Protein AF-0000000078431747 (afdb_homodimer)

Solvent-accessible surface area (backbone atoms only — not comparable to full-atom values): 43378 Å² total; per-residue (Å²): 135,82,82,78,78,77,80,72,76,74,74,75,72,69,75,73,69,71,70,70,78,61,83,54,89,31,36,32,28,47,85,93,43,42,28,50,44,52,83,41,40,60,65,37,87,71,17,36,66,72,53,63,85,37,64,76,28,73,41,41,65,60,57,70,69,39,76,82,73,36,71,28,48,56,53,34,51,59,72,31,48,53,68,83,67,36,76,57,80,76,70,60,75,90,51,53,70,70,66,50,60,62,61,64,72,65,70,76,74,73,75,75,75,77,70,82,73,82,71,80,71,75,80,69,74,66,72,75,62,76,67,67,85,58,71,61,82,80,54,62,77,84,39,42,41,54,85,49,42,54,76,35,34,72,50,37,58,64,48,35,60,44,30,43,87,62,85,79,44,57,41,74,54,64,72,61,37,45,70,63,44,30,45,67,67,56,50,58,66,59,47,48,60,54,36,50,49,42,46,44,71,70,41,49,67,40,58,74,65,64,38,60,68,59,49,50,52,51,52,50,38,23,50,50,12,27,54,47,26,57,53,48,49,32,49,42,37,49,63,56,54,53,42,87,64,49,59,82,49,56,40,67,56,52,40,50,40,31,74,76,31,31,48,45,47,23,32,63,79,47,74,37,56,58,41,77,50,65,67,67,47,51,53,52,49,48,64,58,42,58,68,45,49,77,74,42,81,66,37,60,41,23,46,28,16,22,52,48,32,46,51,49,38,43,54,46,52,41,39,49,70,72,47,64,59,81,51,66,68,56,36,51,36,28,56,48,42,47,38,18,70,42,68,35,75,90,30,33,49,31,70,78,49,56,64,63,16,60,75,70,70,28,58,69,84,77,79,88,67,96,65,84,71,35,37,119,136,79,82,78,80,77,77,77,76,74,72,73,74,70,76,73,69,71,70,71,78,64,82,53,87,31,36,31,27,47,83,93,42,42,28,52,44,53,82,41,38,60,65,37,87,69,17,36,69,73,51,61,86,37,65,76,28,74,39,42,67,59,57,69,69,37,78,83,74,37,70,27,48,56,53,34,51,59,72,30,49,52,68,84,68,42,75,55,81,75,69,60,78,93,49,60,72,74,64,54,64,64,60,65,72,65,72,76,75,75,75,75,77,77,78,78,73,81,73,78,73,71,83,65,75,62,72,73,61,78,67,68,85,57,71,60,82,78,54,61,75,83,41,42,41,54,83,49,41,54,76,35,34,72,50,36,58,65,49,35,60,44,30,45,88,62,85,80,45,56,42,73,54,64,72,61,36,46,72,62,44,30,46,68,68,56,47,59,67,57,47,48,60,54,35,50,47,44,46,46,73,70,40,49,66,40,60,74,65,62,38,62,70,60,48,52,52,50,51,51,38,23,48,50,12,29,52,48,26,57,52,48,49,32,47,43,36,50,61,55,54,54,42,88,65,50,59,82,48,56,40,66,57,53,40,49,38,31,74,75,30,32,46,43,47,22,33,64,80,46,74,36,56,60,39,77,50,63,68,67,45,51,52,53,51,49,64,57,42,57,68,46,48,76,72,44,82,66,38,61,42,24,47,30,16,22,52,49,33,47,50,51,37,42,54,45,52,42,39,48,70,71,48,64,59,81,52,65,68,56,36,50,36,29,56,47,41,47,39,18,68,42,68,36,75,90,31,32,51,31,68,79,49,56,64,63,17,58,74,71,72,29,59,70,84,76,80,87,68,96,64,83,70,35,39,119

Secondary structure (DSSP, 8-state):
--------------------------EEEETTEEEE-TTTGGG-TT-GGGGTT-TTEE-HHHHHHSSPPPHHHHHHHGGGBPP--------SGGGSHHHHHHHHH-----------------------------GGGGS-TTS-SGGGGGGGGGGHHHHHTS---S-----SSHHHHHHT---TTHHHHHHHHHHHHHHHHHHHHHHHTT-HHHHHHHHHHHHHHHHHHHHHHHHIIIIIIT----TTS-HHHHHHHIIIIIHHHHSTT-GGGSS--HHHHHHHHHHHHHHHHTTSSSHHHHHHHHHHHHHHHHHHHHHHHH----SHHHHHHHHHHHHHHHT-TTS---SS-SHHHHHTT----PPP-SS-----/--------------------------EEEETTEEEE-TTTGGG-TT-GGGGTT-TTEE-HHHHHHSSPPPHHHHHHHGGGBPP--------SSTTSHHHHHHHHS-----------------------------GGGGS-TTS-SGGGGGGGGGGHHHHHTS---S-----SSHHHHHHT---TTHHHHHHHHHHHHHHHHHHHHHHHTT-HHHHHHHHHHHHHHHHHHHHHHHHIIIIIIT----TTS-HHHHHHHIIIIIHHHHSTT-GGGSSPPHHHHHHHHHHHHHHHHTTSSSHHHHHHHHHHHHHHHHHHHHHHHH----SHHHHHHHHHHHHHHHT-TTS---SS-SHHHHHTT----PPPPSS-----

pLDDT: mean 81.64, std 25.79, range [21.22, 98.75]

Radius of gyration: 31.78 Å; Cα contacts (8 Å, |Δi|>4): 828; chains: 2; bounding box: 104×88×113 Å

InterPro domains:
  IPR001199 Cytochrome b5-like heme/steroid binding domain [PF00173] (18-83)
  IPR001199 Cytochrome b5-like heme/steroid binding domain [PS50255] (8-86)
  IPR006694 Fatty acid hydroxylase [PF04116] (223-362)
  IPR014430 Sterol desaturase Scs7 [PIRSF005149] (5-376)
  IPR014430 Sterol desaturase Scs7 [PTHR12863] (16-367)
  IPR018506 Cytochrome b5, heme-binding site [PS00191] (40-47)
  IPR036400 Cytochrome b5-like heme/steroid binding domain superfamily [G3DSA:3.10.120.10] (4-91)
  IPR036400 Cytochrome b5-like heme/steroid binding domain superfamily [SSF55856] (26-86)

Foldseek 3Di:
DDPPPPPPPPPPPPPPPPPPLPLPFFWAAADHWIFGCSVVLLQDLQFNSLCPPRRVYHCHVVQVPPPDFFPLRVLQRVQGTDPPPPPDPPPDPVPPDDVVVVPPPDPPPPPDPPPPDDDDPPVCVVVPPVPPPQPPVQDDQVDAGLVSQLVCLQCLVVLLLNAYADDHQHDDDPVVSVLQFAALVVLCVPLVVVLVVLCCVLCVVCVVVVPPVVNVVLVVLLQLLLVVLQVVLLCCLQPPLPNDRHSPDHSVSSSVSCSVHSVCLHHVQDNGNQADDVVVVVVVLCVVLVVVVVPDDSSSSSSSSNSVNNSLLRSLRSCLRRNWDDDPQSQVLSSLVVCCSGPNVNASSGRNDCVVSVVVVRGDDDDDDPDRHGSD/DDPPPPPPPPPPPPPPPPPPLPLPFFWAAADHWIFGCSVVLLQDLQFNSLCPPRRVYHCHVVQVPDPDFFPLRVLARVQGTDPPPPPPPPPDPVPPDDVVVVPPPDPPPPPDPPPPDDDDPPPPPVPPPVPPPQPPVQDDQVDAGLVSQLVCLQCLVVNLLRAYADDHQHDDDPVVSVLQFAALVVLCVPLVVVLVVLCCVLCVVCVVVVPPVVNVVLVVLLQLLLVVLQVVLLCCLQPPLPNDRHSPDHSVSSSVSCSVHSVCLHHVQDNGNQADDVVVVVVVLCVVLVVVVVPDDSSSSSSSSNSVNSSLLRSLRSCLRRNWDPDPQSQVLSSLVVCCSGPNVNASSGRNDCVVSVVVVRGDDDDDDPDRHGSD

Sequence (752 aa):
MAPNSELTSTIMETPVEEMSTNTDIFIVKYRKNYYDISEFLHKHPGGINTLKGLQNSDMTNRFMKAPPHSDAAMYLMQEYKIGPKETKSQTNKLNGHIRTELKENIEIIEEYEHDDNNNSKSDKNSSSGLIDESMEHLVDWSQAMLPQIPRITQYYDDWVHKPVDRPLRLFAPWYLEMCTKTPWWVVPTFWLPVITKLIYDEFIQEIQKQNTFKLTLLSLYLLVGILFWTFLEYALHRYVFHMEVKSNTHPWLCTLHFMIHGLHHKVPFDPMRLVFPPLPGVILATIFYAPLSLVLPRPRVILAGALFGYLCYDMIHYYLHYGSPSVKHLYHMKRYHYQHHFAHQNMGYGISSPLWDFVFNTRIHLRKLRFHLKWKMAPNSELTSTIMETPVEEMSTNTDIFIVKYRKNYYDISEFLHKHPGGINTLKGLQNSDMTNRFMKAPPHSDAAMYLMQEYKIGPKETKSQTNKLNGHIRTELKENIEIIEEYEHDDNNNSKSDKNSSSGLIDESMEHLVDWSQAMLPQIPRITQYYDDWVHKPVDRPLRLFAPWYLEMCTKTPWWVVPTFWLPVITKLIYDEFIQEIQKQNTFKLTLLSLYLLVGILFWTFLEYALHRYVFHMEVKSNTHPWLCTLHFMIHGLHHKVPFDPMRLVFPPLPGVILATIFYAPLSLVLPRPRVILAGALFGYLCYDMIHYYLHYGSPSVKHLYHMKRYHYQHHFAHQNMGYGISSPLWDFVFNTRIHLRKLRFHLKWK

Nearest PDB structures (foldseek):
  4zr0-assembly1_A  TM=8.974E-01  e=3.737E-15  Saccharomyces cerevisiae S288C
  2ibj-assembly1_A  TM=9.311E-01  e=1.680E-02  Musca domestica
  1u9m-assembly2_B  TM=9.217E-01  e=1.959E-02  Bos taurus
  2i89-assembly3_C  TM=8.121E-01  e=2.805E-02  Rattus norvegicus
  1lj0-assembly1_A  TM=8.102E-01  e=4.686E-02  Rattus norvegicus

Organism: Lucilia cuprina (NCBI:txid7375)

Structure (mmCIF, N/CA/C/O backbone):
data_AF-0000000078431747-model_v1
#
loop_
_entity.id
_entity.type
_entity.pdbx_description
1 polymer 'Fatty acid 2-hydroxylase'
#
loop_
_atom_site.group_PDB
_atom_site.id
_atom_site.type_symbol
_atom_site.label_atom_id
_atom_site.label_alt_id
_atom_site.label_comp_id
_atom_site.label_asym_id
_atom_site.label_entity_id
_atom_site.label_seq_id
_atom_site.pdbx_PDB_ins_code
_atom_site.Cartn_x
_atom_site.Cartn_y
_atom_site.Cartn_z
_atom_site.occupancy
_atom_site.B_iso_or_equiv
_atom_site.auth_seq_id
_atom_site.auth_comp_id
_atom_site.auth_asym_id
_atom_site.auth_atom_id
_atom_site.pdbx_PDB_model_num
ATOM 1 N N . MET A 1 1 ? 32.469 23.281 57.969 1 25.66 1 MET A N 1
ATOM 2 C CA . MET A 1 1 ? 31.969 23.094 56.625 1 25.66 1 MET A CA 1
ATOM 3 C C . MET A 1 1 ? 30.547 22.562 56.625 1 25.66 1 MET A C 1
ATOM 5 O O . MET A 1 1 ? 30.281 21.484 57.188 1 25.66 1 MET A O 1
ATOM 9 N N . ALA A 1 2 ? 29.516 23.391 56.5 1 32.84 2 ALA A N 1
ATOM 10 C CA . ALA A 1 2 ? 28.094 23.078 56.719 1 32.84 2 ALA A CA 1
ATOM 11 C C . ALA A 1 2 ? 27.578 22.125 55.656 1 32.84 2 ALA A C 1
ATOM 13 O O . ALA A 1 2 ? 27.984 22.188 54.5 1 32.84 2 ALA A O 1
ATOM 14 N N . PRO A 1 3 ? 26.984 20.953 56.031 1 31.78 3 PRO A N 1
ATOM 15 C CA . PRO A 1 3 ? 26.547 19.891 55.125 1 31.78 3 PRO A CA 1
ATOM 16 C C . PRO A 1 3 ? 25.484 20.375 54.125 1 31.78 3 PRO A C 1
ATOM 18 O O . PRO A 1 3 ? 24.609 21.172 54.5 1 31.78 3 PRO A O 1
ATOM 21 N N . ASN A 1 4 ? 25.828 20.656 52.875 1 31.61 4 ASN A N 1
ATOM 22 C CA . ASN A 1 4 ? 24.984 21.062 51.75 1 31.61 4 ASN A CA 1
ATOM 23 C C . ASN A 1 4 ? 23.828 20.078 51.531 1 31.61 4 ASN A C 1
ATOM 25 O O . ASN A 1 4 ? 24.062 18.906 51.281 1 31.61 4 ASN A O 1
ATOM 29 N N . SER A 1 5 ? 22.75 20.234 52.281 1 30.36 5 SER A N 1
ATOM 30 C CA . SER A 1 5 ? 21.516 19.453 52.156 1 30.36 5 SER A CA 1
ATOM 31 C C . SER A 1 5 ? 21.031 19.422 50.688 1 30.36 5 SER A C 1
ATOM 33 O O . SER A 1 5 ? 20.859 20.469 50.062 1 30.36 5 SER A O 1
ATOM 35 N N . GLU A 1 6 ? 21.406 18.422 49.906 1 29.38 6 GLU A N 1
ATOM 36 C CA . GLU A 1 6 ? 21.016 18.094 48.562 1 29.38 6 GLU A CA 1
ATOM 37 C C . GLU A 1 6 ? 19.5 18.016 48.406 1 29.38 6 GLU A C 1
ATOM 39 O O . GLU A 1 6 ? 18.859 17.172 49.062 1 29.38 6 GLU A O 1
ATOM 44 N N . LEU A 1 7 ? 18.75 19.125 48.344 1 29.08 7 LEU A N 1
ATOM 45 C CA . LEU A 1 7 ? 17.328 19.156 48 1 29.08 7 LEU A CA 1
ATOM 46 C C . LEU A 1 7 ? 17.031 18.312 46.781 1 29.08 7 LEU A C 1
ATOM 48 O O . LEU A 1 7 ? 17.484 18.641 45.688 1 29.08 7 LEU A O 1
ATOM 52 N N . THR A 1 8 ? 16.969 16.984 46.906 1 29.81 8 THR A N 1
ATOM 53 C CA . THR A 1 8 ? 16.5 16.078 45.875 1 29.81 8 THR A CA 1
ATOM 54 C C . THR A 1 8 ? 15.117 16.484 45.375 1 29.81 8 THR A C 1
ATOM 56 O O . THR A 1 8 ? 14.148 16.484 46.125 1 29.81 8 THR A O 1
ATOM 59 N N . SER A 1 9 ? 14.984 17.5 44.562 1 29.38 9 SER A N 1
ATOM 60 C CA . SER A 1 9 ? 13.727 17.828 43.875 1 29.38 9 SER A CA 1
ATOM 61 C C . SER A 1 9 ? 13.062 16.578 43.312 1 29.38 9 SER A C 1
ATOM 63 O O . SER A 1 9 ? 13.633 15.891 42.469 1 29.38 9 SER A O 1
ATOM 65 N N . THR A 1 10 ? 12.328 15.844 44.125 1 30.2 10 THR A N 1
ATOM 66 C CA . THR A 1 10 ? 11.453 14.766 43.688 1 30.2 10 THR A CA 1
ATOM 67 C C . THR A 1 10 ? 10.578 15.219 42.5 1 30.2 10 THR A C 1
ATOM 69 O O . THR A 1 10 ? 9.727 16.094 42.688 1 30.2 10 THR A O 1
ATOM 72 N N . ILE A 1 11 ? 11.102 15.289 41.344 1 32.44 11 ILE A N 1
ATOM 73 C CA . ILE A 1 11 ? 10.242 15.414 40.156 1 32.44 11 ILE A CA 1
ATOM 74 C C . ILE A 1 11 ? 9.086 14.422 40.281 1 32.44 11 ILE A C 1
ATOM 76 O O . ILE A 1 11 ? 9.305 13.211 40.344 1 32.44 11 ILE A O 1
ATOM 80 N N . MET A 1 12 ? 8.039 14.781 41.031 1 27.34 12 MET A N 1
ATOM 81 C CA . MET A 1 12 ? 6.801 14.008 41.031 1 27.34 12 MET A CA 1
ATOM 82 C C . MET A 1 12 ? 6.477 13.508 39.625 1 27.34 12 MET A C 1
ATOM 84 O O . MET A 1 12 ? 6.328 14.297 38.688 1 27.34 12 MET A O 1
ATOM 88 N N . GLU A 1 13 ? 6.961 12.352 39.281 1 31.34 13 GLU A N 1
ATOM 89 C CA . GLU A 1 13 ? 6.48 11.641 38.094 1 31.34 13 GLU A CA 1
ATOM 90 C C . GLU A 1 13 ? 4.957 11.602 38.062 1 31.34 13 GLU A C 1
ATOM 92 O O . GLU A 1 13 ? 4.324 11.031 38.969 1 31.34 13 GLU A O 1
ATOM 97 N N . THR A 1 14 ? 4.305 12.695 37.812 1 31.31 14 THR A N 1
ATOM 98 C CA . THR A 1 14 ? 2.867 12.539 37.594 1 31.31 14 THR A CA 1
ATOM 99 C C . THR A 1 14 ? 2.568 11.25 36.844 1 31.31 14 THR A C 1
ATOM 101 O O . THR A 1 14 ? 3.193 10.953 35.844 1 31.31 14 THR A O 1
ATOM 104 N N . PRO A 1 15 ? 1.978 10.234 37.5 1 30.84 15 PRO A N 1
ATOM 105 C CA . PRO A 1 15 ? 1.544 9.023 36.812 1 30.84 15 PRO A CA 1
ATOM 106 C C . PRO A 1 15 ? 0.854 9.312 35.5 1 30.84 15 PRO A C 1
ATOM 108 O O . PRO A 1 15 ? -0.01 10.195 35.406 1 30.84 15 PRO A O 1
ATOM 111 N N . VAL A 1 16 ? 1.491 9.25 34.406 1 35.06 16 VAL A N 1
ATOM 112 C CA . VAL A 1 16 ? 0.795 9.227 33.125 1 35.06 16 VAL A CA 1
ATOM 113 C C . VAL A 1 16 ? -0.388 8.266 33.188 1 35.06 16 VAL A C 1
ATOM 115 O O . VAL A 1 16 ? -0.204 7.055 33.344 1 35.06 16 VAL A O 1
ATOM 118 N N . GLU A 1 17 ? -1.426 8.578 33.875 1 33.09 17 GLU A N 1
ATOM 119 C CA . GLU A 1 17 ? -2.611 7.766 33.625 1 33.09 17 GLU A CA 1
ATOM 120 C C . GLU A 1 17 ? -2.67 7.293 32.188 1 33.09 17 GLU A C 1
ATOM 122 O O . GLU A 1 17 ? -2.473 8.078 31.266 1 33.09 17 GLU A O 1
ATOM 127 N N . GLU A 1 18 ? -2.268 6.086 31.938 1 34.84 18 GLU A N 1
ATOM 128 C CA . GLU A 1 18 ? -2.473 5.395 30.672 1 34.84 18 GLU A CA 1
ATOM 129 C C . GLU A 1 18 ? -3.789 5.812 30.031 1 34.84 18 GLU A C 1
ATOM 131 O O . GLU A 1 18 ? -4.863 5.578 30.578 1 34.84 18 GLU A O 1
ATOM 136 N N . MET A 1 19 ? -3.838 7.012 29.547 1 37.19 19 MET A N 1
ATOM 137 C CA . MET A 1 19 ? -5.004 7.211 28.688 1 37.19 19 MET A CA 1
ATOM 138 C C . MET A 1 19 ? -5.434 5.902 28.031 1 37.19 19 MET A C 1
ATOM 140 O O . MET A 1 19 ? -4.637 5.25 27.359 1 37.19 19 MET A O 1
ATOM 144 N N . SER A 1 20 ? -6.164 5.062 28.703 1 35.81 20 SER A N 1
ATOM 145 C CA . SER A 1 20 ? -6.801 3.914 28.062 1 35.81 20 SER A CA 1
ATOM 146 C C . SER A 1 20 ? -7.109 4.191 26.594 1 35.81 20 SER A C 1
ATOM 148 O O . SER A 1 20 ? -7.723 5.207 26.266 1 35.81 20 SER A O 1
ATOM 150 N N . THR A 1 21 ? -6.254 3.961 25.703 1 40.16 21 THR A N 1
ATOM 151 C CA . THR A 1 21 ? -6.441 3.924 24.25 1 40.16 21 THR A CA 1
ATOM 152 C C . THR A 1 21 ? -7.816 3.361 23.906 1 40.16 21 THR A C 1
ATOM 154 O O . THR A 1 21 ? -7.926 2.23 23.422 1 40.16 21 THR A O 1
ATOM 157 N N . ASN A 1 22 ? -8.75 3.271 24.781 1 39.34 22 ASN A N 1
ATOM 158 C CA . ASN A 1 22 ? -10.047 2.865 24.266 1 39.34 22 ASN A CA 1
ATOM 159 C C . ASN A 1 22 ? -10.453 3.699 23.062 1 39.34 22 ASN A C 1
ATOM 161 O O . ASN A 1 22 ? -10.414 4.93 23.109 1 39.34 22 ASN A O 1
ATOM 165 N N . THR A 1 23 ? -10.148 3.332 21.891 1 50.16 23 THR A N 1
ATOM 166 C CA . THR A 1 23 ? -10.602 3.838 20.594 1 50.16 23 THR A CA 1
ATOM 167 C C . THR A 1 23 ? -12.031 4.379 20.703 1 50.16 23 THR A C 1
ATOM 169 O O . THR A 1 23 ? -12.93 3.895 20.016 1 50.16 23 THR A O 1
ATOM 172 N N . ASP A 1 24 ? -12.406 4.906 21.891 1 62.28 24 ASP A N 1
ATOM 173 C CA . ASP A 1 24 ? -13.656 5.613 22.141 1 62.28 24 ASP A CA 1
ATOM 174 C C . ASP A 1 24 ? -13.719 6.926 21.359 1 62.28 24 ASP A C 1
ATOM 176 O O . ASP A 1 24 ? -12.68 7.5 21.031 1 62.28 24 ASP A O 1
ATOM 180 N N . ILE A 1 25 ? -14.82 7.172 20.781 1 78.19 25 ILE A N 1
ATOM 181 C CA . ILE A 1 25 ? -15.188 8.422 20.125 1 78.19 25 ILE A CA 1
ATOM 182 C C . ILE A 1 25 ? -14.742 9.602 21 1 78.19 25 ILE A C 1
ATOM 184 O O . ILE A 1 25 ? -14.992 9.633 22.203 1 78.19 25 ILE A O 1
ATOM 188 N N . PHE A 1 26 ? -13.742 10.461 20.5 1 89.81 26 PHE A N 1
ATOM 189 C CA . PHE A 1 26 ? -13.195 11.633 21.172 1 89.81 26 PHE A CA 1
ATOM 190 C C . PHE A 1 26 ? -13.773 12.914 20.578 1 89.81 26 PHE A C 1
ATOM 192 O O . PHE A 1 26 ? -13.328 13.367 19.516 1 89.81 26 PHE A O 1
ATOM 199 N N . ILE A 1 27 ? -14.766 13.422 21.25 1 92.56 27 ILE A N 1
ATOM 200 C CA . ILE A 1 27 ? -15.461 14.602 20.734 1 92.56 27 ILE A CA 1
ATOM 201 C C . ILE A 1 27 ? -15.078 15.82 21.578 1 92.56 27 ILE A C 1
ATOM 203 O O . ILE A 1 27 ? -15 15.742 22.797 1 92.56 27 ILE A O 1
ATOM 207 N N . VAL A 1 28 ? -14.766 16.891 20.922 1 93.25 28 VAL A N 1
ATOM 208 C CA . VAL A 1 28 ? -14.438 18.141 21.594 1 93.25 28 VAL A CA 1
ATOM 209 C C . VAL A 1 28 ? -15.281 19.281 21.016 1 93.25 28 VAL A C 1
ATOM 211 O O . VAL A 1 28 ? -15.758 19.188 19.875 1 93.25 28 VAL A O 1
ATOM 214 N N . LYS A 1 29 ? -15.484 20.219 21.844 1 92.25 29 LYS A N 1
ATOM 215 C CA . LYS A 1 29 ? -16.203 21.406 21.422 1 92.25 29 LYS A CA 1
ATOM 216 C C . LYS A 1 29 ? -15.258 22.594 21.266 1 92.25 29 LYS A C 1
ATOM 218 O O . LYS A 1 29 ? -14.375 22.812 22.109 1 92.25 29 LYS A O 1
ATOM 223 N N . TYR A 1 30 ? -15.281 23.312 20.234 1 92.06 30 TYR A N 1
ATOM 224 C CA . TYR A 1 30 ? -14.57 24.562 20 1 92.06 30 TYR A CA 1
ATOM 225 C C . TYR A 1 30 ? -15.523 25.641 19.5 1 92.06 30 TYR A C 1
ATOM 227 O O . TYR A 1 30 ? -16.094 25.516 18.406 1 92.06 30 TYR A O 1
ATOM 235 N N . ARG A 1 31 ? -15.68 26.594 20.328 1 90.38 31 ARG A N 1
ATOM 236 C CA . ARG A 1 31 ? -16.656 27.641 20.062 1 90.38 31 ARG A CA 1
ATOM 237 C C . ARG A 1 31 ? -18.062 27.062 19.906 1 90.38 31 ARG A C 1
ATOM 239 O O . ARG A 1 31 ? -18.594 26.453 20.828 1 90.38 31 ARG A O 1
ATOM 246 N N . LYS A 1 32 ? -18.609 27.031 18.641 1 89.56 32 LYS A N 1
ATOM 247 C CA . LYS A 1 32 ? -20 26.578 18.469 1 89.56 32 LYS A CA 1
ATOM 248 C C . LYS A 1 32 ? -20.047 25.219 17.766 1 89.56 32 LYS A C 1
ATOM 250 O O . LYS A 1 32 ? -21.141 24.703 17.516 1 89.56 32 LYS A O 1
ATOM 255 N N . ASN A 1 33 ? -18.953 24.766 17.562 1 91.69 33 ASN A N 1
ATOM 256 C CA . ASN A 1 33 ? -18.953 23.547 16.766 1 91.69 33 ASN A CA 1
ATOM 257 C C . ASN A 1 33 ? -18.312 22.391 17.531 1 91.69 33 ASN A C 1
ATOM 259 O O . ASN A 1 33 ? -17.547 22.594 18.469 1 91.69 33 ASN A O 1
ATOM 263 N N . TYR A 1 34 ? -18.75 21.172 17.172 1 92.69 34 TYR A N 1
ATOM 264 C CA . TYR A 1 34 ? -18.188 19.953 17.734 1 92.69 34 TYR A CA 1
ATOM 265 C C . TYR A 1 34 ? -17.281 19.266 16.719 1 92.69 34 TYR A C 1
ATOM 267 O O . TYR A 1 34 ? -17.531 19.312 15.508 1 92.69 34 TYR A O 1
ATOM 275 N N . TYR A 1 35 ? -16.25 18.672 17.234 1 93.81 35 TYR A N 1
ATOM 276 C CA . TYR A 1 35 ? -15.258 18 16.391 1 93.81 35 TYR A CA 1
ATOM 277 C C . TYR A 1 35 ? -14.961 16.609 16.922 1 93.81 35 TYR A C 1
ATOM 279 O O . TYR A 1 35 ? -14.797 16.406 18.125 1 93.81 35 TYR A O 1
ATOM 287 N N . ASP A 1 36 ? -15.078 15.617 16.062 1 93.12 36 ASP A N 1
ATOM 288 C CA . ASP A 1 36 ? -14.617 14.273 16.375 1 93.12 36 ASP A CA 1
ATOM 289 C C . ASP A 1 36 ? -13.148 14.094 16 1 93.12 36 ASP A C 1
ATOM 291 O O . ASP A 1 36 ? -12.82 13.867 14.836 1 93.12 36 ASP A O 1
ATOM 295 N N . ILE A 1 37 ? -12.281 14.086 16.969 1 92.25 37 ILE A N 1
ATOM 296 C CA . ILE A 1 37 ? -10.859 14.055 16.672 1 92.25 37 ILE A CA 1
ATOM 297 C C . ILE A 1 37 ? -10.281 12.688 17.031 1 92.25 37 ILE A C 1
ATOM 299 O O . ILE A 1 37 ? -9.086 12.57 17.312 1 92.25 37 ILE A O 1
ATOM 303 N N . SER A 1 38 ? -11.094 11.648 17 1 89.88 38 SER A N 1
ATOM 304 C CA . SER A 1 38 ? -10.68 10.289 17.359 1 89.88 38 SER A CA 1
ATOM 305 C C . SER A 1 38 ? -9.516 9.82 16.484 1 89.88 38 SER A C 1
ATOM 307 O O . SER A 1 38 ? -8.539 9.273 16.984 1 89.88 38 SER A O 1
ATOM 309 N N . GLU A 1 39 ? -9.625 10.125 15.234 1 87.69 39 GLU A N 1
ATOM 310 C CA . GLU A 1 39 ? -8.594 9.664 14.297 1 87.69 39 GLU A CA 1
ATOM 311 C C . GLU A 1 39 ? -7.41 10.617 14.266 1 87.69 39 GLU A C 1
ATOM 313 O O . GLU A 1 39 ? -6.348 10.289 13.734 1 87.69 39 GLU A O 1
ATOM 318 N N . PHE A 1 40 ? -7.625 11.797 14.844 1 91.44 40 PHE A N 1
ATOM 319 C CA . PHE A 1 40 ? -6.602 12.828 14.781 1 91.44 40 PHE A CA 1
ATOM 320 C C . PHE A 1 40 ? -5.676 12.75 15.992 1 91.44 40 PHE A C 1
ATOM 322 O O . PHE A 1 40 ? -4.586 13.328 15.992 1 91.44 40 PHE A O 1
ATOM 329 N N . LEU A 1 41 ? -5.984 12.016 16.938 1 90.19 41 LEU A N 1
ATOM 330 C CA . LEU A 1 41 ? -5.266 11.992 18.219 1 90.19 41 LEU A CA 1
ATOM 331 C C . LEU A 1 41 ? -3.797 11.648 18 1 90.19 41 LEU A C 1
ATOM 333 O O . LEU A 1 41 ? -2.91 12.359 18.469 1 90.19 41 LEU A O 1
ATOM 337 N N . HIS A 1 42 ? -3.59 10.656 17.188 1 89.19 42 HIS A N 1
ATOM 338 C CA . HIS A 1 42 ? -2.225 10.18 17 1 89.19 42 HIS A CA 1
ATOM 339 C C . HIS A 1 42 ? -1.507 10.977 15.906 1 89.19 42 HIS A C 1
ATOM 341 O O . HIS A 1 42 ? -0.294 10.836 15.734 1 89.19 42 HIS A O 1
ATOM 347 N N . LYS A 1 43 ? -2.258 11.82 15.227 1 91.62 43 LYS A N 1
ATOM 348 C CA . LYS A 1 43 ? -1.7 12.625 14.141 1 91.62 43 LYS A CA 1
ATOM 349 C C . LYS A 1 43 ? -1.383 14.039 14.617 1 91.62 43 LYS A C 1
ATOM 351 O O . LYS A 1 43 ? -0.747 14.812 13.891 1 91.62 43 LYS A O 1
ATOM 356 N N . HIS A 1 44 ? -1.82 14.367 15.805 1 92.44 44 HIS A N 1
ATOM 357 C CA . HIS A 1 44 ? -1.7 15.734 16.312 1 92.44 44 HIS A CA 1
ATOM 358 C C . HIS A 1 44 ? -0.238 16.125 16.469 1 92.44 44 HIS A C 1
ATOM 360 O O . HIS A 1 44 ? 0.493 15.516 17.25 1 92.44 44 HIS A O 1
ATOM 366 N N . PRO A 1 45 ? 0.135 17.156 15.812 1 90.5 45 PRO A N 1
ATOM 367 C CA . PRO A 1 45 ? 1.53 17.578 15.922 1 90.5 45 PRO A CA 1
ATOM 368 C C . PRO A 1 45 ? 1.937 17.922 17.359 1 90.5 45 PRO A C 1
ATOM 370 O O . PRO A 1 45 ? 3.094 17.719 17.734 1 90.5 45 PRO A O 1
ATOM 373 N N . GLY A 1 46 ? 1.044 18.328 18.172 1 91 46 GLY A N 1
ATOM 374 C CA . GLY A 1 46 ? 1.321 18.672 19.547 1 91 46 GLY A CA 1
ATOM 375 C C . GLY A 1 46 ? 1.313 17.469 20.484 1 91 46 GLY A C 1
ATOM 376 O O . GLY A 1 46 ? 1.419 17.609 21.703 1 91 46 GLY A O 1
ATOM 377 N N . GLY A 1 47 ? 1.131 16.266 19.906 1 91.44 47 GLY A N 1
ATOM 378 C CA . GLY A 1 47 ? 1.131 15.07 20.734 1 91.44 47 GLY A CA 1
ATOM 379 C C . GLY A 1 47 ? -0.233 14.742 21.312 1 91.44 47 GLY A C 1
ATOM 380 O O . GLY A 1 47 ? -1.056 15.633 21.516 1 91.44 47 GLY A O 1
ATOM 381 N N . ILE A 1 48 ? -0.332 13.523 21.641 1 91.56 48 ILE A N 1
ATOM 382 C CA . ILE A 1 48 ? -1.596 13.039 22.172 1 91.56 48 ILE A CA 1
ATOM 383 C C . ILE A 1 48 ? -1.74 13.477 23.625 1 91.56 48 ILE A C 1
ATOM 385 O O . ILE A 1 48 ? -2.854 13.719 24.109 1 91.56 48 ILE A O 1
ATOM 389 N N . ASN A 1 49 ? -0.672 13.609 24.297 1 90.25 49 ASN A N 1
ATOM 390 C CA . ASN A 1 49 ? -0.703 13.93 25.719 1 90.25 49 ASN A CA 1
ATOM 391 C C . ASN A 1 49 ? -1.196 15.352 25.969 1 90.25 49 ASN A C 1
ATOM 393 O O . ASN A 1 49 ? -1.659 15.672 27.062 1 90.25 49 ASN A O 1
ATOM 397 N N . THR A 1 50 ? -1.113 16.234 25.016 1 89.31 50 THR A N 1
ATOM 398 C CA . THR A 1 50 ? -1.615 17.594 25.172 1 89.31 50 THR A CA 1
ATOM 399 C C . THR A 1 50 ? -3.137 17.625 25.047 1 89.31 50 THR A C 1
ATOM 401 O O . THR A 1 50 ? -3.77 18.641 25.375 1 89.31 50 THR A O 1
ATOM 404 N N . LEU A 1 51 ? -3.697 16.547 24.609 1 90.12 51 LEU A N 1
ATOM 405 C CA . LEU A 1 51 ? -5.141 16.469 24.406 1 90.12 51 LEU A CA 1
ATOM 406 C C . LEU A 1 51 ? -5.816 15.742 25.562 1 90.12 51 LEU A C 1
ATOM 408 O O . LEU A 1 51 ? -7.039 15.578 25.562 1 90.12 51 LEU A O 1
ATOM 412 N N . LYS A 1 52 ? -5.051 15.422 26.469 1 87.56 52 LYS A N 1
ATOM 413 C CA . LYS A 1 52 ? -5.59 14.695 27.625 1 87.56 52 LYS A CA 1
ATOM 414 C C . LYS A 1 52 ? -6.637 15.531 28.359 1 87.56 52 LYS A C 1
ATOM 416 O O . LYS A 1 52 ? -6.434 16.734 28.578 1 87.56 52 LYS A O 1
ATOM 421 N N . GLY A 1 53 ? -7.758 14.922 28.688 1 87.5 53 GLY A N 1
ATOM 422 C CA . GLY A 1 53 ? -8.789 15.57 29.484 1 87.5 53 GLY A CA 1
ATOM 423 C C . GLY A 1 53 ? -9.766 16.375 28.641 1 87.5 53 GLY A C 1
ATOM 424 O O . GLY A 1 53 ? -10.68 17 29.172 1 87.5 53 GLY A O 1
ATOM 425 N N . LEU A 1 54 ? -9.555 16.359 27.391 1 90.25 54 LEU A N 1
ATOM 426 C CA . LEU A 1 54 ? -10.391 17.203 26.547 1 90.25 54 LEU A CA 1
ATOM 427 C C . LEU A 1 54 ? -11.602 16.438 26.031 1 90.25 54 LEU A C 1
ATOM 429 O O . LEU A 1 54 ? -12.516 17.016 25.438 1 90.25 54 LEU A O 1
ATOM 433 N N . GLN A 1 55 ? -11.641 15.188 26.234 1 88.94 55 GLN A N 1
ATOM 434 C CA . GLN A 1 55 ? -12.75 14.375 25.75 1 88.94 55 GLN A CA 1
ATOM 435 C C . GLN A 1 55 ? -14.086 14.914 26.25 1 88.94 55 GLN A C 1
ATOM 437 O O . GLN A 1 55 ? -14.258 15.117 27.453 1 88.94 55 GLN A O 1
ATOM 442 N N . ASN A 1 56 ? -14.977 15.219 25.312 1 88.81 56 ASN A N 1
ATOM 443 C CA . ASN A 1 56 ? -16.312 15.742 25.594 1 88.81 56 ASN A CA 1
ATOM 444 C C . ASN A 1 56 ? -16.25 17.062 26.344 1 88.81 56 ASN A C 1
ATOM 446 O O . ASN A 1 56 ? -17.062 17.312 27.25 1 88.81 56 ASN A O 1
ATOM 450 N N . SER A 1 57 ? -15.227 17.812 26.094 1 90.06 57 SER A N 1
ATOM 451 C CA . SER A 1 57 ? -15.062 19.109 26.75 1 90.06 57 SER A CA 1
ATOM 452 C C . SER A 1 57 ? -14.961 20.25 25.75 1 90.06 57 SER A C 1
ATOM 454 O O . SER A 1 57 ? -14.773 20 24.547 1 90.06 57 SER A O 1
ATOM 456 N N . ASP A 1 58 ? -15.281 21.406 26.219 1 89.75 58 ASP A N 1
ATOM 457 C CA . ASP A 1 58 ? -15.078 22.609 25.422 1 89.75 58 ASP A CA 1
ATOM 458 C C . ASP A 1 58 ? -13.617 23.062 25.469 1 89.75 58 ASP A C 1
ATOM 460 O O . ASP A 1 58 ? -13.133 23.516 26.516 1 89.75 58 ASP A O 1
ATOM 464 N N . MET A 1 59 ? -13 22.922 24.422 1 90.94 59 MET A N 1
ATOM 465 C CA . MET A 1 59 ? -11.562 23.203 24.422 1 90.94 59 MET A CA 1
ATOM 466 C C . MET A 1 59 ? -11.289 24.641 24.016 1 90.94 59 MET A C 1
ATOM 468 O O . MET A 1 59 ? -10.125 25.031 23.859 1 90.94 59 MET A O 1
ATOM 472 N N . THR A 1 60 ? -12.242 25.469 23.828 1 90 60 THR A N 1
ATOM 473 C CA . THR A 1 60 ? -12.086 26.812 23.281 1 90 60 THR A CA 1
ATOM 474 C C . THR A 1 60 ? -11.047 27.594 24.078 1 90 60 THR A C 1
ATOM 476 O O . THR A 1 60 ? -10.102 28.141 23.484 1 90 60 THR A O 1
ATOM 479 N N . ASN A 1 61 ? -11.188 27.594 25.344 1 88.19 61 ASN A N 1
ATOM 480 C CA . ASN A 1 61 ? -10.266 28.375 26.172 1 88.19 61 ASN A CA 1
ATOM 481 C C . ASN A 1 61 ? -8.852 27.812 26.109 1 88.19 61 ASN A C 1
ATOM 483 O O . ASN A 1 61 ? -7.891 28.562 25.938 1 88.19 61 ASN A O 1
ATOM 487 N N . ARG A 1 62 ? -8.734 26.562 26.219 1 87.44 62 ARG A N 1
ATOM 488 C CA . ARG A 1 62 ? -7.43 25.922 26.172 1 87.44 62 ARG A CA 1
ATOM 489 C C . ARG A 1 62 ? -6.777 26.125 24.797 1 87.44 62 ARG A C 1
ATOM 491 O O . ARG A 1 62 ? -5.566 26.328 24.703 1 87.44 62 ARG A O 1
ATOM 498 N N . PHE A 1 63 ? -7.57 26.016 23.812 1 87.69 63 PHE A N 1
ATOM 499 C CA . PHE A 1 63 ? -7.098 26.188 22.438 1 87.69 63 PHE A CA 1
ATOM 500 C C . PHE A 1 63 ? -6.582 27.594 22.219 1 87.69 63 PHE A C 1
ATOM 502 O O . PHE A 1 63 ? -5.547 27.797 21.578 1 87.69 63 PHE A O 1
ATOM 509 N N . MET A 1 64 ? -7.258 28.562 22.797 1 83.5 64 MET A N 1
ATOM 510 C CA . MET A 1 64 ? -6.887 29.953 22.594 1 83.5 64 MET A CA 1
ATOM 511 C C . MET A 1 64 ? -5.676 30.328 23.453 1 83.5 64 MET A C 1
ATOM 513 O O . MET A 1 64 ? -4.898 31.203 23.094 1 83.5 64 MET A O 1
ATOM 517 N N . LYS A 1 65 ? -5.457 29.625 24.547 1 82.38 65 LYS A N 1
ATOM 518 C CA . LYS A 1 65 ? -4.348 29.906 25.453 1 82.38 65 LYS A CA 1
ATOM 519 C C . LYS A 1 65 ? -3.082 29.172 25.016 1 82.38 65 LYS A C 1
ATOM 521 O O . LYS A 1 65 ? -1.974 29.578 25.375 1 82.38 65 LYS A O 1
ATOM 526 N N . ALA A 1 66 ? -3.287 28.156 24.297 1 81.19 66 ALA A N 1
ATOM 527 C CA . ALA A 1 66 ? -2.148 27.391 23.781 1 81.19 66 ALA A CA 1
ATOM 528 C C . ALA A 1 66 ? -1.404 28.203 22.719 1 81.19 66 ALA A C 1
ATOM 530 O O . ALA A 1 66 ? -1.923 29.188 22.203 1 81.19 66 ALA A O 1
ATOM 531 N N . PRO A 1 67 ? -0.151 27.844 22.578 1 77.75 67 PRO A N 1
ATOM 532 C CA . PRO A 1 67 ? 0.51 28.484 21.453 1 77.75 67 PRO A CA 1
ATOM 533 C C . PRO A 1 67 ? -0.352 28.484 20.188 1 77.75 67 PRO A C 1
ATOM 535 O O . PRO A 1 67 ? -1.091 27.531 19.938 1 77.75 67 PRO A O 1
ATOM 538 N N . PRO A 1 68 ? -0.24 29.484 19.5 1 79.25 68 PRO A N 1
ATOM 539 C CA . PRO A 1 68 ? -1.128 29.656 18.344 1 79.25 68 PRO A CA 1
ATOM 540 C C . PRO A 1 68 ? -0.977 28.531 17.312 1 79.25 68 PRO A C 1
ATOM 542 O O . PRO A 1 68 ? 0.14 28.078 17.047 1 79.25 68 PRO A O 1
ATOM 545 N N . HIS A 1 69 ? -2.111 28 16.906 1 87.94 69 HIS A N 1
ATOM 546 C CA . HIS A 1 69 ? -2.178 27.062 15.789 1 87.94 69 HIS A CA 1
ATOM 547 C C . HIS A 1 69 ? -2.107 27.797 14.453 1 87.94 69 HIS A C 1
ATOM 549 O O . HIS A 1 69 ? -2.654 28.891 14.312 1 87.94 69 HIS A O 1
ATOM 555 N N . SER A 1 70 ? -1.369 27.266 13.57 1 88.31 70 SER A N 1
ATOM 556 C CA . SER A 1 70 ? -1.189 27.859 12.25 1 88.31 70 SER A CA 1
ATOM 557 C C . SER A 1 70 ? -2.492 27.844 11.453 1 88.31 70 SER A C 1
ATOM 559 O O . SER A 1 70 ? -3.463 27.203 11.859 1 88.31 70 SER A O 1
ATOM 561 N N . ASP A 1 71 ? -2.52 28.594 10.398 1 87.62 71 ASP A N 1
ATOM 562 C CA . ASP A 1 71 ? -3.656 28.578 9.484 1 87.62 71 ASP A CA 1
ATOM 563 C C . ASP A 1 71 ? -3.898 27.172 8.938 1 87.62 71 ASP A C 1
ATOM 565 O O . ASP A 1 71 ? -5.047 26.75 8.789 1 87.62 71 ASP A O 1
ATOM 569 N N . ALA A 1 72 ? -2.863 26.531 8.68 1 89.38 72 ALA A N 1
ATOM 570 C CA . ALA A 1 72 ? -2.967 25.156 8.172 1 89.38 72 ALA A CA 1
ATOM 571 C C . ALA A 1 72 ? -3.627 24.25 9.195 1 89.38 72 ALA A C 1
ATOM 573 O O . ALA A 1 72 ? -4.457 23.406 8.836 1 89.38 72 ALA A O 1
ATOM 574 N N . ALA A 1 73 ? -3.252 24.422 10.406 1 88 73 ALA A N 1
ATOM 575 C CA . ALA A 1 73 ? -3.842 23.609 11.469 1 88 73 ALA A CA 1
ATOM 576 C C . AL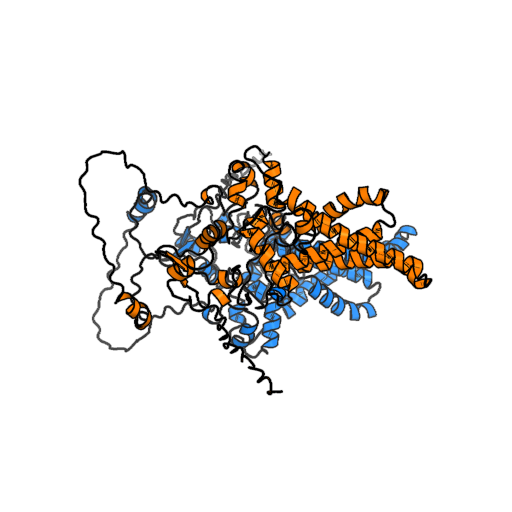A A 1 73 ? -5.336 23.891 11.602 1 88 73 ALA A C 1
ATOM 578 O O . ALA A 1 73 ? -6.133 22.969 11.766 1 88 73 ALA A O 1
ATOM 579 N N . MET A 1 74 ? -5.625 25.172 11.508 1 89.19 74 MET A N 1
ATOM 580 C CA . MET A 1 74 ? -7.031 25.547 11.594 1 89.19 74 MET A CA 1
ATOM 581 C C . MET A 1 74 ? -7.824 24.984 10.422 1 89.19 74 MET A C 1
ATOM 583 O O . MET A 1 74 ? -8.969 24.562 10.586 1 89.19 74 MET A O 1
ATOM 587 N N . TYR A 1 75 ? -7.195 25.047 9.32 1 92 75 TYR A N 1
ATOM 588 C CA . TYR A 1 75 ? -7.809 24.469 8.133 1 92 75 TYR A CA 1
ATOM 589 C C . TYR A 1 75 ? -8.031 22.984 8.297 1 92 75 TYR A C 1
ATOM 591 O O . TYR A 1 75 ? -9.117 22.469 8.008 1 92 75 TYR A O 1
ATOM 599 N N . LEU A 1 76 ? -7.09 22.312 8.812 1 92.19 76 LEU A N 1
ATOM 600 C CA . LEU A 1 76 ? -7.129 20.859 9.023 1 92.19 76 LEU A CA 1
ATOM 601 C C . LEU A 1 76 ? -8.203 20.484 10.039 1 92.19 76 LEU A C 1
ATOM 603 O O . LEU A 1 76 ? -8.852 19.453 9.906 1 92.19 76 LEU A O 1
ATOM 607 N N . MET A 1 77 ? -8.391 21.312 11.008 1 90.94 77 MET A N 1
ATOM 608 C CA . MET A 1 77 ? -9.375 21.062 12.062 1 90.94 77 MET A CA 1
ATOM 609 C C . MET A 1 77 ? -10.766 20.891 11.477 1 90.94 77 MET A C 1
ATOM 611 O O . MET A 1 77 ? -11.57 20.109 11.984 1 90.94 77 MET A O 1
ATOM 615 N N . GLN A 1 78 ? -10.992 21.531 10.359 1 91.12 78 GLN A N 1
ATOM 616 C CA . GLN A 1 78 ? -12.305 21.5 9.734 1 91.12 78 GLN A CA 1
ATOM 617 C C . GLN A 1 78 ? -12.641 20.109 9.227 1 91.12 78 GLN A C 1
ATOM 619 O O . GLN A 1 78 ? -13.812 19.75 9.109 1 91.12 78 GLN A O 1
ATOM 624 N N . GLU A 1 79 ? -11.641 19.344 8.984 1 92.62 79 GLU A N 1
ATOM 625 C CA . GLU A 1 79 ? -11.828 17.984 8.5 1 92.62 79 GLU A CA 1
ATOM 626 C C . GLU A 1 79 ? -12.516 17.109 9.547 1 92.62 79 GLU A C 1
ATOM 628 O O . GLU A 1 79 ? -13.109 16.094 9.219 1 92.62 79 GLU A O 1
ATOM 633 N N . TYR A 1 80 ? -12.492 17.547 10.766 1 92.88 80 TYR A N 1
ATOM 634 C CA . TYR A 1 80 ? -12.977 16.719 11.867 1 92.88 80 TYR A CA 1
ATOM 635 C C . TYR A 1 80 ? -14.258 17.297 12.461 1 92.88 80 TYR A C 1
ATOM 637 O O . TYR A 1 80 ? -14.734 16.828 13.5 1 92.88 80 TYR A O 1
ATOM 645 N N . LYS A 1 81 ? -14.82 18.328 11.883 1 92.31 81 LYS A N 1
ATOM 646 C CA . LYS A 1 81 ? -16.047 18.969 12.344 1 92.31 81 LYS A CA 1
ATOM 647 C C . LYS A 1 81 ? -17.25 18.062 12.172 1 92.31 81 LYS A C 1
ATOM 649 O O . LYS A 1 81 ? -17.406 17.422 11.133 1 92.31 81 LYS A O 1
ATOM 654 N N . ILE A 1 82 ? -17.953 17.922 13.227 1 89 82 ILE A N 1
ATOM 655 C CA . ILE A 1 82 ? -19.172 17.141 13.164 1 89 82 ILE A CA 1
ATOM 656 C C . ILE A 1 82 ? -20.297 17.984 12.578 1 89 82 ILE A C 1
ATOM 658 O O . ILE A 1 82 ? -20.531 19.109 13.008 1 89 82 ILE A O 1
ATOM 662 N N . GLY A 1 83 ? -20.844 17.609 11.508 1 73.19 83 GLY A N 1
ATOM 663 C CA . GLY A 1 83 ? -21.922 18.359 10.859 1 73.19 83 GLY A CA 1
ATOM 664 C C . GLY A 1 83 ? -23.172 18.453 11.703 1 73.19 83 GLY A C 1
ATOM 665 O O . GLY A 1 83 ? -23.328 17.734 12.688 1 73.19 83 GLY A O 1
ATOM 666 N N . PRO A 1 84 ? -23.844 19.562 11.609 1 55.41 84 PRO A N 1
ATOM 667 C CA . PRO A 1 84 ? -25.078 19.734 12.375 1 55.41 84 PRO A CA 1
ATOM 668 C C . PRO A 1 84 ? -25.953 18.484 12.383 1 55.41 84 PRO A C 1
ATOM 670 O O . PRO A 1 84 ? -26.094 17.828 11.352 1 55.41 84 PRO A O 1
ATOM 673 N N . LYS A 1 85 ? -25.953 17.734 13.43 1 42.94 85 LYS A N 1
ATOM 674 C CA . LYS A 1 85 ? -26.922 16.672 13.664 1 42.94 85 LYS A CA 1
ATOM 675 C C . LYS A 1 85 ? -28.312 17.078 13.18 1 42.94 85 LYS A C 1
ATOM 677 O O . LYS A 1 85 ? -28.734 18.219 13.383 1 42.94 85 LYS A O 1
ATOM 682 N N . GLU A 1 86 ? -28.797 16.531 12.195 1 37.09 86 GLU A N 1
ATOM 683 C CA . GLU A 1 86 ? -30.25 16.641 12.242 1 37.09 86 GLU A CA 1
ATOM 684 C C . GLU A 1 86 ? -30.781 16.297 13.633 1 37.09 86 GLU A C 1
ATOM 686 O O . GLU A 1 86 ? -30.422 15.266 14.203 1 37.09 86 GLU A O 1
ATOM 691 N N . THR A 1 87 ? -31.109 17.172 14.57 1 30.45 87 THR A N 1
ATOM 692 C CA . THR A 1 87 ? -31.781 17.062 15.859 1 30.45 87 THR A CA 1
ATOM 693 C C . THR A 1 87 ? -32.875 15.984 15.82 1 30.45 87 THR A C 1
ATOM 695 O O . THR A 1 87 ? -33.969 16.219 15.336 1 30.45 87 THR A O 1
ATOM 698 N N . LYS A 1 88 ? -32.75 14.82 15.32 1 27.42 88 LYS A N 1
ATOM 699 C CA . LYS A 1 88 ? -33.75 13.844 15.727 1 27.42 88 LYS A CA 1
ATOM 700 C C . LYS A 1 88 ? -33.875 13.758 17.25 1 27.42 88 LYS A C 1
ATOM 702 O O . LYS A 1 88 ? -32.844 13.805 17.938 1 27.42 88 LYS A O 1
ATO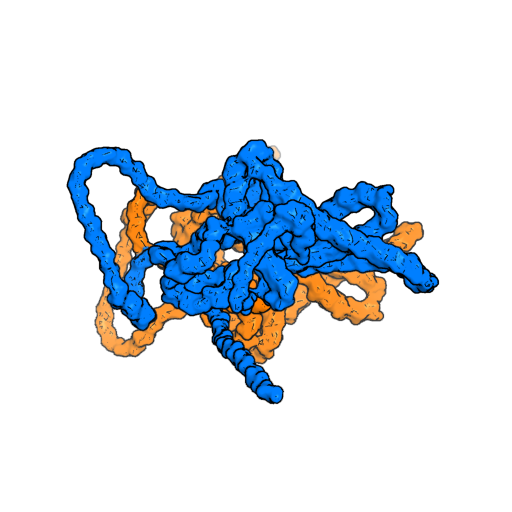M 707 N N . SER A 1 89 ? -35.125 13.969 17.812 1 28.73 89 SER A N 1
ATOM 708 C CA . SER A 1 89 ? -35.656 13.695 19.141 1 28.73 89 SER A CA 1
ATOM 709 C C . SER A 1 89 ? -35.312 12.281 19.594 1 28.73 89 SER A C 1
ATOM 711 O O . SER A 1 89 ? -36.188 11.438 19.75 1 28.73 89 SER A O 1
ATOM 713 N N . GLN A 1 90 ? -34.5 11.547 19.047 1 26.44 90 GLN A N 1
ATOM 714 C CA . GLN A 1 90 ? -34.438 10.266 19.75 1 26.44 90 GLN A CA 1
ATOM 715 C C . GLN A 1 90 ? -34.156 10.469 21.234 1 26.44 90 GLN A C 1
ATOM 717 O O . GLN A 1 90 ? -33.031 10.82 21.609 1 26.44 90 GLN A O 1
ATOM 722 N N . THR A 1 91 ? -35.094 10.852 22.062 1 25.66 91 THR A N 1
ATOM 723 C CA . THR A 1 91 ? -35.281 10.773 23.5 1 25.66 91 THR A CA 1
ATOM 724 C C . THR A 1 91 ? -34.875 9.398 24.031 1 25.66 91 THR A C 1
ATOM 726 O O . THR A 1 91 ? -35.031 9.125 25.219 1 25.66 91 THR A O 1
ATOM 729 N N . ASN A 1 92 ? -34.875 8.344 23.266 1 25.78 92 ASN A N 1
ATOM 730 C CA . ASN A 1 92 ? -34.938 7.301 24.281 1 25.78 92 ASN A CA 1
ATOM 731 C C . ASN A 1 92 ? -33.75 7.336 25.219 1 25.78 92 ASN A C 1
ATOM 733 O O . ASN A 1 92 ? -32.75 8.016 24.953 1 25.78 92 ASN A O 1
ATOM 737 N N . LYS A 1 93 ? -33.219 6.125 25.781 1 27.2 93 LYS A N 1
ATOM 738 C CA . LYS A 1 93 ? -32.594 5.855 27.078 1 27.2 93 LYS A CA 1
ATOM 739 C C . LYS A 1 93 ? -31.156 6.332 27.109 1 27.2 93 LYS A C 1
ATOM 741 O O . LYS A 1 93 ? -30.578 6.484 28.188 1 27.2 93 LYS A O 1
ATOM 746 N N . LEU A 1 94 ? -30.281 6.117 26.141 1 26.38 94 LEU A N 1
ATOM 747 C CA . LEU A 1 94 ? -29 6.449 26.766 1 26.38 94 LEU A CA 1
ATOM 748 C C . LEU A 1 94 ? -28.891 7.949 27.016 1 26.38 94 LEU A C 1
ATOM 750 O O . LEU A 1 94 ? -27.781 8.492 27.062 1 26.38 94 LEU A O 1
ATOM 754 N N . ASN A 1 95 ? -29.969 8.711 26.844 1 27.2 95 ASN A N 1
ATOM 755 C CA . ASN A 1 95 ? -30.141 10.125 27.141 1 27.2 95 ASN A CA 1
ATOM 756 C C . ASN A 1 95 ? -29.547 10.492 28.5 1 27.2 95 ASN A C 1
ATOM 758 O O . ASN A 1 95 ? -29.594 11.656 28.906 1 27.2 95 ASN A O 1
ATOM 762 N N . GLY A 1 96 ? -29.719 9.617 29.469 1 26.36 96 GLY A N 1
ATOM 763 C CA . GLY A 1 96 ? -29.859 10.227 30.781 1 26.36 96 GLY A CA 1
ATOM 764 C C . GLY A 1 96 ? -28.625 11.039 31.188 1 26.36 96 GLY A C 1
ATOM 765 O O . GLY A 1 96 ? -28.75 12.188 31.609 1 26.36 96 GLY A O 1
ATOM 766 N N . HIS A 1 97 ? -27.516 10.32 31.562 1 28.33 97 HIS A N 1
ATOM 767 C CA . HIS A 1 97 ? -26.656 11.031 32.5 1 28.33 97 HIS A CA 1
ATOM 768 C C . HIS A 1 97 ? -25.828 12.094 31.797 1 28.33 97 HIS A C 1
ATOM 770 O O . HIS A 1 97 ? -25.547 13.156 32.344 1 28.33 97 HIS A O 1
ATOM 776 N N . ILE A 1 98 ? -25.297 11.789 30.578 1 27.36 98 ILE A N 1
ATOM 777 C CA . ILE A 1 98 ? -24.203 12.727 30.312 1 27.36 98 ILE A CA 1
ATOM 778 C C . ILE A 1 98 ? -24.766 13.992 29.672 1 27.36 98 ILE A C 1
ATOM 780 O O . ILE A 1 98 ? -24.328 15.102 29.984 1 27.36 98 ILE A O 1
ATOM 784 N N . ARG A 1 99 ? -25.797 13.922 28.828 1 29.91 99 ARG A N 1
ATOM 785 C CA . ARG A 1 99 ? -26.234 15.195 28.266 1 29.91 99 ARG A CA 1
ATOM 786 C C . ARG A 1 99 ? -27.062 15.977 29.281 1 29.91 99 ARG A C 1
ATOM 788 O O . ARG A 1 99 ? -27.328 17.156 29.094 1 29.91 99 ARG A O 1
ATOM 795 N N . THR A 1 100 ? -27.734 15.258 30.219 1 30.41 100 THR A N 1
ATOM 796 C CA . THR A 1 100 ? -28.562 15.992 31.172 1 30.41 100 THR A CA 1
ATOM 797 C C . THR A 1 100 ? -27.703 16.969 31.984 1 30.41 100 THR A C 1
ATOM 799 O O . THR A 1 100 ? -28.141 18.062 32.312 1 30.41 100 THR A O 1
ATOM 802 N N . GLU A 1 101 ? -26.5 16.531 32.406 1 30.06 101 GLU A N 1
ATOM 803 C CA . GLU A 1 101 ? -25.828 17.453 33.312 1 30.06 101 GLU A CA 1
ATOM 804 C C . GLU A 1 101 ? -25.281 18.672 32.562 1 30.06 101 GLU A C 1
ATOM 806 O O . GLU A 1 101 ? -25.094 19.734 33.156 1 30.06 101 GLU A O 1
ATOM 811 N N . LEU A 1 102 ? -25.016 18.5 31.328 1 28.05 102 LEU A N 1
ATOM 812 C CA . LEU A 1 102 ? -24.359 19.703 30.797 1 28.05 102 LEU A CA 1
ATOM 813 C C . LEU A 1 102 ? -25.391 20.797 30.5 1 28.05 102 LEU A C 1
ATOM 815 O O . LEU A 1 102 ? -25.016 21.953 30.297 1 28.05 102 LEU A O 1
ATOM 819 N N . LYS A 1 103 ? -26.672 20.469 30.266 1 30.98 103 LYS A N 1
ATOM 820 C CA . LYS A 1 103 ? -27.625 21.531 29.953 1 30.98 103 LYS A CA 1
ATOM 821 C C . LYS A 1 103 ? -27.859 22.422 31.188 1 30.98 103 LYS A C 1
ATOM 823 O O . LYS A 1 103 ? -28.562 23.438 31.094 1 30.98 103 LYS A O 1
ATOM 828 N N . GLU A 1 104 ? -27.734 21.828 32.375 1 29.69 104 GLU A N 1
ATOM 829 C CA . GLU A 1 104 ? -28.25 22.766 33.375 1 29.69 104 GLU A CA 1
ATOM 830 C C . GLU A 1 104 ? -27.516 24.094 33.344 1 29.69 104 GLU A C 1
ATOM 832 O O . GLU A 1 104 ? -28.125 25.156 33.5 1 29.69 104 GLU A O 1
ATOM 837 N N . ASN A 1 105 ? -26.234 24.016 33.625 1 26.28 105 ASN A N 1
ATOM 838 C CA . ASN A 1 105 ? -25.75 25.312 34.125 1 26.28 105 ASN A CA 1
ATOM 839 C C . ASN A 1 105 ? -25.594 26.328 33 1 26.28 105 ASN A C 1
ATOM 841 O O . ASN A 1 105 ? -25.125 27.438 33.219 1 26.28 105 ASN A O 1
ATOM 845 N N . ILE A 1 106 ? -25.234 25.844 31.797 1 25.89 106 ILE A N 1
ATOM 846 C CA . ILE A 1 106 ? -24.766 27 31.047 1 25.89 106 ILE A CA 1
ATOM 847 C C . ILE A 1 106 ? -25.969 27.828 30.578 1 25.89 106 ILE A C 1
ATOM 849 O O . ILE A 1 106 ? -26.844 27.312 29.875 1 25.89 106 ILE A O 1
ATOM 853 N N . GLU A 1 107 ? -26.391 28.797 31.359 1 26.38 107 GLU A N 1
ATOM 854 C CA . GLU A 1 107 ? -27.266 29.922 31.094 1 26.38 107 GLU A CA 1
ATOM 855 C C . GLU A 1 107 ? -27.031 30.5 29.703 1 26.38 107 GLU A C 1
ATOM 857 O O . GLU A 1 107 ? -25.922 30.938 29.391 1 26.38 107 GLU A O 1
ATOM 862 N N . ILE A 1 108 ? -27.469 29.828 28.734 1 26.62 108 ILE A N 1
ATOM 863 C CA . ILE A 1 108 ? -27.422 30.453 27.406 1 26.62 108 ILE A CA 1
ATOM 864 C C . ILE A 1 108 ? -27.859 31.922 27.531 1 26.62 108 ILE A C 1
ATOM 866 O O . ILE A 1 108 ? -28.984 32.219 27.906 1 26.62 108 ILE A O 1
ATOM 870 N N . ILE A 1 109 ? -26.984 32.844 28.016 1 23.67 109 ILE A N 1
ATOM 871 C CA . ILE A 1 109 ? -27.266 34.281 28 1 23.67 109 ILE A CA 1
ATOM 872 C C . ILE A 1 109 ? -27.688 34.688 26.594 1 23.67 109 ILE A C 1
ATOM 874 O O . ILE A 1 109 ? -26.922 34.562 25.641 1 23.67 109 ILE A O 1
ATOM 878 N N . GLU A 1 110 ? -28.891 34.438 26.234 1 26.83 110 GLU A N 1
ATOM 879 C CA . GLU A 1 110 ? -29.531 35.031 25.062 1 26.83 110 GLU A CA 1
ATOM 880 C C . GLU A 1 110 ? -29.281 36.531 25.016 1 26.83 110 GLU A C 1
ATOM 882 O O . GLU A 1 110 ? -29.688 37.281 25.906 1 26.83 110 GLU A O 1
ATOM 887 N N . GLU A 1 111 ? -27.984 37 24.75 1 23.56 111 GLU A N 1
ATOM 888 C CA . GLU A 1 111 ? -27.891 38.438 24.562 1 23.56 111 GLU A CA 1
ATOM 889 C C . GLU A 1 111 ? -28.969 38.938 23.609 1 23.56 111 GLU A C 1
ATOM 891 O O . GLU A 1 111 ? -29.172 38.375 22.547 1 23.56 111 GLU A O 1
ATOM 896 N N . TYR A 1 112 ? -29.938 39.562 24.156 1 24.09 112 TYR A N 1
ATOM 897 C CA . TYR A 1 112 ? -31 40.375 23.578 1 24.09 112 TYR A CA 1
ATOM 898 C C . TYR A 1 112 ? -30.422 41.375 22.578 1 24.09 112 TYR A C 1
ATOM 900 O O . TYR A 1 112 ? -29.547 42.156 22.906 1 24.09 112 TYR A O 1
ATOM 908 N N . GLU A 1 113 ? -30.172 40.969 21.328 1 24.42 113 GLU A N 1
ATOM 909 C CA . GLU A 1 113 ? -29.969 41.938 20.266 1 24.42 113 GLU A CA 1
ATOM 910 C C . GLU A 1 113 ? -31 43.031 20.312 1 24.42 113 GLU A C 1
ATOM 912 O O . GLU A 1 113 ? -32.188 42.781 20.391 1 24.42 113 GLU A O 1
ATOM 917 N N . HIS A 1 114 ? -30.719 44.062 21.062 1 23.11 114 HIS A N 1
ATOM 918 C CA . HIS A 1 114 ? -31.453 45.312 20.922 1 23.11 114 HIS A CA 1
ATOM 919 C C . HIS A 1 114 ? -31.672 45.688 19.469 1 23.11 114 HIS A C 1
ATOM 921 O O . HIS A 1 114 ? -30.734 45.625 18.656 1 23.11 114 HIS A O 1
ATOM 927 N N . ASP A 1 115 ? -32.938 45.562 19 1 24.11 115 ASP A N 1
ATOM 928 C CA . ASP A 1 115 ? -33.625 45.844 17.734 1 24.11 115 ASP A CA 1
ATOM 929 C C . ASP A 1 115 ? -33.406 47.281 17.312 1 24.11 115 ASP A C 1
ATOM 931 O O . ASP A 1 115 ? -34.125 47.781 16.438 1 24.11 115 ASP A O 1
ATOM 935 N N . ASP A 1 116 ? -32.438 48.062 17.734 1 23.55 116 ASP A N 1
ATOM 936 C CA . ASP A 1 116 ? -32.75 49.406 17.281 1 23.55 116 ASP A CA 1
ATOM 937 C C . ASP A 1 116 ? -33.031 49.438 15.781 1 23.55 116 ASP A C 1
ATOM 939 O O . ASP A 1 116 ? -32.438 48.656 15.031 1 23.55 116 ASP A O 1
ATOM 943 N N . ASN A 1 117 ? -34.062 50.25 15.328 1 23.67 117 ASN A N 1
ATOM 944 C CA . ASN A 1 117 ? -35 50.531 14.234 1 23.67 117 ASN A CA 1
ATOM 945 C C . ASN A 1 117 ? -34.25 51.031 12.992 1 23.67 117 ASN A C 1
ATOM 947 O O . ASN A 1 117 ? -34.875 51.469 12.023 1 23.67 117 ASN A O 1
ATOM 951 N N . ASN A 1 118 ? -33.031 51.5 13.109 1 23.77 118 ASN A N 1
ATOM 952 C CA . ASN A 1 118 ? -32.844 52.5 12.039 1 23.77 118 ASN A CA 1
ATOM 953 C C . ASN A 1 118 ? -32.938 51.844 10.664 1 23.77 118 ASN A C 1
ATOM 955 O O . ASN A 1 118 ? -32.531 50.688 10.492 1 23.77 118 ASN A O 1
ATOM 959 N N . ASN A 1 119 ? -33.719 52.469 9.711 1 24.42 119 ASN A N 1
ATOM 960 C CA . ASN A 1 119 ? -34.375 52.281 8.422 1 24.42 119 ASN A CA 1
ATOM 961 C C . ASN A 1 119 ? -33.406 51.875 7.332 1 24.42 119 ASN A C 1
ATOM 963 O O . ASN A 1 119 ? -33.781 51.719 6.172 1 24.42 119 ASN A O 1
ATOM 967 N N . SER A 1 120 ? -32.125 52.25 7.445 1 25.97 120 SER A N 1
ATOM 968 C CA . SER A 1 120 ? -31.562 52.438 6.105 1 25.97 120 SER A CA 1
ATOM 969 C C . SER A 1 120 ? -31.531 51.125 5.328 1 25.97 120 SER A C 1
ATOM 971 O O . SER A 1 120 ? -31.25 50.062 5.898 1 25.97 120 SER A O 1
ATOM 973 N N . LYS A 1 121 ? -32.281 51.031 4.23 1 24.08 121 LYS A N 1
ATOM 974 C CA . LYS A 1 121 ? -32.594 50.031 3.205 1 24.08 121 LYS A CA 1
ATOM 975 C C . LYS A 1 121 ? -31.312 49.406 2.625 1 24.08 121 LYS A C 1
ATOM 977 O O . LYS A 1 121 ? -31.344 48.812 1.558 1 24.08 121 LYS A O 1
ATOM 982 N N . SER A 1 122 ? -30.109 49.562 3.301 1 23.72 122 SER A N 1
ATOM 983 C CA . SER A 1 122 ? -29.125 49.125 2.32 1 23.72 122 SER A CA 1
ATOM 984 C C . SER A 1 122 ? -29.391 47.656 1.907 1 23.72 122 SER A C 1
ATOM 986 O O . SER A 1 122 ? -29.828 46.844 2.719 1 23.72 122 SER A O 1
ATOM 988 N N . ASP A 1 123 ? -29.656 47.406 0.661 1 23.86 123 ASP A N 1
ATOM 989 C CA . ASP A 1 123 ? -29.875 46.219 -0.149 1 23.86 123 ASP A CA 1
ATOM 990 C C . ASP A 1 123 ? -28.812 45.156 0.134 1 23.86 123 ASP A C 1
ATOM 992 O O . ASP A 1 123 ? -27.859 45 -0.641 1 23.86 123 ASP A O 1
ATOM 996 N N . LYS A 1 124 ? -28.297 45.094 1.402 1 23.81 124 LYS A N 1
ATOM 997 C CA . LYS A 1 124 ? -27.172 44.188 1.499 1 23.81 124 LYS A CA 1
ATOM 998 C C . LYS A 1 124 ? -27.609 42.75 1.316 1 23.81 124 LYS A C 1
ATOM 1000 O O . LYS A 1 124 ? -28.188 42.156 2.229 1 23.81 124 LYS A O 1
ATOM 1005 N N . ASN A 1 125 ? -28.172 42.438 0.181 1 25.91 125 ASN A N 1
ATOM 1006 C CA . ASN A 1 125 ? -28.391 41.031 -0.108 1 25.91 125 ASN A CA 1
ATOM 1007 C C . ASN A 1 125 ? -27.156 40.188 0.216 1 25.91 125 ASN A C 1
ATOM 1009 O O . ASN A 1 125 ? -26.344 39.906 -0.671 1 25.91 125 ASN A O 1
ATOM 1013 N N . SER A 1 126 ? -26.359 40.656 1.197 1 24.66 126 SER A N 1
ATOM 1014 C CA . SER A 1 126 ? -25.203 39.781 1.371 1 24.66 126 SER A CA 1
ATOM 1015 C C . SER A 1 126 ? -25.656 38.344 1.682 1 24.66 126 SER A C 1
ATOM 1017 O O . SER A 1 126 ? -26.281 38.094 2.709 1 24.66 126 SER A O 1
ATOM 1019 N N . SER A 1 127 ? -26.125 37.625 0.7 1 27.09 127 SER A N 1
ATOM 1020 C CA . SER A 1 127 ? -26.266 36.188 0.827 1 27.09 127 SER A CA 1
ATOM 1021 C C . SER A 1 127 ? -25.156 35.594 1.709 1 27.09 127 SER A C 1
ATOM 1023 O O . SER A 1 127 ? -23.969 35.781 1.44 1 27.09 127 SER A O 1
ATOM 1025 N N . SER A 1 128 ? -25.328 35.594 2.957 1 29.38 128 SER A N 1
ATOM 1026 C CA . SER A 1 128 ? -24.531 34.906 3.953 1 29.38 128 SER A CA 1
ATOM 1027 C C . SER A 1 128 ? -24.172 33.5 3.486 1 29.38 128 SER A C 1
ATOM 1029 O O . SER A 1 128 ? -24.812 32.531 3.898 1 29.38 128 SER A O 1
ATOM 1031 N N . GLY A 1 129 ? -24.188 33.188 2.131 1 30.64 129 GLY A N 1
ATOM 1032 C CA . GLY A 1 129 ? -23.594 31.891 1.858 1 30.64 129 GLY A CA 1
ATOM 1033 C C . GLY A 1 129 ? -22.359 31.625 2.693 1 30.64 129 GLY A C 1
ATOM 1034 O O . GLY A 1 129 ? -21.438 32.438 2.734 1 30.64 129 GLY A O 1
ATOM 1035 N N . LEU A 1 130 ? -22.547 31.188 3.84 1 33.09 130 LEU A N 1
ATOM 1036 C CA . LEU A 1 130 ? -21.391 30.625 4.523 1 33.09 130 LEU A CA 1
ATOM 1037 C C . LEU A 1 130 ? -20.375 30.109 3.516 1 33.09 130 LEU A C 1
ATOM 1039 O O . LEU A 1 130 ? -20.609 29.109 2.838 1 33.09 130 LEU A O 1
ATOM 1043 N N . ILE A 1 131 ? -19.875 30.844 2.582 1 37.5 131 ILE A N 1
ATOM 1044 C CA . ILE A 1 131 ? -18.672 30.562 1.803 1 37.5 131 ILE A CA 1
ATOM 1045 C C . ILE A 1 131 ? -17.75 29.641 2.588 1 37.5 131 ILE A C 1
ATOM 1047 O O . ILE A 1 131 ? -17.312 29.969 3.691 1 37.5 131 ILE A O 1
ATOM 1051 N N . ASP A 1 132 ? -17.984 28.344 2.656 1 46.44 132 ASP A N 1
ATOM 1052 C CA . ASP A 1 132 ? -16.953 27.391 3.053 1 46.44 132 ASP A CA 1
ATOM 1053 C C . ASP A 1 132 ? -15.562 27.938 2.768 1 46.44 132 ASP A C 1
ATOM 1055 O O . ASP A 1 132 ? -15.211 28.203 1.615 1 46.44 132 ASP A O 1
ATOM 1059 N N . GLU A 1 133 ? -15.039 28.766 3.48 1 61.66 133 GLU A N 1
ATOM 1060 C CA . GLU A 1 133 ? -13.672 29.281 3.459 1 61.66 133 GLU A CA 1
ATOM 1061 C C . GLU A 1 133 ? -12.695 28.188 3.031 1 61.66 133 GLU A C 1
ATOM 1063 O O . GLU A 1 133 ? -11.492 28.438 2.918 1 61.66 133 GLU A O 1
ATOM 1068 N N . SER A 1 134 ? -13.266 27.031 2.781 1 80.56 134 SER A N 1
ATOM 1069 C CA . SER A 1 134 ? -12.375 25.953 2.355 1 80.56 134 SER A CA 1
ATOM 1070 C C . SER A 1 134 ? -12.086 26.031 0.859 1 80.56 134 SER A C 1
ATOM 1072 O O . SER A 1 134 ? -12.93 26.484 0.084 1 80.56 134 SER A O 1
ATOM 1074 N N . MET A 1 135 ? -10.938 25.969 0.461 1 92.31 135 MET A N 1
ATOM 1075 C CA . MET A 1 135 ? -10.508 25.953 -0.934 1 92.31 135 MET A CA 1
ATOM 1076 C C . MET A 1 135 ? -10.852 24.625 -1.595 1 92.31 135 MET A C 1
ATOM 1078 O O . MET A 1 135 ? -10.531 24.406 -2.766 1 92.31 135 MET A O 1
ATOM 1082 N N . GLU A 1 136 ? -11.648 23.766 -0.931 1 93.81 136 GLU A N 1
ATOM 1083 C CA . GLU A 1 136 ? -11.867 22.406 -1.438 1 93.81 136 GLU A CA 1
ATOM 1084 C C . GLU A 1 136 ? -12.953 22.391 -2.514 1 93.81 136 GLU A C 1
ATOM 1086 O O . GLU A 1 136 ? -13.117 21.391 -3.219 1 93.81 136 GLU A O 1
ATOM 1091 N N . HIS A 1 137 ? -13.719 23.469 -2.721 1 91.69 137 HIS A N 1
ATOM 1092 C CA . HIS A 1 137 ? -14.695 23.594 -3.803 1 91.69 137 HIS A CA 1
ATOM 1093 C C . HIS A 1 137 ? -14 23.656 -5.16 1 91.69 137 HIS A C 1
ATOM 1095 O O . HIS A 1 137 ? -14.641 23.453 -6.195 1 91.69 137 HIS A O 1
ATOM 1101 N N . LEU A 1 138 ? -12.711 23.922 -5.168 1 95.38 138 LEU A N 1
ATOM 1102 C CA . LEU A 1 138 ? -11.945 24.078 -6.398 1 95.38 138 LEU A CA 1
ATOM 1103 C C . LEU A 1 138 ? -11.766 22.719 -7.09 1 95.38 138 LEU A C 1
ATOM 1105 O O . LEU A 1 138 ? -11.453 22.672 -8.281 1 95.38 138 LEU A O 1
ATOM 1109 N N . VAL A 1 139 ? -11.906 21.625 -6.277 1 96.62 139 VAL A N 1
ATOM 1110 C CA . VAL A 1 139 ? -11.633 20.297 -6.82 1 96.62 139 VAL A CA 1
ATOM 1111 C C . VAL A 1 139 ? -12.758 19.344 -6.441 1 96.62 139 VAL A C 1
ATOM 1113 O O . VAL A 1 139 ? -13.5 19.594 -5.488 1 96.62 139 VAL A O 1
ATOM 1116 N N . ASP A 1 140 ? -12.898 18.359 -7.23 1 94.94 140 ASP A N 1
ATOM 1117 C CA . ASP A 1 140 ? -13.812 17.25 -6.949 1 94.94 140 ASP A CA 1
ATOM 1118 C C . ASP A 1 140 ? -13.055 16.062 -6.375 1 94.94 140 ASP A C 1
ATOM 1120 O O . ASP A 1 140 ? -12.367 15.344 -7.102 1 94.94 140 ASP A O 1
ATOM 1124 N N . TRP A 1 141 ? -13.211 15.789 -5.074 1 94.12 141 TRP A N 1
ATOM 1125 C CA . TRP A 1 141 ? -12.445 14.773 -4.355 1 94.12 141 TRP A CA 1
ATOM 1126 C C . TRP A 1 141 ? -12.922 13.375 -4.734 1 94.12 141 TRP A C 1
ATOM 1128 O O . TRP A 1 141 ? -12.25 12.383 -4.422 1 94.12 141 TRP A O 1
ATOM 1138 N N . SER A 1 142 ? -14.047 13.258 -5.414 1 88.88 142 SER A N 1
ATOM 1139 C CA . SER A 1 142 ? -14.562 11.953 -5.82 1 88.88 142 SER A CA 1
ATOM 1140 C C . SER A 1 142 ? -13.938 11.492 -7.133 1 88.88 142 SER A C 1
ATOM 1142 O O . SER A 1 142 ? -14.078 10.336 -7.523 1 88.88 142 SER A O 1
ATOM 1144 N N . GLN A 1 143 ? -13.219 12.383 -7.746 1 93.25 143 GLN A N 1
ATOM 1145 C CA . GLN A 1 143 ? -12.57 12.078 -9.016 1 93.25 143 GLN A CA 1
ATOM 1146 C C . GLN A 1 143 ? -11.047 12.094 -8.875 1 93.25 143 GLN A C 1
ATOM 1148 O O . GLN A 1 143 ? -10.523 12.547 -7.859 1 93.25 143 GLN A O 1
ATOM 1153 N N . ALA A 1 144 ? -10.484 11.594 -9.953 1 96.62 144 ALA A N 1
ATOM 1154 C CA . ALA A 1 144 ? -9.023 11.648 -9.984 1 96.62 144 ALA A CA 1
ATOM 1155 C C . ALA A 1 144 ? -8.531 13.086 -9.875 1 96.62 144 ALA A C 1
ATOM 1157 O O . ALA A 1 144 ? -9.055 13.984 -10.539 1 96.62 144 ALA A O 1
ATOM 1158 N N . MET A 1 145 ? -7.578 13.312 -9.125 1 97.94 145 MET A N 1
ATOM 1159 C CA . MET A 1 145 ? -7.141 14.664 -8.789 1 97.94 145 MET A CA 1
ATOM 1160 C C . MET A 1 145 ? -6.195 15.211 -9.852 1 97.94 145 MET A C 1
ATOM 1162 O O . MET A 1 145 ? -6.223 16.406 -10.156 1 97.94 145 MET A O 1
ATOM 1166 N N . LEU A 1 146 ? -5.395 14.398 -10.438 1 97.44 146 LEU A N 1
ATOM 1167 C CA . LEU A 1 146 ? -4.312 14.859 -11.305 1 97.44 146 LEU A CA 1
ATOM 1168 C C . LEU A 1 146 ? -4.863 15.648 -12.484 1 97.44 146 LEU A C 1
ATOM 1170 O O . LEU A 1 146 ? -4.352 16.719 -12.805 1 97.44 146 LEU A O 1
ATOM 1174 N N . PRO A 1 147 ? -5.93 15.172 -13.156 1 96.81 147 PRO A N 1
ATOM 1175 C CA . PRO A 1 147 ? -6.457 15.93 -14.289 1 96.81 147 PRO A CA 1
ATOM 1176 C C . PRO A 1 147 ? -7.043 17.281 -13.875 1 96.81 147 PRO A C 1
ATOM 1178 O O . PRO A 1 147 ? -7.281 18.141 -14.727 1 96.81 147 PRO A O 1
ATOM 1181 N N . GLN A 1 148 ? -7.262 17.484 -12.602 1 97.5 148 GLN A N 1
ATOM 1182 C CA . GLN A 1 148 ? -7.891 18.703 -12.117 1 97.5 148 GLN A CA 1
ATOM 1183 C C . GLN A 1 148 ? -6.848 19.766 -11.789 1 97.5 148 GLN A C 1
ATOM 1185 O O . GLN A 1 148 ? -7.176 20.953 -11.688 1 97.5 148 GLN A O 1
ATOM 1190 N N . ILE A 1 149 ? -5.598 19.406 -11.633 1 97.62 149 ILE A N 1
ATOM 1191 C CA . ILE A 1 149 ? -4.555 20.297 -11.148 1 97.62 149 ILE A CA 1
ATOM 1192 C C . ILE A 1 149 ? -4.348 21.438 -12.148 1 97.62 149 ILE A C 1
ATOM 1194 O O . ILE A 1 149 ? -4.281 22.609 -11.766 1 97.62 149 ILE A O 1
ATOM 1198 N N . PRO A 1 150 ? -4.309 21.156 -13.492 1 96.25 150 PRO A N 1
ATOM 1199 C CA . PRO A 1 150 ? -4.113 22.25 -14.453 1 96.25 150 PRO A CA 1
ATOM 1200 C C . PRO A 1 150 ? -5.223 23.297 -14.391 1 96.25 150 PRO A C 1
ATOM 1202 O O . PRO A 1 150 ? -5.008 24.453 -14.766 1 96.25 150 PRO A O 1
ATOM 1205 N N . ARG A 1 151 ? -6.312 22.938 -13.797 1 95.19 151 ARG A N 1
ATOM 1206 C CA . ARG A 1 151 ? -7.469 23.828 -13.789 1 95.19 151 ARG A CA 1
ATOM 1207 C C . ARG A 1 151 ? -7.426 24.766 -12.586 1 95.19 151 ARG A C 1
ATOM 1209 O O . ARG A 1 151 ? -8.164 25.75 -12.539 1 95.19 151 ARG A O 1
ATOM 1216 N N . ILE A 1 152 ? -6.562 24.453 -11.648 1 95.75 152 ILE A N 1
ATOM 1217 C CA . ILE A 1 152 ? -6.574 25.281 -10.445 1 95.75 152 ILE A CA 1
ATOM 1218 C C . ILE A 1 152 ? -5.207 25.953 -10.266 1 95.75 152 ILE A C 1
ATOM 1220 O O . ILE A 1 152 ? -4.812 26.266 -9.141 1 95.75 152 ILE A O 1
ATOM 1224 N N . THR A 1 153 ? -4.48 26.125 -11.281 1 94.56 153 THR A N 1
ATOM 1225 C CA . THR A 1 153 ? -3.117 26.641 -11.234 1 94.56 153 THR A CA 1
ATOM 1226 C C . THR A 1 153 ? -3.08 28 -10.539 1 94.56 153 THR A C 1
ATOM 1228 O O . THR A 1 153 ? -2.135 28.297 -9.805 1 94.56 153 THR A O 1
ATOM 1231 N N . GLN A 1 154 ? -4.066 28.828 -10.711 1 92.62 154 GLN A N 1
ATOM 1232 C CA . GLN A 1 154 ? -4.117 30.172 -10.117 1 92.62 154 GLN A CA 1
ATOM 1233 C C . GLN A 1 154 ? -4.133 30.094 -8.594 1 92.62 154 GLN A C 1
ATOM 1235 O O . GLN A 1 154 ? -3.594 30.969 -7.922 1 92.62 154 GLN A O 1
ATOM 1240 N N . TYR A 1 155 ? -4.715 29.016 -8.078 1 93.88 155 TYR A N 1
ATOM 1241 C CA . TYR A 1 155 ? -4.867 28.875 -6.637 1 93.88 155 TYR A CA 1
ATOM 1242 C C . TYR A 1 155 ? -4.035 27.719 -6.113 1 93.88 155 TYR A C 1
ATOM 1244 O O . TYR A 1 155 ? -4.117 27.359 -4.934 1 93.88 155 TYR A O 1
ATOM 1252 N N . TYR A 1 156 ? -3.256 27.141 -6.949 1 95.88 156 TYR A N 1
ATOM 1253 C CA . TYR A 1 156 ? -2.594 25.875 -6.652 1 95.88 156 TYR A CA 1
ATOM 1254 C C . TYR A 1 156 ? -1.698 26 -5.426 1 95.88 156 TYR A C 1
ATOM 1256 O O . TYR A 1 156 ? -1.749 25.172 -4.52 1 95.88 156 TYR A O 1
ATOM 1264 N N . ASP A 1 157 ? -0.903 27 -5.344 1 93.94 157 ASP A N 1
ATOM 1265 C CA . ASP A 1 157 ? 0.058 27.156 -4.258 1 93.94 157 ASP A CA 1
ATOM 1266 C C . ASP A 1 157 ? -0.649 27.234 -2.904 1 93.94 157 ASP A C 1
ATOM 1268 O O . ASP A 1 157 ? -0.243 26.578 -1.948 1 93.94 157 ASP A O 1
ATOM 1272 N N . ASP A 1 158 ? -1.676 28 -2.818 1 92.62 158 ASP A N 1
ATOM 1273 C CA . ASP A 1 158 ? -2.436 28.125 -1.577 1 92.62 158 ASP A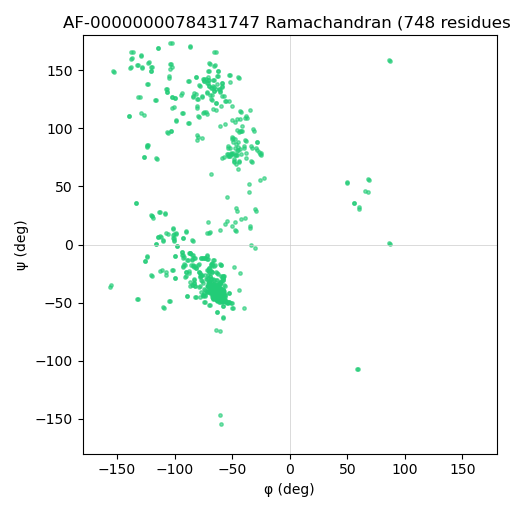 CA 1
ATOM 1274 C C . ASP A 1 158 ? -3.166 26.828 -1.249 1 92.62 158 ASP A C 1
ATOM 1276 O O . ASP A 1 158 ? -3.174 26.375 -0.098 1 92.62 158 ASP A O 1
ATOM 1280 N N . TRP A 1 159 ? -3.721 26.266 -2.268 1 95.44 159 TRP A N 1
ATOM 1281 C CA . TRP A 1 159 ? -4.52 25.047 -2.096 1 95.44 159 TRP A CA 1
ATOM 1282 C C . TRP A 1 159 ? -3.664 23.906 -1.584 1 95.44 159 TRP A C 1
ATOM 1284 O O . TRP A 1 159 ? -4.055 23.203 -0.648 1 95.44 159 TRP A O 1
ATOM 1294 N N . VAL A 1 160 ? -2.514 23.75 -2.182 1 95.44 160 VAL A N 1
ATOM 1295 C CA . VAL A 1 160 ? -1.674 22.594 -1.9 1 95.44 160 VAL A CA 1
ATOM 1296 C C . VAL A 1 160 ? -1.104 22.703 -0.488 1 95.44 160 VAL A C 1
ATOM 1298 O O . VAL A 1 160 ? -0.802 21.688 0.143 1 95.44 160 VAL A O 1
ATOM 1301 N N . HIS A 1 161 ? -1.003 23.875 0.087 1 93 161 HIS A N 1
ATOM 1302 C CA . HIS A 1 161 ? -0.402 24.062 1.401 1 93 161 HIS A CA 1
ATOM 1303 C C . HIS A 1 161 ? -1.47 24.156 2.488 1 93 161 HIS A C 1
ATOM 1305 O O . HIS A 1 161 ? -1.165 24.469 3.641 1 93 161 HIS A O 1
ATOM 1311 N N . LYS A 1 162 ? -2.693 23.859 2.145 1 95.06 162 LYS A N 1
ATOM 1312 C CA . LYS A 1 162 ? -3.783 23.672 3.096 1 95.06 162 LYS A CA 1
ATOM 1313 C C . LYS A 1 162 ? -4.141 22.188 3.221 1 95.06 162 LYS A C 1
ATOM 1315 O O . LYS A 1 162 ? -4.945 21.672 2.441 1 95.06 162 LYS A O 1
ATOM 1320 N N . PRO A 1 163 ? -3.572 21.609 4.23 1 95.62 163 PRO A N 1
ATOM 1321 C CA . PRO A 1 163 ? -3.666 20.156 4.332 1 95.62 163 PRO A CA 1
ATOM 1322 C C . PRO A 1 163 ? -5.074 19.672 4.688 1 95.62 163 PRO A C 1
ATOM 1324 O O . PRO A 1 163 ? -5.82 20.391 5.359 1 95.62 163 PRO A O 1
ATOM 1327 N N . VAL A 1 164 ? -5.414 18.531 4.227 1 96.12 164 VAL A N 1
ATOM 1328 C CA . VAL A 1 164 ? -6.656 17.844 4.562 1 96.12 164 VAL A CA 1
ATOM 1329 C C . VAL A 1 164 ? -6.352 16.406 4.992 1 96.12 164 VAL A C 1
ATOM 1331 O O . VAL A 1 164 ? -5.219 15.945 4.867 1 96.12 164 VAL A O 1
ATOM 1334 N N . ASP A 1 165 ? -7.262 15.797 5.637 1 94.31 165 ASP A N 1
ATOM 1335 C CA . ASP A 1 165 ? -7.176 14.391 6.031 1 94.31 165 ASP A CA 1
ATOM 1336 C C . ASP A 1 165 ? -8.242 13.555 5.332 1 94.31 165 ASP A C 1
ATOM 1338 O O . ASP A 1 165 ? -9.25 13.18 5.941 1 94.31 165 ASP A O 1
ATOM 1342 N N . ARG A 1 166 ? -8.039 13.312 4.008 1 92.38 166 ARG A N 1
ATOM 1343 C CA . ARG A 1 166 ? -8.938 12.578 3.129 1 92.38 166 ARG A CA 1
ATOM 1344 C C . ARG A 1 166 ? -8.164 11.641 2.207 1 92.38 166 ARG A C 1
ATOM 1346 O O . ARG A 1 166 ? -6.988 11.883 1.912 1 92.38 166 ARG A O 1
ATOM 1353 N N . PRO A 1 167 ? -8.93 10.602 1.87 1 91.44 167 PRO A N 1
ATOM 1354 C CA . PRO A 1 167 ? -8.289 9.805 0.818 1 91.44 167 PRO A CA 1
ATOM 1355 C C . PRO A 1 167 ? -8.211 10.547 -0.515 1 91.44 167 PRO A C 1
ATOM 1357 O O . PRO A 1 167 ? -9.156 11.234 -0.896 1 91.44 167 PRO A O 1
ATOM 1360 N N . LEU A 1 168 ? -7.102 10.477 -1.109 1 96.19 168 LEU A N 1
ATOM 1361 C CA . LEU A 1 168 ? -6.867 11.148 -2.385 1 96.19 168 LEU A CA 1
ATOM 1362 C C . LEU A 1 168 ? -6.582 10.133 -3.486 1 96.19 168 LEU A C 1
ATOM 1364 O O . LEU A 1 168 ? -5.746 9.242 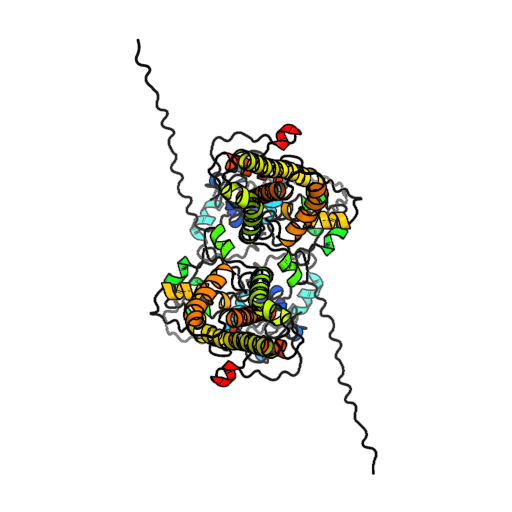-3.316 1 96.19 168 LEU A O 1
ATOM 1368 N N . ARG A 1 169 ? -7.391 10.227 -4.539 1 95.5 169 ARG A N 1
ATOM 1369 C CA . ARG A 1 169 ? -7.141 9.414 -5.727 1 95.5 169 ARG A CA 1
ATOM 1370 C C . ARG A 1 169 ? -6.43 10.227 -6.805 1 95.5 169 ARG A C 1
ATOM 1372 O O . ARG A 1 169 ? -6.926 11.273 -7.227 1 95.5 169 ARG A O 1
ATOM 1379 N N . LEU A 1 170 ? -5.32 9.781 -7.309 1 97.06 170 LEU A N 1
ATOM 1380 C CA . LEU A 1 170 ? -4.523 10.531 -8.273 1 97.06 170 LEU A CA 1
ATOM 1381 C C . LEU A 1 170 ? -4.969 10.234 -9.703 1 97.06 170 LEU A C 1
ATOM 1383 O O . LEU A 1 170 ? -5.094 11.141 -10.523 1 97.06 170 LEU A O 1
ATOM 1387 N N . PHE A 1 171 ? -5.188 8.898 -9.977 1 96.31 171 PHE A N 1
ATOM 1388 C CA . PHE A 1 171 ? -5.496 8.453 -11.328 1 96.31 171 PHE A CA 1
ATOM 1389 C C . PHE A 1 171 ? -6.852 7.762 -11.375 1 96.31 171 PHE A C 1
ATOM 1391 O O . PHE A 1 171 ? -7.234 7.07 -10.43 1 96.31 171 PHE A O 1
ATOM 1398 N N . ALA A 1 172 ? -7.477 7.875 -12.438 1 92.56 172 ALA A N 1
ATOM 1399 C CA . ALA A 1 172 ? -8.758 7.207 -12.633 1 92.56 172 ALA A CA 1
ATOM 1400 C C . ALA A 1 172 ? -8.57 5.707 -12.844 1 92.56 172 ALA A C 1
ATOM 1402 O O . ALA A 1 172 ? -9.18 4.895 -12.141 1 92.56 172 ALA A O 1
ATOM 1403 N N . PRO A 1 173 ? -7.66 5.336 -13.75 1 91.5 173 PRO A N 1
ATOM 1404 C CA . PRO A 1 173 ? -7.453 3.893 -13.875 1 91.5 173 PRO A CA 1
ATOM 1405 C C . PRO A 1 173 ? -6.855 3.275 -12.609 1 91.5 173 PRO A C 1
ATOM 1407 O O . PRO A 1 173 ? -5.852 3.773 -12.086 1 91.5 173 PRO A O 1
ATOM 1410 N N . TRP A 1 174 ? -7.445 2.203 -12.18 1 87.81 174 TRP A N 1
ATOM 1411 C CA . TRP A 1 174 ? -7.07 1.59 -10.914 1 87.81 174 TRP A CA 1
ATOM 1412 C C . TRP A 1 174 ? -5.617 1.119 -10.945 1 87.81 174 TRP A C 1
ATOM 1414 O O . TRP A 1 174 ? -4.922 1.173 -9.93 1 87.81 174 TRP A O 1
ATOM 1424 N N . TYR A 1 175 ? -5.129 0.614 -12.086 1 90.12 175 TYR A N 1
ATOM 1425 C CA . TYR A 1 175 ? -3.779 0.067 -12.141 1 90.12 175 TYR A CA 1
ATOM 1426 C C . TYR A 1 175 ? -2.736 1.171 -12.016 1 90.12 175 TYR A C 1
ATOM 1428 O O . TYR A 1 175 ? -1.688 0.975 -11.398 1 90.12 175 TYR A O 1
ATOM 1436 N N . LEU A 1 176 ? -3.062 2.367 -12.539 1 92.88 176 LEU A N 1
ATOM 1437 C CA . LEU A 1 176 ? -2.148 3.494 -12.383 1 92.88 176 LEU A CA 1
ATOM 1438 C C . LEU A 1 176 ? -2.18 4.031 -10.961 1 92.88 176 LEU A C 1
ATOM 1440 O O . LEU A 1 176 ? -1.142 4.398 -10.406 1 92.88 176 LEU A O 1
ATOM 1444 N N . GLU A 1 177 ? -3.389 4.043 -10.406 1 93.88 177 GLU A N 1
ATOM 1445 C CA . GLU A 1 177 ? -3.533 4.488 -9.023 1 93.88 177 GLU A CA 1
ATOM 1446 C C . GLU A 1 177 ? -2.689 3.635 -8.078 1 93.88 177 GLU A C 1
ATOM 1448 O O . GLU A 1 177 ? -1.999 4.164 -7.203 1 93.88 177 GLU A O 1
ATOM 1453 N N . MET A 1 178 ? -2.691 2.412 -8.336 1 92.62 178 MET A N 1
ATOM 1454 C CA . MET A 1 178 ? -1.975 1.487 -7.461 1 92.62 178 MET A CA 1
ATOM 1455 C C . MET A 1 178 ? -0.467 1.677 -7.59 1 92.62 178 MET A C 1
ATOM 1457 O O . MET A 1 178 ? 0.273 1.467 -6.629 1 92.62 178 MET A O 1
ATOM 1461 N N . CYS A 1 179 ? 0.022 2.135 -8.695 1 92.31 179 CYS A N 1
ATOM 1462 C CA . CYS A 1 179 ? 1.448 2.334 -8.93 1 92.31 179 CYS A CA 1
ATOM 1463 C C . CYS A 1 179 ? 1.974 3.512 -8.117 1 92.31 179 CYS A C 1
ATOM 1465 O O . CYS A 1 179 ? 3.186 3.672 -7.961 1 92.31 179 CYS A O 1
ATOM 1467 N N . THR A 1 180 ? 1.07 4.285 -7.574 1 93.81 180 THR A N 1
ATOM 1468 C CA . THR A 1 180 ? 1.493 5.445 -6.793 1 93.81 180 THR A CA 1
ATOM 1469 C C . THR A 1 180 ? 1.579 5.094 -5.309 1 93.81 180 THR A C 1
ATOM 1471 O O . THR A 1 180 ? 1.972 5.93 -4.492 1 93.81 180 THR A O 1
ATOM 1474 N N . LYS A 1 181 ? 1.153 3.898 -4.949 1 95.19 181 LYS A N 1
ATOM 1475 C CA . LYS A 1 181 ? 1.115 3.469 -3.553 1 95.19 181 LYS A CA 1
ATOM 1476 C C . LYS A 1 181 ? 2.287 2.549 -3.227 1 95.19 181 LYS A C 1
ATOM 1478 O O . LYS A 1 181 ? 2.523 1.563 -3.93 1 95.19 181 LYS A O 1
ATOM 1483 N N . THR A 1 182 ? 3.023 2.902 -2.174 1 96 182 THR A N 1
ATOM 1484 C CA . THR A 1 182 ? 4.211 2.148 -1.787 1 96 182 THR A CA 1
ATOM 1485 C C . THR A 1 182 ? 4.297 2.014 -0.27 1 96 182 THR A C 1
ATOM 1487 O O . THR A 1 182 ? 4.539 2.996 0.434 1 96 182 THR A O 1
ATOM 1490 N N . PRO A 1 183 ? 4.105 0.796 0.232 1 94.69 183 PRO A N 1
ATOM 1491 C CA . PRO A 1 183 ? 4.359 0.632 1.665 1 94.69 183 PRO A CA 1
ATOM 1492 C C . PRO A 1 183 ? 5.828 0.833 2.029 1 94.69 183 PRO A C 1
ATOM 1494 O O . PRO A 1 183 ? 6.715 0.576 1.207 1 94.69 183 PRO A O 1
ATOM 1497 N N . TRP A 1 184 ? 6.094 1.214 3.197 1 95.31 184 TRP A N 1
ATOM 1498 C CA . TRP A 1 184 ? 7.434 1.637 3.596 1 95.31 184 TRP A CA 1
ATOM 1499 C C . TRP A 1 184 ? 8.438 0.505 3.414 1 95.31 184 TRP A C 1
ATOM 1501 O O . TRP A 1 184 ? 9.594 0.744 3.053 1 95.31 184 TRP A O 1
ATOM 1511 N N . TRP A 1 185 ? 8.133 -0.742 3.66 1 94.94 185 TRP A N 1
ATOM 1512 C CA . TRP A 1 185 ? 9.062 -1.865 3.699 1 94.94 185 TRP A CA 1
ATOM 1513 C C . TRP A 1 185 ? 9.57 -2.199 2.303 1 94.94 185 TRP A C 1
ATOM 1515 O O . TRP A 1 185 ? 10.594 -2.869 2.152 1 94.94 185 TRP A O 1
ATOM 1525 N N . VAL A 1 186 ? 8.875 -1.779 1.288 1 95.88 186 VAL A N 1
ATOM 1526 C CA . VAL A 1 186 ? 9.305 -2.025 -0.085 1 95.88 186 VAL A CA 1
ATOM 1527 C C . VAL A 1 186 ? 10.641 -1.332 -0.343 1 95.88 186 VAL A C 1
ATOM 1529 O O . VAL A 1 186 ? 11.5 -1.869 -1.046 1 95.88 186 VAL A O 1
ATOM 1532 N N . VAL A 1 187 ? 10.836 -0.223 0.262 1 96.38 187 VAL A N 1
ATOM 1533 C CA . VAL A 1 187 ? 12 0.617 -0.018 1 96.38 187 VAL A CA 1
ATOM 1534 C C . VAL A 1 187 ? 13.266 -0.065 0.492 1 96.38 187 VAL A C 1
ATOM 1536 O O . VAL A 1 187 ? 14.195 -0.312 -0.276 1 96.38 187 VAL A O 1
ATOM 1539 N N . PRO A 1 188 ? 13.359 -0.503 1.734 1 96.38 188 PRO A N 1
ATOM 1540 C CA . PRO A 1 188 ? 14.57 -1.211 2.168 1 96.38 188 PRO A CA 1
ATOM 1541 C C . PRO A 1 188 ? 14.727 -2.576 1.502 1 96.38 188 PRO A C 1
ATOM 1543 O O . PRO A 1 188 ? 15.844 -3.018 1.241 1 96.38 188 PRO A O 1
ATOM 1546 N N . THR A 1 189 ? 13.68 -3.186 1.173 1 93.69 189 THR A N 1
ATOM 1547 C CA . THR A 1 189 ? 13.758 -4.484 0.51 1 93.69 189 THR A CA 1
ATOM 1548 C C . THR A 1 189 ? 14.383 -4.348 -0.876 1 93.69 189 THR A C 1
ATOM 1550 O O . THR A 1 189 ? 15.109 -5.234 -1.326 1 93.69 189 THR A O 1
ATOM 1553 N N . PHE A 1 190 ? 14.117 -3.252 -1.518 1 94.56 190 PHE A N 1
ATOM 1554 C CA . PHE A 1 190 ? 14.633 -3.016 -2.861 1 94.56 190 PHE A CA 1
ATOM 1555 C C . PHE A 1 190 ? 16.062 -2.512 -2.809 1 94.56 190 PHE A C 1
ATOM 1557 O O . PHE A 1 190 ? 16.953 -3.045 -3.494 1 94.56 190 PHE A O 1
ATOM 1564 N N . TRP A 1 191 ? 16.375 -1.59 -1.956 1 97.25 191 TRP A N 1
ATOM 1565 C CA . TRP A 1 191 ? 17.625 -0.851 -2.049 1 97.25 191 TRP A CA 1
ATOM 1566 C C . TRP A 1 191 ? 18.719 -1.54 -1.245 1 97.25 191 TRP A C 1
ATOM 1568 O O . TRP A 1 191 ? 19.906 -1.431 -1.578 1 97.25 191 TRP A O 1
ATOM 1578 N N . LEU A 1 192 ? 18.453 -2.281 -0.197 1 97.69 192 LEU A N 1
ATOM 1579 C CA . LEU A 1 192 ? 19.484 -2.877 0.641 1 97.69 192 LEU A CA 1
ATOM 1580 C C . LEU A 1 192 ? 20.312 -3.879 -0.152 1 97.69 192 LEU A C 1
ATOM 1582 O O . LEU A 1 192 ? 21.547 -3.848 -0.103 1 97.69 192 LEU A O 1
ATOM 1586 N N . PRO A 1 193 ? 19.656 -4.777 -0.944 1 95.5 193 PRO A N 1
ATOM 1587 C CA . PRO A 1 193 ? 20.469 -5.688 -1.754 1 95.5 193 PRO A CA 1
ATOM 1588 C C . PRO A 1 193 ? 21.328 -4.957 -2.779 1 95.5 193 PRO A C 1
ATOM 1590 O O . PRO A 1 193 ? 22.469 -5.355 -3.027 1 95.5 193 PRO A O 1
ATOM 1593 N N . VAL A 1 194 ? 20.812 -3.902 -3.352 1 96.62 194 VAL A N 1
ATOM 1594 C CA . VAL A 1 194 ? 21.547 -3.121 -4.34 1 96.62 194 VAL A CA 1
ATOM 1595 C C . VAL A 1 194 ? 22.766 -2.482 -3.688 1 96.62 194 VAL A C 1
ATOM 1597 O O . VAL A 1 194 ? 23.891 -2.604 -4.195 1 96.62 194 VAL A O 1
ATOM 1600 N N . ILE A 1 195 ? 22.594 -1.913 -2.551 1 98.5 195 ILE A N 1
ATOM 1601 C CA . ILE A 1 195 ? 23.656 -1.241 -1.817 1 98.5 195 ILE A CA 1
ATOM 1602 C C . ILE A 1 195 ? 24.703 -2.262 -1.391 1 98.5 195 ILE A C 1
ATOM 1604 O O . ILE A 1 195 ? 25.906 -2.043 -1.584 1 98.5 195 ILE A O 1
ATOM 1608 N N . THR A 1 196 ? 24.281 -3.381 -0.871 1 98.31 196 THR A N 1
ATOM 1609 C CA . THR A 1 196 ? 25.188 -4.418 -0.387 1 98.31 196 THR A CA 1
ATOM 1610 C C . THR A 1 196 ? 26.016 -5 -1.533 1 98.31 196 THR A C 1
ATOM 1612 O O . THR A 1 196 ? 27.219 -5.227 -1.387 1 98.31 196 THR A O 1
ATOM 1615 N N . LYS A 1 197 ? 25.375 -5.184 -2.625 1 97.44 197 LYS A N 1
ATOM 1616 C CA . LYS A 1 197 ? 26.094 -5.715 -3.781 1 97.44 197 LYS A CA 1
ATOM 1617 C C . LYS A 1 197 ? 27.141 -4.73 -4.273 1 97.44 197 LYS A C 1
ATOM 1619 O O . LYS A 1 197 ? 28.266 -5.129 -4.613 1 97.44 197 LYS A O 1
ATOM 1624 N N . LEU A 1 198 ? 26.781 -3.488 -4.363 1 97.88 198 LEU A N 1
ATOM 1625 C CA . LEU A 1 198 ? 27.734 -2.463 -4.781 1 97.88 198 LEU A CA 1
ATOM 1626 C C . LEU A 1 198 ? 28.938 -2.436 -3.857 1 97.88 198 LEU A C 1
ATOM 1628 O O . LEU A 1 198 ? 30.078 -2.426 -4.328 1 97.88 198 LEU A O 1
ATOM 1632 N N . ILE A 1 199 ? 28.688 -2.488 -2.596 1 98.5 199 ILE A N 1
ATOM 1633 C CA . ILE A 1 199 ? 29.766 -2.461 -1.606 1 98.5 199 ILE A CA 1
ATOM 1634 C C . ILE A 1 199 ? 30.609 -3.729 -1.724 1 98.5 199 ILE A C 1
ATOM 1636 O O . ILE A 1 199 ? 31.844 -3.66 -1.772 1 98.5 199 ILE A O 1
ATOM 1640 N N . TYR A 1 200 ? 29.953 -4.816 -1.798 1 98.25 200 TYR A N 1
ATOM 1641 C CA . TYR A 1 200 ? 30.641 -6.098 -1.903 1 98.25 200 TYR A CA 1
ATOM 1642 C C . TYR A 1 200 ? 31.562 -6.121 -3.117 1 98.25 200 TYR A C 1
ATOM 1644 O O . TYR A 1 200 ? 32.75 -6.484 -3.006 1 98.25 200 TYR A O 1
ATOM 1652 N N . ASP A 1 201 ? 31.094 -5.734 -4.277 1 97.69 201 ASP A N 1
ATOM 1653 C CA . ASP A 1 201 ? 31.859 -5.77 -5.523 1 97.69 201 ASP A CA 1
ATOM 1654 C C . ASP A 1 201 ? 33.094 -4.898 -5.426 1 97.69 201 ASP A C 1
ATOM 1656 O O . ASP A 1 201 ? 34.156 -5.25 -5.973 1 97.69 201 ASP A O 1
ATOM 1660 N N . GLU A 1 202 ? 33 -3.844 -4.703 1 97.69 202 GLU A N 1
ATOM 1661 C CA . GLU A 1 202 ? 34.094 -2.877 -4.684 1 97.69 202 GLU A CA 1
ATOM 1662 C C . GLU A 1 202 ? 35.062 -3.168 -3.545 1 97.69 202 GLU A C 1
ATOM 1664 O O . GLU A 1 202 ? 36.25 -2.844 -3.639 1 97.69 202 GLU A O 1
ATOM 1669 N N . PHE A 1 203 ? 34.656 -3.912 -2.545 1 98.12 203 PHE A N 1
ATOM 1670 C CA . PHE A 1 203 ? 35.469 -4.059 -1.339 1 98.12 203 PHE A CA 1
ATOM 1671 C C . PHE A 1 203 ? 36.094 -5.438 -1.279 1 98.12 203 PHE A C 1
ATOM 1673 O O . PHE A 1 203 ? 37.156 -5.617 -0.647 1 98.12 203 PHE A O 1
ATOM 1680 N N . ILE A 1 204 ? 35.531 -6.418 -1.936 1 98 204 ILE A N 1
ATOM 1681 C CA . ILE A 1 204 ? 35.844 -7.816 -1.686 1 98 204 ILE A CA 1
ATOM 1682 C C . ILE A 1 204 ? 37.312 -8.07 -2.043 1 98 204 ILE A C 1
ATOM 1684 O O . ILE A 1 204 ? 38.031 -8.758 -1.31 1 98 204 ILE A O 1
ATOM 1688 N N . GLN A 1 205 ? 37.844 -7.605 -3.115 1 97.25 205 GLN A N 1
ATOM 1689 C CA . GLN A 1 205 ? 39.219 -7.84 -3.535 1 97.25 205 GLN A CA 1
ATOM 1690 C C . GLN A 1 205 ? 40.188 -7.246 -2.533 1 97.25 205 GLN A C 1
ATOM 1692 O O . GLN A 1 205 ? 41.219 -7.871 -2.213 1 97.25 205 GLN A O 1
ATOM 1697 N N . GLU A 1 206 ? 39.844 -6.039 -2.1 1 97.44 206 GLU A N 1
ATOM 1698 C CA . GLU A 1 206 ? 40.719 -5.367 -1.163 1 97.44 206 GLU A CA 1
ATOM 1699 C C . GLU A 1 206 ? 40.719 -6.051 0.202 1 97.44 206 GLU A C 1
ATOM 1701 O O . GLU A 1 206 ? 41.719 -6.07 0.903 1 97.44 206 GLU A O 1
ATOM 1706 N N . ILE A 1 207 ? 39.594 -6.617 0.583 1 97.31 207 ILE A N 1
ATOM 1707 C CA . ILE A 1 207 ? 39.5 -7.383 1.821 1 97.31 207 ILE A CA 1
ATOM 1708 C C . ILE A 1 207 ? 40.344 -8.641 1.729 1 97.31 207 ILE A C 1
ATOM 1710 O O . ILE A 1 207 ? 41.094 -8.953 2.652 1 97.31 207 ILE A O 1
ATOM 1714 N N . GLN A 1 208 ? 40.312 -9.281 0.592 1 97.44 208 GLN A N 1
ATOM 1715 C CA . GLN A 1 208 ? 41.062 -10.5 0.377 1 97.44 208 GLN A CA 1
ATOM 1716 C C . GLN A 1 208 ? 42.562 -10.219 0.382 1 97.44 208 GLN A C 1
ATOM 1718 O O . GLN A 1 208 ? 43.344 -11.016 0.908 1 97.44 208 GLN A O 1
ATOM 1723 N N . LYS A 1 209 ? 42.938 -9.141 -0.063 1 97.25 209 LYS A N 1
ATOM 1724 C CA . LYS A 1 209 ? 44.344 -8.75 -0.126 1 97.25 209 LYS A CA 1
ATOM 1725 C C . LYS A 1 209 ? 44.781 -8.102 1.182 1 97.25 209 LYS A C 1
ATOM 1727 O O . LYS A 1 209 ? 45.969 -7.789 1.351 1 97.25 209 LYS A O 1
ATOM 1732 N N . GLN A 1 210 ? 43.844 -7.871 2.049 1 96.62 210 GLN A N 1
ATOM 1733 C CA . GLN A 1 210 ? 44.125 -7.23 3.332 1 96.62 210 GLN A CA 1
ATOM 1734 C C . GLN A 1 210 ? 44.812 -5.883 3.141 1 96.62 210 GLN A C 1
ATOM 1736 O O . GLN A 1 210 ? 45.781 -5.57 3.836 1 96.62 210 GLN A O 1
ATOM 1741 N N . ASN A 1 211 ? 44.438 -5.184 2.119 1 97.06 211 ASN A N 1
ATOM 1742 C CA . ASN A 1 211 ? 44.969 -3.854 1.837 1 97.06 211 ASN A CA 1
ATOM 1743 C C . ASN A 1 211 ? 44.281 -2.787 2.689 1 97.06 211 ASN A C 1
ATOM 1745 O O . ASN A 1 211 ? 43.312 -2.178 2.26 1 97.06 211 ASN A O 1
ATOM 1749 N N . THR A 1 212 ? 44.812 -2.484 3.727 1 96.81 212 THR A N 1
ATOM 1750 C CA . THR A 1 212 ? 44.188 -1.609 4.723 1 96.81 212 THR A CA 1
ATOM 1751 C C . THR A 1 212 ? 44.062 -0.188 4.184 1 96.81 212 THR A C 1
ATOM 1753 O O . THR A 1 212 ? 43.062 0.495 4.465 1 96.81 212 THR A O 1
ATOM 1756 N N . PHE A 1 213 ? 45.031 0.24 3.475 1 97.31 213 PHE A N 1
ATOM 1757 C CA . PHE A 1 213 ? 45 1.598 2.945 1 97.31 213 PHE A CA 1
ATOM 1758 C C . PHE A 1 213 ? 43.844 1.775 1.979 1 97.31 213 PHE A C 1
ATOM 1760 O O . PHE A 1 213 ? 43.062 2.732 2.094 1 97.31 213 PHE A O 1
ATOM 1767 N N . LYS A 1 214 ? 43.656 0.895 1.067 1 97.19 214 LYS A N 1
ATOM 1768 C CA . LYS A 1 214 ? 42.594 0.992 0.071 1 97.19 214 LYS A CA 1
ATOM 1769 C C . LYS A 1 214 ? 41.219 0.82 0.715 1 97.19 214 LYS A C 1
ATOM 1771 O O . LYS A 1 214 ? 40.25 1.457 0.3 1 97.19 214 LYS A O 1
ATOM 1776 N N . LEU A 1 215 ? 41.188 -0.046 1.677 1 98 215 LEU A N 1
ATOM 1777 C CA . LEU A 1 215 ? 39.906 -0.234 2.395 1 98 215 LEU A CA 1
ATOM 1778 C C . LEU A 1 215 ? 39.5 1.05 3.102 1 98 215 LEU A C 1
ATOM 1780 O O . LEU A 1 215 ? 38.312 1.403 3.105 1 98 215 LEU A O 1
ATOM 1784 N N . THR A 1 216 ? 40.469 1.68 3.68 1 98.25 216 THR A N 1
ATOM 1785 C CA . THR A 1 216 ? 40.188 2.949 4.344 1 98.25 216 THR A CA 1
ATOM 1786 C C . THR A 1 216 ? 39.719 3.994 3.336 1 98.25 216 THR A C 1
ATOM 1788 O O . THR A 1 216 ? 38.75 4.73 3.594 1 98.25 216 THR A O 1
ATOM 1791 N N . LEU A 1 217 ? 40.375 4.023 2.203 1 97.81 217 LEU A N 1
ATOM 1792 C CA . LEU A 1 217 ? 40 4.98 1.167 1 97.81 217 LEU A CA 1
ATOM 1793 C C . LEU A 1 217 ? 38.594 4.711 0.664 1 97.81 217 LEU A C 1
ATOM 1795 O O . LEU A 1 217 ? 37.812 5.641 0.472 1 97.81 217 LEU A O 1
ATOM 1799 N N . LEU A 1 218 ? 38.281 3.455 0.411 1 98.25 218 LEU A N 1
ATOM 1800 C CA . LEU A 1 218 ? 36.938 3.076 -0.039 1 98.25 218 LEU A CA 1
ATOM 1801 C C . LEU A 1 218 ? 35.875 3.465 0.994 1 98.25 218 LEU A C 1
ATOM 1803 O O . LEU A 1 218 ? 34.812 3.949 0.638 1 98.25 218 LEU A O 1
ATOM 1807 N N . SER A 1 219 ? 36.219 3.252 2.256 1 98.56 219 SER A N 1
ATOM 1808 C CA . SER A 1 219 ? 35.312 3.631 3.326 1 98.56 219 SER A CA 1
ATOM 1809 C C . SER A 1 219 ? 35.062 5.137 3.344 1 98.56 219 SER A C 1
ATOM 1811 O O . SER A 1 219 ? 33.938 5.594 3.6 1 98.56 219 SER A O 1
ATOM 1813 N N . LEU A 1 220 ? 36.094 5.883 3.109 1 98.38 220 LEU A N 1
ATOM 1814 C CA . LEU A 1 220 ? 35.938 7.336 3.055 1 98.38 220 LEU A CA 1
ATOM 1815 C C . LEU A 1 220 ? 35.062 7.754 1.889 1 98.38 220 LEU A C 1
ATOM 1817 O O . LEU A 1 220 ? 34.25 8.672 2.021 1 98.38 220 LEU A O 1
ATOM 1821 N N . TYR A 1 221 ? 35.188 7.082 0.72 1 98.31 221 TYR A N 1
ATOM 1822 C CA . TYR A 1 221 ? 34.344 7.371 -0.426 1 98.31 221 TYR A CA 1
ATOM 1823 C C . TYR A 1 221 ? 32.875 7.059 -0.114 1 98.31 221 TYR A C 1
ATOM 1825 O O . TYR A 1 221 ? 31.969 7.766 -0.564 1 98.31 221 TYR A O 1
ATOM 1833 N N . LEU A 1 222 ? 32.688 5.961 0.617 1 98.62 222 LEU A N 1
ATOM 1834 C CA . LEU A 1 222 ? 31.328 5.621 1.061 1 98.62 222 LEU A CA 1
ATOM 1835 C C . LEU A 1 222 ? 30.75 6.742 1.911 1 98.62 222 LEU A C 1
ATOM 1837 O O . LEU A 1 222 ? 29.594 7.121 1.725 1 98.62 222 LEU A O 1
ATOM 1841 N N . LEU A 1 223 ? 31.547 7.273 2.803 1 98.44 223 LEU A N 1
ATOM 1842 C CA . LEU A 1 223 ? 31.109 8.352 3.682 1 98.44 223 LEU A CA 1
ATOM 1843 C C . LEU A 1 223 ? 30.828 9.625 2.885 1 98.44 223 LEU A C 1
ATOM 1845 O O . LEU A 1 223 ? 29.906 10.367 3.203 1 98.44 223 LEU A O 1
ATOM 1849 N N . VAL A 1 224 ? 31.609 9.898 1.926 1 97.94 224 VAL A N 1
ATOM 1850 C CA . VAL A 1 224 ? 31.391 11.047 1.049 1 97.94 224 VAL A CA 1
ATOM 1851 C C . VAL A 1 224 ? 30.031 10.906 0.368 1 97.94 224 VAL A C 1
ATOM 1853 O O . VAL A 1 224 ? 29.297 11.891 0.231 1 97.94 224 VAL A O 1
ATOM 1856 N N . GLY A 1 225 ? 29.672 9.688 -0.075 1 98.19 225 GLY A N 1
ATOM 1857 C CA . GLY A 1 225 ? 28.375 9.438 -0.663 1 98.19 225 GLY A CA 1
ATOM 1858 C C . GLY A 1 225 ? 27.219 9.727 0.285 1 98.19 225 GLY A C 1
ATOM 1859 O O . GLY A 1 225 ? 26.234 10.344 -0.103 1 98.19 225 GLY A O 1
ATOM 1860 N N . ILE A 1 226 ? 27.391 9.32 1.499 1 98.25 226 ILE A N 1
ATOM 1861 C CA . ILE A 1 226 ? 26.359 9.539 2.512 1 98.25 226 ILE A CA 1
ATOM 1862 C C . ILE A 1 226 ? 26.188 11.039 2.742 1 98.25 226 ILE A C 1
ATOM 1864 O O . ILE A 1 226 ? 25.062 11.539 2.762 1 98.25 226 ILE A O 1
ATOM 1868 N N . LEU A 1 227 ? 27.281 11.758 2.869 1 97.19 227 LEU A N 1
ATOM 1869 C CA . LEU A 1 227 ? 27.234 13.195 3.084 1 97.19 227 LEU A CA 1
ATOM 1870 C C . LEU A 1 227 ? 26.656 13.914 1.868 1 97.19 227 LEU A C 1
ATOM 1872 O O . LEU A 1 227 ? 25.906 14.891 2.012 1 97.19 227 LEU A O 1
ATOM 1876 N N . PHE A 1 228 ? 27.047 13.406 0.748 1 96.62 228 PHE A N 1
ATOM 1877 C CA . PHE A 1 228 ? 26.531 13.992 -0.482 1 96.62 228 PHE A CA 1
ATOM 1878 C C . PHE A 1 228 ? 25 13.891 -0.522 1 96.62 228 PHE A C 1
ATOM 1880 O O . PHE A 1 228 ? 24.328 14.828 -0.955 1 96.62 228 PHE A O 1
ATOM 1887 N N . TRP A 1 229 ? 24.484 12.828 -0.086 1 97.56 229 TRP A N 1
ATOM 1888 C CA . TRP A 1 229 ? 23.031 12.688 -0.074 1 97.56 229 TRP A CA 1
ATOM 1889 C C . TRP A 1 229 ? 22.391 13.75 0.814 1 97.56 229 TRP A C 1
ATOM 1891 O O . TRP A 1 229 ? 21.344 14.305 0.469 1 97.56 229 TRP A O 1
ATOM 1901 N N . THR A 1 230 ? 22.969 13.984 1.982 1 97.75 230 THR A N 1
ATOM 1902 C CA . THR A 1 230 ? 22.359 14.969 2.873 1 97.75 230 THR A CA 1
ATOM 1903 C C . THR A 1 230 ? 22.25 16.328 2.186 1 97.75 230 THR A C 1
ATOM 1905 O O . THR A 1 230 ? 21.266 17.047 2.375 1 97.75 230 THR A O 1
ATOM 1908 N N . PHE A 1 231 ? 23.234 16.656 1.443 1 97.5 231 PHE A N 1
ATOM 1909 C CA . PHE A 1 231 ? 23.188 17.906 0.682 1 97.5 231 PHE A CA 1
ATOM 1910 C C . PHE A 1 231 ? 22.125 17.828 -0.412 1 97.5 231 PHE A C 1
ATOM 1912 O O . PHE A 1 231 ? 21.359 18.781 -0.608 1 97.5 231 PHE A O 1
ATOM 1919 N N . LEU A 1 232 ? 22.125 16.719 -1.11 1 96.81 232 LEU A N 1
ATOM 1920 C CA . LEU A 1 232 ? 21.141 16.531 -2.174 1 96.81 232 LEU A CA 1
ATOM 1921 C C . LEU A 1 232 ? 19.719 16.562 -1.616 1 96.81 232 LEU A C 1
ATOM 1923 O O . LEU A 1 232 ? 18.828 17.125 -2.242 1 96.81 232 LEU A O 1
ATOM 1927 N N . GLU A 1 233 ? 19.516 15.914 -0.489 1 97.44 233 GLU A N 1
ATOM 1928 C CA . GLU A 1 233 ? 18.234 15.961 0.213 1 97.44 233 GLU A CA 1
ATOM 1929 C C . GLU A 1 233 ? 17.766 17.406 0.406 1 97.44 233 GLU A C 1
ATOM 1931 O O . GLU A 1 233 ? 16.641 17.75 0.059 1 97.44 233 GLU A O 1
ATOM 1936 N N . TYR A 1 234 ? 18.641 18.234 0.923 1 98.06 234 TYR A N 1
ATOM 1937 C CA . TYR A 1 234 ? 18.328 19.641 1.167 1 98.06 234 TYR A CA 1
ATOM 1938 C C . TYR A 1 234 ? 18.031 20.359 -0.139 1 98.06 234 TYR A C 1
ATOM 1940 O O . TYR A 1 234 ? 17.031 21.062 -0.25 1 98.06 234 TYR A O 1
ATOM 1948 N N . ALA A 1 235 ? 18.891 20.156 -1.115 1 97.38 235 ALA A N 1
ATOM 1949 C CA . ALA A 1 235 ? 18.766 20.875 -2.387 1 97.38 235 ALA A CA 1
ATOM 1950 C C . ALA A 1 235 ? 17.469 20.484 -3.104 1 97.38 235 ALA A C 1
ATOM 1952 O O . ALA A 1 235 ? 16.734 21.359 -3.566 1 97.38 235 ALA A O 1
ATOM 1953 N N . LEU A 1 236 ? 17.156 19.219 -3.178 1 96.62 236 LEU A N 1
ATOM 1954 C CA . LEU A 1 236 ? 15.945 18.766 -3.834 1 96.62 236 LEU A CA 1
ATOM 1955 C C . LEU A 1 236 ? 14.703 19.25 -3.094 1 96.62 236 LEU A C 1
ATOM 1957 O O . LEU A 1 236 ? 13.734 19.688 -3.719 1 96.62 236 LEU A O 1
ATOM 1961 N N . HIS A 1 237 ? 14.734 19.172 -1.785 1 98.06 237 HIS A N 1
ATOM 1962 C CA . HIS A 1 237 ? 13.602 19.609 -0.973 1 98.06 237 HIS A CA 1
ATOM 1963 C C . HIS A 1 237 ? 13.32 21.094 -1.154 1 98.06 237 HIS A C 1
ATOM 1965 O O . HIS A 1 237 ? 12.195 21.5 -1.441 1 98.06 237 HIS A O 1
ATOM 1971 N N . ARG A 1 238 ? 14.352 21.891 -1.091 1 97.69 238 ARG A N 1
ATOM 1972 C CA . ARG A 1 238 ? 14.203 23.344 -1.145 1 97.69 238 ARG A CA 1
ATOM 1973 C C . ARG A 1 238 ? 13.898 23.812 -2.564 1 97.69 238 ARG A C 1
ATOM 1975 O O . ARG A 1 238 ? 12.969 24.594 -2.783 1 97.69 238 ARG A O 1
ATOM 1982 N N . TYR A 1 239 ? 14.617 23.266 -3.557 1 97 239 TYR A N 1
ATOM 1983 C CA . TYR A 1 239 ? 14.594 23.891 -4.871 1 97 239 TYR A CA 1
ATOM 1984 C C . TYR A 1 239 ? 13.664 23.141 -5.82 1 97 239 TYR A C 1
ATOM 1986 O O . TYR A 1 239 ? 13.203 23.703 -6.816 1 97 239 TYR A O 1
ATOM 1994 N N . VAL A 1 240 ? 13.352 21.875 -5.57 1 94.81 240 VAL A N 1
ATOM 1995 C CA . VAL A 1 240 ? 12.5 21.109 -6.469 1 94.81 240 VAL A CA 1
ATOM 1996 C C . VAL A 1 240 ? 11.156 20.844 -5.805 1 94.81 240 VAL A C 1
ATOM 1998 O O . VAL A 1 240 ? 10.109 21.266 -6.309 1 94.81 240 VAL A O 1
ATOM 2001 N N . PHE A 1 241 ? 11.133 20.297 -4.633 1 96.31 241 PHE A N 1
ATOM 2002 C CA . PHE A 1 241 ? 9.906 19.906 -3.949 1 96.31 241 PHE A CA 1
ATOM 2003 C C . PHE A 1 241 ? 9.125 21.141 -3.508 1 96.31 241 PHE A C 1
ATOM 2005 O O . PHE A 1 241 ? 7.891 21.141 -3.514 1 96.31 241 PHE A O 1
ATOM 2012 N N . HIS A 1 242 ? 9.844 22.203 -3.109 1 96.56 242 HIS A N 1
ATOM 2013 C CA . HIS A 1 242 ? 9.203 23.438 -2.668 1 96.56 242 HIS A CA 1
ATOM 2014 C C . HIS A 1 242 ? 9.484 24.578 -3.637 1 96.56 242 HIS A C 1
ATOM 2016 O O . HIS A 1 242 ? 9.539 25.734 -3.23 1 96.56 242 HIS A O 1
ATOM 2022 N N . MET A 1 243 ? 9.688 24.203 -4.875 1 93.56 243 MET A N 1
ATOM 2023 C CA . MET A 1 243 ? 9.844 25.25 -5.887 1 93.56 243 MET A CA 1
ATOM 2024 C C . MET A 1 243 ? 8.68 26.234 -5.84 1 93.56 243 MET A C 1
ATOM 2026 O O . MET A 1 243 ? 7.539 25.844 -5.598 1 93.56 243 MET A O 1
ATOM 2030 N N . GLU A 1 244 ? 8.938 27.406 -6.098 1 88.12 244 GLU A N 1
ATOM 2031 C CA . GLU A 1 244 ? 7.895 28.422 -6.086 1 88.12 244 GLU A CA 1
ATOM 2032 C C . GLU A 1 244 ? 6.961 28.281 -7.281 1 88.12 244 GLU A C 1
ATOM 2034 O O . GLU A 1 244 ? 7.402 28.312 -8.43 1 88.12 244 GLU A O 1
ATOM 2039 N N . VAL A 1 245 ? 5.773 27.969 -6.992 1 90.44 245 VAL A N 1
ATOM 2040 C CA . VAL A 1 245 ? 4.754 27.891 -8.031 1 90.44 245 VAL A CA 1
ATOM 2041 C C . VAL A 1 245 ? 3.883 29.141 -7.992 1 90.44 245 VAL A C 1
ATOM 2043 O O . VAL A 1 245 ? 3.273 29.453 -6.965 1 90.44 245 VAL A O 1
ATOM 2046 N N . LYS A 1 246 ? 3.965 29.828 -9.086 1 89.44 246 LYS A N 1
ATOM 2047 C CA . LYS A 1 246 ? 3.184 31.062 -9.203 1 89.44 246 LYS A CA 1
ATOM 2048 C C . LYS A 1 246 ? 1.941 30.844 -10.062 1 89.44 246 LYS A C 1
ATOM 2050 O O . LYS A 1 246 ? 1.747 29.75 -10.617 1 89.44 246 LYS A O 1
ATOM 2055 N N . SER A 1 247 ? 1.139 31.844 -10.094 1 86.06 247 SER A N 1
ATOM 2056 C CA . SER A 1 247 ? -0.118 31.766 -10.828 1 86.06 247 SER A CA 1
ATOM 2057 C C . SER A 1 247 ? 0.127 31.562 -12.32 1 86.06 247 SER A C 1
ATOM 2059 O O . SER A 1 247 ? -0.71 31 -13.023 1 86.06 247 SER A O 1
ATOM 2061 N N . ASN A 1 248 ? 1.283 31.969 -12.781 1 88.88 248 ASN A N 1
ATOM 2062 C CA . ASN A 1 248 ? 1.568 31.859 -14.211 1 88.88 248 ASN A CA 1
ATOM 2063 C C . ASN A 1 248 ? 2.447 30.656 -14.523 1 88.88 248 ASN A C 1
ATOM 2065 O O . ASN A 1 248 ? 2.881 30.484 -15.664 1 88.88 248 ASN A O 1
ATOM 2069 N N . THR A 1 249 ? 2.652 29.844 -13.555 1 90.62 249 THR A N 1
ATOM 2070 C CA . THR A 1 249 ? 3.436 28.641 -13.789 1 90.62 249 THR A CA 1
ATOM 2071 C C . THR A 1 249 ? 2.699 27.688 -14.734 1 90.62 249 THR A C 1
ATOM 2073 O O . THR A 1 249 ? 1.472 27.594 -14.68 1 90.62 249 THR A O 1
ATOM 2076 N N . HIS A 1 250 ? 3.42 27.078 -15.578 1 93.5 250 HIS A N 1
ATOM 2077 C CA . HIS A 1 250 ? 2.844 26.156 -16.547 1 93.5 250 HIS A CA 1
ATOM 2078 C C . HIS A 1 250 ? 2.098 25.016 -15.852 1 93.5 250 HIS A C 1
ATOM 2080 O O . HIS A 1 250 ? 2.584 24.469 -14.867 1 93.5 250 HIS A O 1
ATOM 2086 N N . PRO A 1 251 ? 0.954 24.625 -16.359 1 94.19 251 PRO A N 1
ATOM 2087 C CA . PRO A 1 251 ? 0.116 23.609 -15.711 1 94.19 251 PRO A CA 1
ATOM 2088 C C . PRO A 1 251 ? 0.828 22.281 -15.562 1 94.19 251 PRO A C 1
ATOM 2090 O O . PRO A 1 251 ? 0.625 21.578 -14.57 1 94.19 251 PRO A O 1
ATOM 2093 N N . TRP A 1 252 ? 1.646 21.984 -16.438 1 94.38 252 TRP A N 1
ATOM 2094 C CA . TRP A 1 252 ? 2.357 20.719 -16.375 1 94.38 252 TRP A CA 1
ATOM 2095 C C . TRP A 1 252 ? 3.332 20.703 -15.195 1 94.38 252 TRP A C 1
ATOM 2097 O O . TRP A 1 252 ? 3.529 19.672 -14.555 1 94.38 252 TRP A O 1
ATOM 2107 N N . LEU A 1 253 ? 3.902 21.812 -14.977 1 95.31 253 LEU A N 1
ATOM 2108 C CA . LEU A 1 253 ? 4.84 21.891 -13.859 1 95.31 253 LEU A CA 1
ATOM 2109 C C . LEU A 1 253 ? 4.105 21.812 -12.523 1 95.31 253 LEU A C 1
ATOM 2111 O O . LEU A 1 253 ? 4.609 21.203 -11.57 1 95.31 253 LEU A O 1
ATOM 2115 N N . CYS A 1 254 ? 2.938 22.375 -12.5 1 96 254 CYS A N 1
ATOM 2116 C CA . CYS A 1 254 ? 2.119 22.266 -11.297 1 96 254 CYS A CA 1
ATOM 2117 C C . CYS A 1 254 ? 1.732 20.812 -11.039 1 96 254 CYS A C 1
ATOM 2119 O O . CYS A 1 254 ? 1.783 20.344 -9.898 1 96 254 CYS A O 1
ATOM 2121 N N . THR A 1 255 ? 1.411 20.172 -12.125 1 96.94 255 THR A N 1
ATOM 2122 C CA . THR A 1 255 ? 1.033 18.766 -12.016 1 96.94 255 THR A CA 1
ATOM 2123 C C . THR A 1 255 ? 2.213 17.922 -11.547 1 96.94 255 THR A C 1
ATOM 2125 O O . THR A 1 255 ? 2.064 17.078 -10.664 1 96.94 255 THR A O 1
ATOM 2128 N N . LEU A 1 256 ? 3.309 18.203 -12.141 1 95.38 256 LEU A N 1
ATOM 2129 C CA . LEU A 1 256 ? 4.512 17.484 -11.742 1 95.38 256 LEU A CA 1
ATOM 2130 C C . LEU A 1 256 ? 4.855 17.766 -10.281 1 95.38 256 LEU A C 1
ATOM 2132 O O . LEU A 1 256 ? 5.152 16.844 -9.516 1 95.38 256 LEU A O 1
ATOM 2136 N N . HIS A 1 257 ? 4.805 19.016 -9.898 1 96.88 257 HIS A N 1
ATOM 2137 C CA . HIS A 1 257 ? 5.062 19.422 -8.523 1 96.88 257 HIS A CA 1
ATOM 2138 C C . HIS A 1 257 ? 4.133 18.688 -7.555 1 96.88 257 HIS A C 1
ATOM 2140 O O . HIS A 1 257 ? 4.574 18.219 -6.508 1 96.88 257 HIS A O 1
ATOM 2146 N N . PHE A 1 258 ? 2.891 18.609 -7.953 1 97.44 258 PHE A N 1
ATOM 2147 C CA . PHE A 1 258 ? 1.907 17.938 -7.113 1 97.44 258 PHE A CA 1
ATOM 2148 C C . PHE A 1 258 ? 2.271 16.469 -6.93 1 97.44 258 PHE A C 1
ATOM 2150 O O . PHE A 1 258 ? 2.225 15.953 -5.812 1 97.44 258 PHE A O 1
ATOM 2157 N N . MET A 1 259 ? 2.684 15.828 -7.906 1 95.69 259 MET A N 1
ATOM 2158 C CA . MET A 1 259 ? 2.969 14.398 -7.891 1 95.69 259 MET A CA 1
ATOM 2159 C C . MET A 1 259 ? 4.211 14.102 -7.059 1 95.69 259 MET A C 1
ATOM 2161 O O . MET A 1 259 ? 4.27 13.086 -6.363 1 95.69 259 MET A O 1
ATOM 2165 N N . ILE A 1 260 ? 5.156 14.961 -7.145 1 94.25 260 ILE A N 1
ATOM 2166 C CA . ILE A 1 260 ? 6.441 14.602 -6.562 1 94.25 260 ILE A CA 1
ATOM 2167 C C . ILE A 1 260 ? 6.492 15.055 -5.105 1 94.25 260 ILE A C 1
ATOM 2169 O O . ILE A 1 260 ? 7.266 14.516 -4.305 1 94.25 260 ILE A O 1
ATOM 2173 N N . HIS A 1 261 ? 5.637 16.109 -4.746 1 95.75 261 HIS A N 1
ATOM 2174 C CA . HIS A 1 261 ? 5.766 16.562 -3.365 1 95.75 261 HIS A CA 1
ATOM 2175 C C . HIS A 1 261 ? 4.484 17.234 -2.885 1 95.75 261 HIS A C 1
ATOM 2177 O O . HIS A 1 261 ? 4.125 17.125 -1.71 1 95.75 261 HIS A O 1
ATOM 2183 N N . GLY A 1 262 ? 3.795 17.969 -3.746 1 96.75 262 GLY A N 1
ATOM 2184 C CA . GLY A 1 262 ? 2.598 18.688 -3.359 1 96.75 262 GLY A CA 1
ATOM 2185 C C . GLY A 1 262 ? 1.566 17.812 -2.668 1 96.75 262 GLY A C 1
ATOM 2186 O O . GLY A 1 262 ? 0.965 18.234 -1.674 1 96.75 262 GLY A O 1
ATOM 2187 N N . LEU A 1 263 ? 1.399 16.625 -3.189 1 97.19 263 LEU A N 1
ATOM 2188 C CA . LEU A 1 263 ? 0.434 15.711 -2.59 1 97.19 263 LEU A CA 1
ATOM 2189 C C . LEU A 1 263 ? 0.808 15.398 -1.146 1 97.19 263 LEU A C 1
ATOM 2191 O O . LEU A 1 263 ? -0.07 15.219 -0.297 1 97.19 263 LEU A O 1
ATOM 2195 N N . HIS A 1 264 ? 2.105 15.352 -0.821 1 96.69 264 HIS A N 1
ATOM 2196 C CA . HIS A 1 264 ? 2.615 15.07 0.517 1 96.69 264 HIS A CA 1
ATOM 2197 C C . HIS A 1 264 ? 2.203 16.156 1.502 1 96.69 264 HIS A C 1
ATOM 2199 O O . HIS A 1 264 ? 1.926 15.875 2.668 1 96.69 264 HIS A O 1
ATOM 2205 N N . HIS A 1 265 ? 2.148 17.344 1.051 1 96.44 265 HIS A N 1
ATOM 2206 C CA . HIS A 1 265 ? 1.722 18.453 1.899 1 96.44 265 HIS A CA 1
ATOM 2207 C C . HIS A 1 265 ? 0.201 18.547 1.961 1 96.44 265 HIS A C 1
ATOM 2209 O O . HIS A 1 265 ? -0.36 18.922 2.99 1 96.44 265 HIS A O 1
ATOM 2215 N N . LYS A 1 266 ? -0.478 18.203 0.911 1 97 266 LYS A N 1
ATOM 2216 C CA . LYS A 1 266 ? -1.934 18.297 0.847 1 97 266 LYS A CA 1
ATOM 2217 C C . LYS A 1 266 ? -2.588 17.203 1.693 1 97 266 LYS A C 1
ATOM 2219 O O . LYS A 1 266 ? -3.582 17.453 2.379 1 97 266 LYS A O 1
ATOM 2224 N N . VAL A 1 267 ? -2.055 15.984 1.581 1 96.88 267 VAL A N 1
ATOM 2225 C CA . VAL A 1 267 ? -2.549 14.852 2.357 1 96.88 267 VAL A CA 1
ATOM 2226 C C . VAL A 1 267 ? -1.394 14.195 3.107 1 96.88 267 VAL A C 1
ATOM 2228 O O . VAL A 1 267 ? -1.027 13.055 2.82 1 96.88 267 VAL A O 1
ATOM 2231 N N . PRO A 1 268 ? -0.978 14.844 4.141 1 95.94 268 PRO A N 1
ATOM 2232 C CA . PRO A 1 268 ? 0.254 14.414 4.805 1 95.94 268 PRO A CA 1
ATOM 2233 C C . PRO A 1 268 ? 0.085 13.109 5.574 1 95.94 268 PRO A C 1
ATOM 2235 O O . PRO A 1 268 ? 1.074 12.492 5.988 1 95.94 268 PRO A O 1
ATOM 2238 N N . PHE A 1 269 ? -1.149 12.609 5.734 1 94.5 269 PHE A N 1
ATOM 2239 C CA . PHE A 1 269 ? -1.372 11.469 6.617 1 94.5 269 PHE A CA 1
ATOM 2240 C C . PHE A 1 269 ? -1.627 10.203 5.809 1 94.5 269 PHE A C 1
ATOM 2242 O O . PHE A 1 269 ? -2.041 9.18 6.363 1 94.5 269 PHE A O 1
ATOM 2249 N N . ASP A 1 270 ? -1.447 10.227 4.531 1 94.19 270 ASP A N 1
ATOM 2250 C CA . ASP A 1 270 ? -1.562 9.023 3.711 1 94.19 270 ASP A CA 1
ATOM 2251 C C . ASP A 1 270 ? -0.347 8.117 3.895 1 94.19 270 ASP A C 1
ATOM 2253 O O . ASP A 1 270 ? 0.757 8.453 3.461 1 94.19 270 ASP A O 1
ATOM 2257 N N . PRO A 1 271 ? -0.515 6.98 4.445 1 93.44 271 PRO A N 1
ATOM 2258 C CA . PRO A 1 271 ? 0.645 6.145 4.762 1 93.44 271 PRO A CA 1
ATOM 2259 C C . PRO A 1 271 ? 1.237 5.469 3.529 1 93.44 271 PRO A C 1
ATOM 2261 O O . PRO A 1 271 ? 2.35 4.938 3.586 1 93.44 271 PRO A O 1
ATOM 2264 N N . MET A 1 272 ? 0.571 5.496 2.424 1 95.12 272 MET A N 1
ATOM 2265 C CA . MET A 1 272 ? 1.012 4.754 1.247 1 95.12 272 MET A CA 1
ATOM 2266 C C . MET A 1 272 ? 1.772 5.66 0.285 1 95.12 272 MET A C 1
ATOM 2268 O O . MET A 1 272 ? 2.248 5.207 -0.756 1 95.12 272 MET A O 1
ATOM 2272 N N . ARG A 1 273 ? 1.882 6.93 0.637 1 95.75 273 ARG A N 1
ATOM 2273 C CA . ARG A 1 273 ? 2.533 7.863 -0.275 1 95.75 273 ARG A CA 1
ATOM 2274 C C . ARG A 1 273 ? 3.539 8.742 0.464 1 95.75 273 ARG A C 1
ATOM 2276 O O . ARG A 1 273 ? 3.705 9.914 0.134 1 95.75 273 ARG A O 1
ATOM 2283 N N . LEU A 1 274 ? 4.156 8.102 1.426 1 95.5 274 LEU A N 1
ATOM 2284 C CA . LEU A 1 274 ? 5.145 8.82 2.225 1 95.5 274 LEU A CA 1
ATOM 2285 C C . LEU A 1 274 ? 6.559 8.508 1.749 1 95.5 274 LEU A C 1
ATOM 2287 O O . LEU A 1 274 ? 7.48 9.297 1.971 1 95.5 274 LEU A O 1
ATOM 2291 N N . VAL A 1 275 ? 6.688 7.316 1.207 1 96.12 275 VAL A N 1
ATOM 2292 C CA . VAL A 1 275 ? 8.016 6.93 0.741 1 96.12 275 VAL A CA 1
ATOM 2293 C C . VAL A 1 275 ? 8.078 7.023 -0.782 1 96.12 275 VAL A C 1
ATOM 2295 O O . VAL A 1 275 ? 7.043 7.008 -1.452 1 96.12 275 VAL A O 1
ATOM 2298 N N . PHE A 1 276 ? 9.273 7.195 -1.215 1 94.31 276 PHE A N 1
ATOM 2299 C CA . PHE A 1 276 ? 9.484 7.34 -2.65 1 94.31 276 PHE A CA 1
ATOM 2300 C C . PHE A 1 276 ? 9.492 5.977 -3.336 1 94.31 276 PHE A C 1
ATOM 2302 O O . PHE A 1 276 ? 10.258 5.09 -2.963 1 94.31 276 PHE A O 1
ATOM 2309 N N . PRO A 1 277 ? 8.648 5.812 -4.344 1 92.38 277 PRO A N 1
ATOM 2310 C CA . PRO A 1 277 ? 8.586 4.516 -5.023 1 92.38 277 PRO A CA 1
ATOM 2311 C C . PRO A 1 277 ? 9.906 4.133 -5.691 1 92.38 277 PRO A C 1
ATOM 2313 O O . PRO A 1 277 ? 10.641 5.008 -6.156 1 92.38 277 PRO A O 1
ATOM 2316 N N . PRO A 1 278 ? 10.195 2.867 -5.781 1 91.75 278 PRO A N 1
ATOM 2317 C CA . PRO A 1 278 ? 11.5 2.424 -6.285 1 91.75 278 PRO A CA 1
ATOM 2318 C C . PRO A 1 278 ? 11.727 2.797 -7.746 1 91.75 278 PRO A C 1
ATOM 2320 O O . PRO A 1 278 ? 12.828 3.207 -8.125 1 91.75 278 PRO A O 1
ATOM 2323 N N . LEU A 1 279 ? 10.742 2.691 -8.602 1 90.31 279 LEU A N 1
ATOM 2324 C CA . LEU A 1 279 ? 10.953 2.945 -10.023 1 90.31 279 LEU A CA 1
ATOM 2325 C C . LEU A 1 279 ? 11.375 4.391 -10.258 1 90.31 279 LEU A C 1
ATOM 2327 O O . LEU A 1 279 ? 12.43 4.648 -10.844 1 90.31 279 LEU A O 1
ATOM 2331 N N . PRO A 1 280 ? 10.578 5.352 -9.844 1 90.56 280 PRO A N 1
ATOM 2332 C CA . PRO A 1 280 ? 11.078 6.723 -9.977 1 90.56 280 PRO A CA 1
ATOM 2333 C C . PRO A 1 280 ? 12.398 6.945 -9.242 1 90.56 280 PRO A C 1
ATOM 2335 O O . PRO A 1 280 ? 13.219 7.758 -9.68 1 90.56 280 PRO A O 1
ATOM 2338 N N . GLY A 1 281 ? 12.617 6.234 -8.18 1 93.5 281 GLY A N 1
ATOM 2339 C CA . GLY A 1 281 ? 13.891 6.305 -7.477 1 93.5 281 GLY A CA 1
ATOM 2340 C C . GLY A 1 281 ? 15.07 5.875 -8.336 1 93.5 281 GLY A C 1
ATOM 2341 O O . GLY A 1 281 ? 16.109 6.539 -8.344 1 93.5 281 GLY A O 1
ATOM 2342 N N . VAL A 1 282 ? 14.914 4.793 -9.062 1 94.94 282 VAL A N 1
ATOM 2343 C CA . VAL A 1 282 ? 15.961 4.289 -9.945 1 94.94 282 VAL A CA 1
ATOM 2344 C C . VAL A 1 282 ? 16.234 5.297 -11.055 1 94.94 282 VAL A C 1
ATOM 2346 O O . VAL A 1 282 ? 17.391 5.559 -11.398 1 94.94 282 VAL A O 1
ATOM 2349 N N . ILE A 1 283 ? 15.172 5.836 -11.555 1 93.12 283 ILE A N 1
ATOM 2350 C CA . ILE A 1 283 ? 15.305 6.816 -12.625 1 93.12 283 ILE A CA 1
ATOM 2351 C C . ILE A 1 283 ? 16.109 8.023 -12.133 1 93.12 283 ILE A C 1
ATOM 2353 O O . ILE A 1 283 ? 17.078 8.438 -12.773 1 93.12 283 ILE A O 1
ATOM 2357 N N . LEU A 1 284 ? 15.781 8.539 -11 1 92.5 284 LEU A N 1
ATOM 2358 C CA . LEU A 1 284 ? 16.469 9.695 -10.438 1 92.5 284 LEU A CA 1
ATOM 2359 C C . LEU A 1 284 ? 17.922 9.352 -10.094 1 92.5 284 LEU A C 1
ATOM 2361 O O . LEU A 1 284 ? 18.828 10.141 -10.344 1 92.5 284 LEU A O 1
ATOM 2365 N N . ALA A 1 285 ? 18.094 8.18 -9.516 1 95.38 285 ALA A N 1
ATOM 2366 C CA . ALA A 1 285 ? 19.453 7.742 -9.188 1 95.38 285 ALA A CA 1
ATOM 2367 C C . ALA A 1 285 ? 20.328 7.664 -10.43 1 95.38 285 ALA A C 1
ATOM 2369 O O . ALA A 1 285 ? 21.484 8.078 -10.414 1 95.38 285 ALA A O 1
ATOM 2370 N N . THR A 1 286 ? 19.781 7.211 -11.547 1 95.44 286 THR A N 1
ATOM 2371 C CA . THR A 1 286 ? 20.516 7.082 -12.805 1 95.44 286 THR A CA 1
ATOM 2372 C C . THR A 1 286 ? 20.844 8.453 -13.383 1 95.44 286 THR A C 1
ATOM 2374 O O . THR A 1 286 ? 21.953 8.688 -13.852 1 95.44 286 THR A O 1
ATOM 2377 N N . ILE A 1 287 ? 19.891 9.336 -13.297 1 93.62 287 ILE A N 1
ATOM 2378 C CA . ILE A 1 287 ? 20.062 10.688 -13.82 1 93.62 287 ILE A CA 1
ATOM 2379 C C . ILE A 1 287 ? 21.203 11.391 -13.086 1 93.62 287 ILE A C 1
ATOM 2381 O O . ILE A 1 287 ? 22.031 12.047 -13.711 1 93.62 287 ILE A O 1
ATOM 2385 N N . PHE A 1 288 ? 21.328 11.219 -11.828 1 93.5 288 PHE A N 1
ATOM 2386 C CA . PHE A 1 288 ? 22.344 11.883 -11.039 1 93.5 288 PHE A CA 1
ATOM 2387 C C . PHE A 1 288 ? 23.672 11.141 -11.141 1 93.5 288 PHE A C 1
ATOM 2389 O O . PHE A 1 288 ? 24.734 11.758 -11.18 1 93.5 288 PHE A O 1
ATOM 2396 N N . TYR A 1 289 ? 23.641 9.859 -11.219 1 95.12 289 TYR A N 1
ATOM 2397 C CA . TYR A 1 289 ? 24.844 9.039 -11.211 1 95.12 289 TYR A CA 1
ATOM 2398 C C . TYR A 1 289 ? 25.609 9.172 -12.531 1 95.12 289 TYR A C 1
ATOM 2400 O O . TYR A 1 289 ? 26.844 9.234 -12.539 1 95.12 289 TYR A O 1
ATOM 2408 N N . ALA A 1 290 ? 24.938 9.211 -13.648 1 95.25 290 ALA A N 1
ATOM 2409 C CA . ALA A 1 290 ? 25.547 9.125 -14.969 1 95.25 290 ALA A CA 1
ATOM 2410 C C . ALA A 1 290 ? 26.578 10.234 -15.172 1 95.25 290 ALA A C 1
ATOM 2412 O O . ALA A 1 290 ? 27.75 9.961 -15.414 1 95.25 290 ALA A O 1
ATOM 2413 N N . PRO A 1 291 ? 26.203 11.453 -14.961 1 94.38 291 PRO A N 1
ATOM 2414 C CA . PRO A 1 291 ? 27.219 12.492 -15.133 1 94.38 291 PRO A CA 1
ATOM 2415 C C . PRO A 1 291 ? 28.281 12.461 -14.055 1 94.38 291 PRO A C 1
ATOM 2417 O O . PRO A 1 291 ? 29.469 12.719 -14.336 1 94.38 291 PRO A O 1
ATOM 2420 N N . LEU A 1 292 ? 27.969 12.109 -12.875 1 93 292 LEU A N 1
ATOM 2421 C CA . LEU A 1 292 ? 28.906 12.109 -11.766 1 93 292 LEU A CA 1
ATOM 2422 C C . LEU A 1 292 ? 29.906 10.969 -11.898 1 93 292 LEU A C 1
ATOM 2424 O O . LEU A 1 292 ? 31.062 11.094 -11.469 1 93 292 LEU A O 1
ATOM 2428 N N . SER A 1 293 ? 29.438 9.914 -12.531 1 94.94 293 SER A N 1
ATOM 2429 C CA . SER A 1 293 ? 30.297 8.742 -12.672 1 94.94 293 SER A CA 1
ATOM 2430 C C . SER A 1 293 ? 31.469 9.016 -13.609 1 94.94 293 SER A C 1
ATOM 2432 O O . SER A 1 293 ? 32.469 8.312 -13.57 1 94.94 293 SER A O 1
ATOM 2434 N N . LEU A 1 294 ? 31.391 10.062 -14.406 1 94.69 294 LEU A N 1
ATOM 2435 C CA . LEU A 1 294 ? 32.438 10.406 -15.375 1 94.69 294 LEU A CA 1
ATOM 2436 C C . LEU A 1 294 ? 33.531 11.203 -14.711 1 94.69 294 LEU A C 1
ATOM 2438 O O . LEU A 1 294 ? 34.656 11.258 -15.227 1 94.69 294 LEU A O 1
ATOM 2442 N N . VAL A 1 295 ? 33.281 11.75 -13.586 1 94.06 295 VAL A N 1
ATOM 2443 C CA . VAL A 1 295 ? 34.25 12.695 -13.023 1 94.06 295 VAL A CA 1
ATOM 2444 C C . VAL A 1 295 ? 34.719 12.188 -11.672 1 94.06 295 VAL A C 1
ATOM 2446 O O . VAL A 1 295 ? 35.844 12.523 -11.234 1 94.06 295 VAL A O 1
ATOM 2449 N N . LEU A 1 296 ? 34 11.43 -10.953 1 94.06 296 LEU A N 1
ATOM 2450 C CA . LEU A 1 296 ? 34.312 11.039 -9.578 1 94.06 296 LEU A CA 1
ATOM 2451 C C . LEU A 1 296 ? 35.188 9.781 -9.555 1 94.06 296 LEU A C 1
ATOM 2453 O O . LEU A 1 296 ? 35 8.883 -10.375 1 94.06 296 LEU A O 1
ATOM 2457 N N . PRO A 1 297 ? 36.094 9.836 -8.648 1 93.5 297 PRO A N 1
ATOM 2458 C CA . PRO A 1 297 ? 36.812 8.586 -8.414 1 93.5 297 PRO A CA 1
ATOM 2459 C C . PRO A 1 297 ? 35.969 7.531 -7.707 1 93.5 297 PRO A C 1
ATOM 2461 O O . PRO A 1 297 ? 35.219 7.859 -6.801 1 93.5 297 PRO A O 1
ATOM 2464 N N . ARG A 1 298 ? 36.031 6.293 -8.078 1 95.56 298 ARG A N 1
ATOM 2465 C CA . ARG A 1 298 ? 35.281 5.18 -7.512 1 95.56 298 ARG A CA 1
ATOM 2466 C C . ARG A 1 298 ? 33.781 5.512 -7.43 1 95.56 298 ARG A C 1
ATOM 2468 O O . ARG A 1 298 ? 33.188 5.438 -6.359 1 95.56 298 ARG A O 1
ATOM 2475 N N . PRO A 1 299 ? 33.156 5.914 -8.469 1 97.12 299 PRO A N 1
ATOM 2476 C CA . PRO A 1 299 ? 31.781 6.406 -8.469 1 97.12 299 PRO A CA 1
ATOM 2477 C C . PRO A 1 299 ? 30.781 5.387 -7.914 1 97.12 299 PRO A C 1
ATOM 2479 O O . PRO A 1 299 ? 29.766 5.77 -7.324 1 97.12 299 PRO A O 1
ATOM 2482 N N . ARG A 1 300 ? 31.047 4.098 -7.996 1 97.62 300 ARG A N 1
ATOM 2483 C CA . ARG A 1 300 ? 30.125 3.074 -7.52 1 97.62 300 ARG A CA 1
ATOM 2484 C C . ARG A 1 300 ? 30.062 3.057 -5.996 1 97.62 300 ARG A C 1
ATOM 2486 O O . ARG A 1 300 ? 29.016 2.805 -5.414 1 97.62 300 ARG A O 1
ATOM 2493 N N . VAL A 1 301 ? 31.188 3.305 -5.402 1 98.38 301 VAL A N 1
ATOM 2494 C CA . VAL A 1 301 ? 31.234 3.336 -3.945 1 98.38 301 VAL A CA 1
ATOM 2495 C C . VAL A 1 301 ? 30.516 4.578 -3.43 1 98.38 301 VAL A C 1
ATOM 2497 O O . VAL A 1 301 ? 29.766 4.508 -2.451 1 98.38 301 VAL A O 1
ATOM 2500 N N . ILE A 1 302 ? 30.703 5.684 -4.09 1 98.12 302 ILE A N 1
ATOM 2501 C CA . ILE A 1 302 ? 30.031 6.922 -3.729 1 98.12 302 ILE A CA 1
ATOM 2502 C C . ILE A 1 302 ? 28.516 6.762 -3.924 1 98.12 302 ILE A C 1
ATOM 2504 O O . ILE A 1 302 ? 27.734 7.211 -3.092 1 98.12 302 ILE A O 1
ATOM 2508 N N . LEU A 1 303 ? 28.172 6.105 -5.008 1 98.25 303 LEU A N 1
ATOM 2509 C CA . LEU A 1 303 ? 26.766 5.805 -5.25 1 98.25 303 LEU A CA 1
ATOM 2510 C C . LEU A 1 303 ? 26.188 4.969 -4.113 1 98.25 303 LEU A C 1
ATOM 2512 O O . LEU A 1 303 ? 25.078 5.238 -3.646 1 98.25 303 LEU A O 1
ATOM 2516 N N . ALA A 1 304 ? 26.922 3.959 -3.686 1 98.62 304 ALA A N 1
ATOM 2517 C CA . ALA A 1 304 ? 26.453 3.113 -2.59 1 98.62 304 ALA A CA 1
ATOM 2518 C C . ALA A 1 304 ? 26.219 3.934 -1.326 1 98.62 304 ALA A C 1
ATOM 2520 O O . ALA A 1 304 ? 25.203 3.752 -0.644 1 98.62 304 ALA A O 1
ATOM 2521 N N . GLY A 1 305 ? 27.141 4.797 -1.054 1 98.69 305 GLY A N 1
ATOM 2522 C CA . GLY A 1 305 ? 26.969 5.68 0.087 1 98.69 305 GLY A CA 1
ATOM 2523 C C . GLY A 1 305 ? 25.766 6.598 -0.047 1 98.69 305 GLY A C 1
ATOM 2524 O O . GLY A 1 305 ? 25 6.77 0.905 1 98.69 305 GLY A O 1
ATOM 2525 N N . ALA A 1 306 ? 25.578 7.184 -1.186 1 98.56 306 ALA A N 1
ATOM 2526 C CA . ALA A 1 306 ? 24.453 8.078 -1.445 1 98.56 306 ALA A CA 1
ATOM 2527 C C . ALA A 1 306 ? 23.125 7.34 -1.339 1 98.56 306 ALA A C 1
ATOM 2529 O O . ALA A 1 306 ? 22.172 7.859 -0.77 1 98.56 306 ALA A O 1
ATOM 2530 N N . LEU A 1 307 ? 23.094 6.172 -1.89 1 98.69 307 LEU A N 1
ATOM 2531 C CA . LEU A 1 307 ? 21.875 5.363 -1.819 1 98.69 307 LEU A CA 1
ATOM 2532 C C . LEU A 1 307 ? 21.547 4.996 -0.376 1 98.69 307 LEU A C 1
ATOM 2534 O O . LEU A 1 307 ? 20.391 4.945 0.008 1 98.69 307 LEU A O 1
ATOM 2538 N N . PHE A 1 308 ? 22.578 4.723 0.357 1 98.75 308 PHE A N 1
ATOM 2539 C CA . PHE A 1 308 ? 22.375 4.434 1.771 1 98.75 308 PHE A CA 1
ATOM 2540 C C . PHE A 1 308 ? 21.828 5.664 2.494 1 98.75 308 PHE A C 1
ATOM 2542 O O . PHE A 1 308 ? 20.906 5.559 3.307 1 98.75 308 PHE A O 1
ATOM 2549 N N . GLY A 1 309 ? 22.422 6.809 2.232 1 98.5 309 GLY A N 1
ATOM 2550 C CA . GLY A 1 309 ? 21.891 8.047 2.775 1 98.5 309 GLY A CA 1
ATOM 2551 C C . GLY A 1 309 ? 20.438 8.289 2.404 1 98.5 309 GLY A C 1
ATOM 2552 O O . GLY A 1 309 ? 19.625 8.672 3.254 1 98.5 309 GLY A O 1
ATOM 2553 N N . TYR A 1 310 ? 20.141 8.078 1.154 1 98.25 310 TYR A N 1
ATOM 2554 C CA . TYR A 1 310 ? 18.766 8.195 0.674 1 98.25 310 TYR A CA 1
ATOM 2555 C C . TYR A 1 310 ? 17.844 7.254 1.432 1 98.25 310 TYR A C 1
ATOM 2557 O O . TYR A 1 310 ? 16.75 7.645 1.841 1 98.25 310 TYR A O 1
ATOM 2565 N N . LEU A 1 311 ? 18.234 6.023 1.559 1 98.5 311 LEU A N 1
ATOM 2566 C CA . LEU A 1 311 ? 17.438 5.023 2.26 1 98.5 311 LEU A CA 1
ATOM 2567 C C . LEU A 1 311 ? 17.125 5.469 3.686 1 98.5 311 LEU A C 1
ATOM 2569 O O . LEU A 1 311 ? 15.984 5.395 4.137 1 98.5 311 LEU A O 1
ATOM 2573 N N . CYS A 1 312 ? 18.125 5.914 4.379 1 98.12 312 CYS A N 1
ATOM 2574 C CA . CYS A 1 312 ? 17.953 6.414 5.734 1 98.12 312 CYS A CA 1
ATOM 2575 C C . CYS A 1 312 ? 16.969 7.586 5.762 1 98.12 312 CYS A C 1
ATOM 2577 O O . CYS A 1 312 ? 16.078 7.633 6.609 1 98.12 312 CYS A O 1
ATOM 2579 N N . TYR A 1 313 ? 17.188 8.508 4.875 1 97.88 313 TYR A N 1
ATOM 2580 C CA . TYR A 1 313 ? 16.297 9.656 4.762 1 97.88 313 TYR A CA 1
ATOM 2581 C C . TYR A 1 313 ? 14.852 9.211 4.625 1 97.88 313 TYR A C 1
ATOM 2583 O O . TYR A 1 313 ? 13.969 9.719 5.328 1 97.88 313 TYR A O 1
ATOM 2591 N N . ASP A 1 314 ? 14.602 8.297 3.723 1 98.06 314 ASP A N 1
ATOM 2592 C CA . ASP A 1 314 ? 13.25 7.859 3.414 1 98.06 314 ASP A CA 1
ATOM 2593 C C . ASP A 1 314 ? 12.609 7.16 4.609 1 98.06 314 ASP A C 1
ATOM 2595 O O . ASP A 1 314 ? 11.453 7.43 4.953 1 98.06 314 ASP A O 1
ATOM 2599 N N . MET A 1 315 ? 13.328 6.301 5.297 1 97.44 315 MET A N 1
ATOM 2600 C CA . MET A 1 315 ? 12.836 5.598 6.477 1 97.44 315 MET A CA 1
ATOM 2601 C C . MET A 1 315 ? 12.594 6.57 7.625 1 97.44 315 MET A C 1
ATOM 2603 O O . MET A 1 315 ? 11.594 6.465 8.336 1 97.44 315 MET A O 1
ATOM 2607 N N . ILE A 1 316 ? 13.469 7.523 7.777 1 98 316 ILE A N 1
ATOM 2608 C CA . ILE A 1 316 ? 13.305 8.539 8.812 1 98 316 ILE A CA 1
ATOM 2609 C C . ILE A 1 316 ? 12.047 9.367 8.531 1 98 316 ILE A C 1
ATOM 2611 O O . ILE A 1 316 ? 11.25 9.617 9.438 1 98 316 ILE A O 1
ATOM 2615 N N . HIS A 1 317 ? 11.922 9.758 7.305 1 98.19 317 HIS A N 1
ATOM 2616 C CA . HIS A 1 317 ? 10.766 10.547 6.91 1 98.19 317 HIS A CA 1
ATOM 2617 C C . HIS A 1 317 ? 9.469 9.844 7.27 1 98.19 317 HIS A C 1
ATOM 2619 O O . HIS A 1 317 ? 8.586 10.438 7.895 1 98.19 317 HIS A O 1
ATOM 2625 N N . TYR A 1 318 ? 9.398 8.617 6.902 1 97.19 318 TYR A N 1
ATOM 2626 C CA . TYR A 1 318 ? 8.211 7.84 7.246 1 97.19 318 TYR A CA 1
ATOM 2627 C C . TYR A 1 318 ? 8.008 7.785 8.758 1 97.19 318 TYR A C 1
ATOM 2629 O O . TYR A 1 318 ? 6.898 7.984 9.25 1 97.19 318 TYR A O 1
ATOM 2637 N N . TYR A 1 319 ? 9.086 7.512 9.453 1 96.5 319 TYR A N 1
ATOM 2638 C CA . TYR A 1 319 ? 9.039 7.371 10.898 1 96.5 319 TYR A CA 1
ATOM 2639 C C . TYR A 1 319 ? 8.609 8.68 11.562 1 96.5 319 TYR A C 1
ATOM 2641 O O . TYR A 1 319 ? 7.883 8.672 12.555 1 96.5 319 TYR A O 1
ATOM 2649 N N . LEU A 1 320 ? 8.984 9.781 11.031 1 96.88 320 LEU A N 1
ATOM 2650 C CA . LEU A 1 320 ? 8.609 11.07 11.594 1 96.88 320 LEU A CA 1
ATOM 2651 C C . LEU A 1 320 ? 7.105 11.297 11.484 1 96.88 320 LEU A C 1
ATOM 2653 O O . LEU A 1 320 ? 6.512 11.945 12.344 1 96.88 320 LEU A O 1
ATOM 2657 N N . HIS A 1 321 ? 6.543 10.727 10.492 1 95.75 321 HIS A N 1
ATOM 2658 C CA . HIS A 1 321 ? 5.109 10.914 10.305 1 95.75 321 HIS A CA 1
ATOM 2659 C C . HIS A 1 321 ? 4.309 9.945 11.164 1 95.75 321 HIS A C 1
ATOM 2661 O O . HIS A 1 321 ? 3.25 10.297 11.688 1 95.75 321 HIS A O 1
ATOM 2667 N N . TYR A 1 322 ? 4.812 8.805 11.43 1 92.31 322 TYR A N 1
ATOM 2668 C CA . TYR A 1 322 ? 3.936 7.805 12.023 1 92.31 322 TYR A CA 1
ATOM 2669 C C . TYR A 1 322 ? 4.523 7.266 13.328 1 92.31 322 TYR A C 1
ATOM 2671 O O . TYR A 1 322 ? 3.82 6.633 14.117 1 92.31 322 TYR A O 1
ATOM 2679 N N . GLY A 1 323 ? 5.719 7.539 13.516 1 91.69 323 GLY A N 1
ATOM 2680 C CA . GLY A 1 323 ? 6.359 7.043 14.727 1 91.69 323 GLY A CA 1
ATOM 2681 C C . GLY A 1 323 ? 6.18 7.965 15.922 1 91.69 323 GLY A C 1
ATOM 2682 O O . GLY A 1 323 ? 5.555 9.023 15.805 1 91.69 323 GLY A O 1
ATOM 2683 N N . SER A 1 324 ? 6.598 7.418 17.078 1 92.94 324 SER A N 1
ATOM 2684 C CA . SER A 1 324 ? 6.711 8.164 18.328 1 92.94 324 SER A CA 1
ATOM 2685 C C . SER A 1 324 ? 8.125 8.07 18.906 1 92.94 324 SER A C 1
ATOM 2687 O O . SER A 1 324 ? 8.367 7.297 19.828 1 92.94 324 SER A O 1
ATOM 2689 N N . PRO A 1 325 ? 8.922 8.922 18.406 1 93.56 325 PRO A N 1
ATOM 2690 C CA . PRO A 1 325 ? 10.344 8.797 18.75 1 93.56 325 PRO A CA 1
ATOM 2691 C C . PRO A 1 325 ? 10.641 9.18 20.203 1 93.56 325 PRO A C 1
ATOM 2693 O O . PRO A 1 325 ? 10.031 10.117 20.734 1 93.56 325 PRO A O 1
ATOM 2696 N N . SER A 1 326 ? 11.609 8.43 20.75 1 90.94 326 SER A N 1
ATOM 2697 C CA . SER A 1 326 ? 12.102 8.727 22.094 1 90.94 326 SER A CA 1
ATOM 2698 C C . SER A 1 326 ? 13.547 9.219 22.047 1 90.94 326 SER A C 1
ATOM 2700 O O . SER A 1 326 ? 14 9.906 22.969 1 90.94 326 SER A O 1
ATOM 2702 N N . VAL A 1 327 ? 14.188 8.859 20.984 1 93.88 327 VAL A N 1
ATOM 2703 C CA . VAL A 1 327 ? 15.562 9.32 20.812 1 93.88 327 VAL A CA 1
ATOM 2704 C C . VAL A 1 327 ? 15.578 10.82 20.531 1 93.88 327 VAL A C 1
ATOM 2706 O O . VAL A 1 327 ? 14.781 11.32 19.734 1 93.88 327 VAL A O 1
ATOM 2709 N N . LYS A 1 328 ? 16.422 11.5 21.125 1 95.12 328 LYS A N 1
ATOM 2710 C CA . LYS A 1 328 ? 16.469 12.961 21.141 1 95.12 328 LYS A CA 1
ATOM 2711 C C . LYS A 1 328 ? 16.484 13.523 19.719 1 95.12 328 LYS A C 1
ATOM 2713 O O . LYS A 1 328 ? 15.695 14.422 19.406 1 95.12 328 LYS A O 1
ATOM 2718 N N . HIS A 1 329 ? 17.344 13.023 18.906 1 96.38 329 HIS A N 1
ATOM 2719 C CA . HIS A 1 329 ? 17.469 13.555 17.562 1 96.38 329 HIS A CA 1
ATOM 2720 C C . HIS A 1 329 ? 16.188 13.359 16.766 1 96.38 329 HIS A C 1
ATOM 2722 O O . HIS A 1 329 ? 15.711 14.289 16.109 1 96.38 329 HIS A O 1
ATOM 2728 N N . LEU A 1 330 ? 15.656 12.18 16.797 1 97.38 330 LEU A N 1
ATOM 2729 C CA . LEU A 1 330 ? 14.453 11.883 16.031 1 97.38 330 LEU A CA 1
ATOM 2730 C C . LEU A 1 330 ? 13.25 12.641 16.594 1 97.38 330 LEU A C 1
ATOM 2732 O O . LEU A 1 330 ? 12.367 13.055 15.836 1 97.38 330 LEU A O 1
ATOM 2736 N N . TYR A 1 331 ? 13.234 12.758 17.891 1 96.69 331 TYR A N 1
ATOM 2737 C CA . TYR A 1 331 ? 12.203 13.578 18.516 1 96.69 331 TYR A CA 1
ATOM 2738 C C . TYR A 1 331 ? 12.258 15.016 18.016 1 96.69 331 TYR A C 1
ATOM 2740 O O . TYR A 1 331 ? 11.242 15.578 17.625 1 96.69 331 TYR A O 1
ATOM 2748 N N . HIS A 1 332 ? 13.453 15.547 18.062 1 96.81 332 HIS A N 1
ATOM 2749 C CA . HIS A 1 332 ? 13.648 16.906 17.562 1 96.81 332 HIS A CA 1
ATOM 2750 C C . HIS A 1 332 ? 13.227 17.031 16.109 1 96.81 332 HIS A C 1
ATOM 2752 O O . HIS A 1 332 ? 12.531 17.969 15.734 1 96.81 332 HIS A O 1
ATOM 2758 N N . MET A 1 333 ? 13.609 16.047 15.328 1 97.69 333 MET A N 1
ATOM 2759 C CA . MET A 1 333 ? 13.344 16.125 13.898 1 97.69 333 MET A CA 1
ATOM 2760 C C . MET A 1 333 ? 11.852 15.961 13.609 1 97.69 333 MET A C 1
ATOM 2762 O O . MET A 1 333 ? 11.328 16.547 12.656 1 97.69 333 MET A O 1
ATOM 2766 N N . LYS A 1 334 ? 11.18 15.18 14.383 1 97.44 334 LYS A N 1
ATOM 2767 C CA . LYS A 1 334 ? 9.734 15.07 14.211 1 97.44 334 LYS A CA 1
ATOM 2768 C C . LYS A 1 334 ? 9.055 16.422 14.43 1 97.44 334 LYS A C 1
ATOM 2770 O O . LYS A 1 334 ? 8.266 16.875 13.594 1 97.44 334 LYS A O 1
ATOM 2775 N N . ARG A 1 335 ? 9.359 17.094 15.516 1 96.31 335 ARG A N 1
ATOM 2776 C CA . ARG A 1 335 ? 8.805 18.422 15.781 1 96.31 335 ARG A CA 1
ATOM 2777 C C . ARG A 1 335 ? 9.195 19.406 14.68 1 96.31 335 ARG A C 1
ATOM 2779 O O . ARG A 1 335 ? 8.367 20.188 14.227 1 96.31 335 ARG A O 1
ATOM 2786 N N . TYR A 1 336 ? 10.484 19.297 14.328 1 97.62 336 TYR A N 1
ATOM 2787 C CA . TYR A 1 336 ? 11.047 20.156 13.289 1 97.62 336 TYR A CA 1
ATOM 2788 C C . TYR A 1 336 ? 10.305 19.984 11.969 1 97.62 336 TYR A C 1
ATOM 2790 O O . TYR A 1 336 ? 9.883 20.969 11.359 1 97.62 336 TYR A O 1
ATOM 2798 N N . HIS A 1 337 ? 10.062 18.75 11.562 1 97.69 337 HIS A N 1
ATOM 2799 C CA . HIS A 1 337 ? 9.414 18.422 10.297 1 97.69 337 HIS A CA 1
ATOM 2800 C C . HIS A 1 337 ? 7.934 18.797 10.328 1 97.69 337 HIS A C 1
ATOM 2802 O O . HIS A 1 337 ? 7.383 19.266 9.328 1 97.69 337 HIS A O 1
ATOM 2808 N N . TYR A 1 338 ? 7.297 18.656 11.438 1 95.69 338 TYR A N 1
ATOM 2809 C CA . TYR A 1 338 ? 5.898 19.047 11.578 1 95.69 338 TYR A CA 1
ATOM 2810 C C . TYR A 1 338 ? 5.734 20.547 11.438 1 95.69 338 TYR A C 1
ATOM 2812 O O . TYR A 1 338 ? 4.77 21.016 10.836 1 95.69 338 TYR A O 1
ATOM 2820 N N . GLN A 1 339 ? 6.672 21.297 12.008 1 95.44 339 GLN A N 1
ATOM 2821 C CA . GLN A 1 339 ? 6.637 22.75 11.82 1 95.44 339 GLN A CA 1
ATOM 2822 C C . GLN A 1 339 ? 6.785 23.109 10.344 1 95.44 339 GLN A C 1
ATOM 2824 O O . GLN A 1 339 ? 6.125 24.031 9.852 1 95.44 339 GLN A O 1
ATOM 2829 N N . HIS A 1 340 ? 7.637 22.359 9.648 1 96.75 340 HIS A N 1
ATOM 2830 C CA . HIS A 1 340 ? 7.789 22.562 8.211 1 96.75 340 HIS A CA 1
ATOM 2831 C C . HIS A 1 340 ? 6.477 22.312 7.477 1 96.75 340 HIS A C 1
ATOM 2833 O O . HIS A 1 340 ? 6.082 23.094 6.609 1 96.75 340 HIS A O 1
ATOM 2839 N N . HIS A 1 341 ? 5.781 21.312 7.816 1 95.5 341 HIS A N 1
ATOM 2840 C CA . HIS A 1 341 ? 4.559 20.906 7.133 1 95.5 341 HIS A CA 1
ATOM 2841 C C . HIS A 1 341 ? 3.424 21.891 7.406 1 95.5 341 HIS A C 1
ATOM 2843 O O . HIS A 1 341 ? 2.652 22.219 6.5 1 95.5 341 HIS A O 1
ATOM 2849 N N . PHE A 1 342 ? 3.375 22.438 8.633 1 93.25 342 PHE A N 1
ATOM 2850 C CA . PHE A 1 342 ? 2.094 23 9.023 1 93.25 342 PHE A CA 1
ATOM 2851 C C . PHE A 1 342 ? 2.252 24.469 9.422 1 93.25 342 PHE A C 1
ATOM 2853 O O . PHE A 1 342 ? 1.261 25.188 9.586 1 93.25 342 PHE A O 1
ATOM 2860 N N . ALA A 1 343 ? 3.48 24.938 9.555 1 91.38 343 ALA A N 1
ATOM 2861 C CA . ALA A 1 343 ? 3.645 26.312 10.016 1 91.38 343 ALA A CA 1
ATOM 2862 C C . ALA A 1 343 ? 4.641 27.062 9.133 1 91.38 343 ALA A C 1
ATOM 2864 O O . ALA A 1 343 ? 4.391 28.203 8.742 1 91.38 343 ALA A O 1
ATOM 2865 N N . HIS A 1 344 ? 5.738 26.422 8.875 1 93 344 HIS A N 1
ATOM 2866 C CA . HIS A 1 344 ? 6.824 27.078 8.156 1 93 344 HIS A CA 1
ATOM 2867 C C . HIS A 1 344 ? 7.215 26.297 6.91 1 93 344 HIS A C 1
ATOM 2869 O O . HIS A 1 344 ? 8.289 25.688 6.867 1 93 344 HIS A O 1
ATOM 2875 N N . GLN A 1 345 ? 6.539 26.531 5.852 1 91.31 345 GLN A N 1
ATOM 2876 C CA . GLN A 1 345 ? 6.73 25.703 4.672 1 91.31 345 GLN A CA 1
ATOM 2877 C C . GLN A 1 345 ? 7.973 26.125 3.895 1 91.31 345 GLN A C 1
ATOM 2879 O O . GLN A 1 345 ? 8.477 25.375 3.055 1 91.31 345 GLN A O 1
ATOM 2884 N N . ASN A 1 346 ? 8.484 27.328 4.145 1 94.5 346 ASN A N 1
ATOM 2885 C CA . ASN A 1 346 ? 9.648 27.812 3.412 1 94.5 346 ASN A CA 1
ATOM 2886 C C . ASN A 1 346 ? 10.922 27.672 4.238 1 94.5 346 ASN A C 1
ATOM 2888 O O . ASN A 1 346 ? 11.938 28.297 3.924 1 94.5 346 ASN A O 1
ATOM 2892 N N . MET A 1 347 ? 10.836 26.922 5.297 1 97.25 347 MET A N 1
ATOM 2893 C CA . MET A 1 347 ? 11.984 26.641 6.164 1 97.25 347 MET A CA 1
ATOM 2894 C C . MET A 1 347 ? 12.023 25.172 6.551 1 97.25 347 MET A C 1
ATOM 2896 O O . MET A 1 347 ? 11.055 24.438 6.352 1 97.25 347 MET A O 1
ATOM 2900 N N . GLY A 1 348 ? 13.188 24.797 7.082 1 98.12 348 GLY A N 1
ATOM 2901 C CA . GLY A 1 348 ? 13.32 23.453 7.625 1 98.12 348 GLY A CA 1
ATOM 2902 C C . GLY A 1 348 ? 13.273 22.375 6.562 1 98.12 348 GLY A C 1
ATOM 2903 O O . GLY A 1 348 ? 12.5 21.422 6.672 1 98.12 348 GLY A O 1
ATOM 2904 N N . TYR A 1 349 ? 14.133 22.453 5.594 1 98.25 349 TYR A N 1
ATOM 2905 C CA . TYR A 1 349 ? 14.117 21.531 4.461 1 98.25 349 TYR A CA 1
ATOM 2906 C C . TYR A 1 349 ? 14.812 20.219 4.816 1 98.25 349 TYR A C 1
ATOM 2908 O O . TYR A 1 349 ? 14.633 19.219 4.125 1 98.25 349 TYR A O 1
ATOM 2916 N N . GLY A 1 350 ? 15.641 20.234 5.828 1 97.75 350 GLY A N 1
ATOM 2917 C CA . GLY A 1 350 ? 16.281 19 6.273 1 97.75 350 GLY A CA 1
ATOM 2918 C C . GLY A 1 350 ? 15.32 18.047 6.969 1 97.75 350 GLY A C 1
ATOM 2919 O O . GLY A 1 350 ? 14.586 18.453 7.875 1 97.75 350 GLY A O 1
ATOM 2920 N N . ILE A 1 351 ? 15.328 16.797 6.586 1 96.88 351 ILE A N 1
ATOM 2921 C CA . ILE A 1 351 ? 14.469 15.781 7.191 1 96.88 351 ILE A CA 1
ATOM 2922 C C . ILE A 1 351 ? 15.289 14.891 8.109 1 96.88 351 ILE A C 1
ATOM 2924 O O . ILE A 1 351 ? 14.969 14.727 9.289 1 96.88 351 ILE A O 1
ATOM 2928 N N . SER A 1 352 ? 16.422 14.422 7.59 1 95.62 352 SER A N 1
ATOM 2929 C CA . SER A 1 352 ? 17.297 13.562 8.367 1 95.62 352 SER A CA 1
ATOM 2930 C C . SER A 1 352 ? 18.141 14.383 9.352 1 95.62 352 SER A C 1
ATOM 2932 O O . SER A 1 352 ? 18.453 13.906 10.445 1 95.62 352 SER A O 1
ATOM 2934 N N . SER A 1 353 ? 18.5 15.516 8.867 1 95.81 353 SER A N 1
ATOM 2935 C CA . SER A 1 353 ? 19.344 16.406 9.648 1 95.81 353 SER A CA 1
ATOM 2936 C C . SER A 1 353 ? 19.125 17.875 9.266 1 95.81 353 SER A C 1
ATOM 2938 O O . SER A 1 353 ? 18.844 18.172 8.102 1 95.81 353 SER A O 1
ATOM 2940 N N . PRO A 1 354 ? 19.281 18.75 10.242 1 96.81 354 PRO A N 1
ATOM 2941 C CA . PRO A 1 354 ? 19.109 20.172 9.945 1 96.81 354 PRO A CA 1
ATOM 2942 C C . PRO A 1 354 ? 20.422 20.844 9.516 1 96.81 354 PRO A C 1
ATOM 2944 O O . PRO A 1 354 ? 20.5 22.062 9.438 1 96.81 354 PRO A O 1
ATOM 2947 N N . LEU A 1 355 ? 21.453 20.078 9.234 1 97.12 355 LEU A N 1
ATOM 2948 C CA . LEU A 1 355 ? 22.797 20.578 8.969 1 97.12 355 LEU A CA 1
ATOM 2949 C C . LEU A 1 355 ? 22.781 21.688 7.93 1 97.12 355 LEU A C 1
ATOM 2951 O O . LEU A 1 355 ? 23.266 22.781 8.188 1 97.12 355 LEU A O 1
ATOM 2955 N N . TRP A 1 356 ? 22.219 21.406 6.84 1 98.25 356 TRP A N 1
ATOM 2956 C CA . TRP A 1 356 ? 22.281 22.359 5.734 1 98.25 356 TRP A CA 1
ATOM 2957 C C . TRP A 1 356 ? 21.312 23.516 5.953 1 98.25 356 TRP A C 1
ATOM 2959 O O . TRP A 1 356 ? 21.5 24.594 5.398 1 98.25 356 TRP A O 1
ATOM 2969 N N . ASP A 1 357 ? 20.266 23.281 6.691 1 98.5 357 ASP A N 1
ATOM 2970 C CA . ASP A 1 357 ? 19.406 24.391 7.098 1 98.5 357 ASP A CA 1
ATOM 2971 C C . ASP A 1 357 ? 20.188 25.422 7.926 1 98.5 357 ASP A C 1
ATOM 2973 O O . ASP A 1 357 ? 19.922 26.625 7.836 1 98.5 357 ASP A O 1
ATOM 2977 N N . PHE A 1 358 ? 21.062 24.922 8.727 1 97.75 358 PHE A N 1
ATOM 2978 C CA . PHE A 1 358 ? 21.922 25.797 9.508 1 97.75 358 PHE A CA 1
ATOM 2979 C C . PHE A 1 358 ? 22.875 26.578 8.594 1 97.75 358 PHE A C 1
ATOM 2981 O O . PHE A 1 358 ? 23.031 27.781 8.734 1 97.75 358 PHE A O 1
ATOM 2988 N N . VAL A 1 359 ? 23.438 25.938 7.66 1 98.06 359 VAL A N 1
ATOM 2989 C CA . VAL A 1 359 ? 24.438 26.516 6.773 1 98.06 359 VAL A CA 1
ATOM 2990 C C . VAL A 1 359 ? 23.797 27.578 5.887 1 98.06 359 VAL A C 1
ATOM 2992 O O . VAL A 1 359 ? 24.359 28.656 5.68 1 98.06 359 VAL A O 1
ATOM 2995 N N . PHE A 1 360 ? 22.625 27.281 5.41 1 98.12 360 PHE A N 1
ATOM 2996 C CA . PHE A 1 360 ? 22.016 28.172 4.434 1 98.12 360 PHE A CA 1
ATOM 2997 C C . PHE A 1 360 ? 20.953 29.062 5.09 1 98.12 360 PHE A C 1
ATOM 2999 O O . PHE A 1 360 ? 20.156 29.688 4.402 1 98.12 360 PHE A O 1
ATOM 3006 N N . ASN A 1 361 ? 20.766 29.047 6.402 1 97.5 361 ASN A N 1
ATOM 3007 C CA . ASN A 1 361 ? 19.938 29.938 7.203 1 97.5 361 ASN A CA 1
ATOM 3008 C C . ASN A 1 361 ? 18.453 29.734 6.906 1 97.5 361 ASN A C 1
ATOM 3010 O O . ASN A 1 361 ? 17.719 30.703 6.68 1 97.5 361 ASN A O 1
ATOM 3014 N N . THR A 1 362 ? 18.062 28.453 6.855 1 98.25 362 THR A N 1
ATOM 3015 C CA . THR A 1 362 ? 16.656 28.094 6.711 1 98.25 362 THR A CA 1
ATOM 3016 C C . THR A 1 362 ? 16.188 27.266 7.902 1 98.25 362 THR A C 1
ATOM 3018 O O . THR A 1 362 ? 15.227 26.5 7.789 1 98.25 362 THR A O 1
ATOM 3021 N N . ARG A 1 363 ? 16.828 27.406 8.977 1 97.69 363 ARG A N 1
ATOM 3022 C CA . ARG A 1 363 ? 16.547 26.609 10.156 1 97.69 363 ARG A CA 1
ATOM 3023 C C . ARG A 1 363 ? 15.273 27.078 10.852 1 97.69 363 ARG A C 1
ATOM 3025 O O . ARG A 1 363 ? 15.016 28.281 10.93 1 97.69 363 ARG A O 1
ATOM 3032 N N . ILE A 1 364 ? 14.555 26.141 11.344 1 96.94 364 ILE A N 1
ATOM 3033 C CA . ILE A 1 364 ? 13.414 26.422 12.203 1 96.94 364 ILE A CA 1
ATOM 3034 C C . ILE A 1 364 ? 13.836 26.359 13.664 1 96.94 364 ILE A C 1
ATOM 3036 O O . ILE A 1 364 ? 14.5 25.422 14.094 1 96.94 364 ILE A O 1
ATOM 3040 N N . HIS A 1 365 ? 13.508 27.391 14.367 1 95.62 365 HIS A N 1
ATOM 3041 C CA . HIS A 1 365 ? 13.758 27.406 15.805 1 95.62 365 HIS A CA 1
ATOM 3042 C C . HIS A 1 365 ? 12.547 26.906 16.578 1 95.62 365 HIS A C 1
ATOM 3044 O O . HIS A 1 365 ? 11.516 27.578 16.625 1 95.62 365 HIS A O 1
ATOM 3050 N N . LEU A 1 366 ? 12.742 25.75 17.203 1 94.19 366 LEU A N 1
ATOM 3051 C CA . LEU A 1 366 ? 11.656 25.109 17.938 1 94.19 366 LEU A CA 1
ATOM 3052 C C . LEU A 1 366 ? 11.5 25.734 19.328 1 94.19 366 LEU A C 1
ATOM 3054 O O . LEU A 1 366 ? 12.492 26.047 19.984 1 94.19 366 LEU A O 1
ATOM 3058 N N . ARG A 1 367 ? 10.352 25.797 19.672 1 90.5 367 ARG A N 1
ATOM 3059 C CA . ARG A 1 367 ? 10.07 26.25 21.031 1 90.5 367 ARG A CA 1
ATOM 3060 C C . ARG A 1 367 ? 10.484 25.203 22.062 1 90.5 367 ARG A C 1
ATOM 3062 O O . ARG A 1 367 ? 10.281 24 21.844 1 90.5 367 ARG A O 1
ATOM 3069 N N . LYS A 1 368 ? 11.008 25.672 23.141 1 90.25 368 LYS A N 1
ATOM 3070 C CA . LYS A 1 368 ? 11.336 24.781 24.234 1 90.25 368 LYS A CA 1
ATOM 3071 C C . LYS A 1 368 ? 10.086 24.359 25 1 90.25 368 LYS A C 1
ATOM 3073 O O . LYS A 1 368 ? 9.297 25.219 25.422 1 90.25 368 LYS A O 1
ATOM 3078 N N . LEU A 1 369 ? 9.93 23.078 25.156 1 89.12 369 LEU A N 1
ATOM 3079 C CA . LEU A 1 369 ? 8.734 22.562 25.828 1 89.12 369 LEU A CA 1
ATOM 3080 C C . LEU A 1 369 ? 9.055 22.109 27.25 1 89.12 369 LEU A C 1
ATOM 3082 O O . LEU A 1 369 ? 10.164 21.656 27.531 1 89.12 369 LEU A O 1
ATOM 3086 N N . ARG A 1 370 ? 8.078 22.203 28.062 1 85.5 370 ARG A N 1
ATOM 3087 C CA . ARG A 1 370 ? 8.211 21.812 29.453 1 85.5 370 ARG A CA 1
ATOM 3088 C C . ARG A 1 370 ? 8 20.312 29.625 1 85.5 370 ARG A C 1
ATOM 3090 O O . ARG A 1 370 ? 8.336 19.734 30.656 1 85.5 370 ARG A O 1
ATOM 3097 N N . PHE A 1 371 ? 7.406 19.703 28.672 1 85.88 371 PHE A N 1
ATOM 3098 C CA . PHE A 1 371 ? 7.16 18.266 28.719 1 85.88 371 PHE A CA 1
ATOM 3099 C C . PHE A 1 37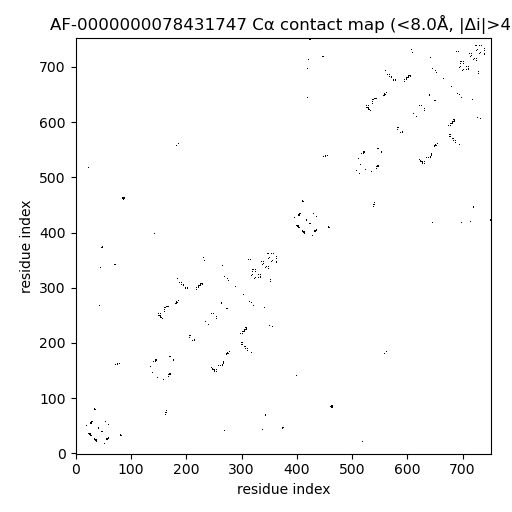1 ? 7.457 17.625 27.359 1 85.88 371 PHE A C 1
ATOM 3101 O O . PHE A 1 371 ? 7.555 18.328 26.344 1 85.88 371 PHE A O 1
ATOM 3108 N N . HIS A 1 372 ? 7.641 16.344 27.453 1 90.25 372 HIS A N 1
ATOM 3109 C CA . HIS A 1 372 ? 7.902 15.578 26.25 1 90.25 372 HIS A CA 1
ATOM 3110 C C . HIS A 1 372 ? 6.605 15.195 25.531 1 90.25 372 HIS A C 1
ATOM 3112 O O . HIS A 1 372 ? 5.68 14.68 26.172 1 90.25 372 HIS A O 1
ATOM 3118 N N . LEU A 1 373 ? 6.539 15.5 24.297 1 92.19 373 LEU A N 1
ATOM 3119 C CA . LEU A 1 373 ? 5.363 15.141 23.516 1 92.19 373 LEU A CA 1
ATOM 3120 C C . LEU A 1 373 ? 5.352 13.648 23.203 1 92.19 373 LEU A C 1
ATOM 3122 O O . LEU A 1 373 ? 6.402 13.055 22.953 1 92.19 373 LEU A O 1
ATOM 3126 N N . LYS A 1 374 ? 4.168 13.086 23.266 1 91 374 LYS A N 1
ATOM 3127 C CA . LYS A 1 374 ? 3.967 11.68 22.938 1 91 374 LYS A CA 1
ATOM 3128 C C . LYS A 1 374 ? 2.924 11.516 21.828 1 91 374 LYS A C 1
ATOM 3130 O O . LYS A 1 374 ? 1.907 12.211 21.828 1 91 374 LYS A O 1
ATOM 3135 N N . TRP A 1 375 ? 3.166 10.648 20.906 1 90.62 375 TRP A N 1
ATOM 3136 C CA . TRP A 1 375 ? 2.227 10.438 19.812 1 90.62 375 TRP A CA 1
ATOM 3137 C C . TRP A 1 375 ? 1.654 9.023 19.859 1 90.62 375 TRP A C 1
ATOM 3139 O O . TRP A 1 375 ? 1.027 8.57 18.891 1 90.62 375 TRP A O 1
ATOM 3149 N N . LYS A 1 376 ? 1.947 8.172 20.719 1 83.25 376 LYS A N 1
ATOM 3150 C CA . LYS A 1 376 ? 1.337 6.875 20.969 1 83.25 376 LYS A CA 1
ATOM 3151 C C . LYS A 1 376 ? 1.182 6.625 22.469 1 83.25 376 LYS A C 1
ATOM 3153 O O . LYS A 1 376 ? 1.935 7.176 23.281 1 83.25 376 LYS A O 1
ATOM 3158 N N . MET B 1 1 ? -34.438 -23.438 -57.719 1 21.22 1 MET B N 1
ATOM 3159 C CA . MET B 1 1 ? -33.594 -23.266 -56.562 1 21.22 1 MET B CA 1
ATOM 3160 C C . MET B 1 1 ? -33.75 -21.859 -55.969 1 21.22 1 MET B C 1
ATOM 3162 O O . MET B 1 1 ? -33.375 -20.875 -56.625 1 21.22 1 MET B O 1
ATOM 3166 N N . ALA B 1 2 ? -34.719 -21.594 -55.156 1 28.84 2 ALA B N 1
ATOM 3167 C CA . ALA B 1 2 ? -35.188 -20.281 -54.688 1 28.84 2 ALA B CA 1
ATOM 3168 C C . ALA B 1 2 ? -34.125 -19.625 -53.781 1 28.84 2 ALA B C 1
ATOM 3170 O O . ALA B 1 2 ? -33.469 -20.312 -53 1 28.84 2 ALA B O 1
ATOM 3171 N N . PRO B 1 3 ? -33.688 -18.344 -54.156 1 29.45 3 PRO B N 1
ATOM 3172 C CA . PRO B 1 3 ? -32.625 -17.656 -53.469 1 29.45 3 PRO B CA 1
ATOM 3173 C C . PRO B 1 3 ? -32.875 -17.484 -51.969 1 29.45 3 PRO B C 1
ATOM 3175 O O . PRO B 1 3 ? -34.031 -17.297 -51.562 1 29.45 3 PRO B O 1
ATOM 3178 N N . ASN B 1 4 ? -32.25 -18.25 -51.062 1 33.09 4 ASN B N 1
ATOM 3179 C CA . ASN B 1 4 ? -32.312 -18.203 -49.625 1 33.09 4 ASN B CA 1
ATOM 3180 C C . ASN B 1 4 ? -32 -16.812 -49.094 1 33.09 4 ASN B C 1
ATOM 3182 O O . ASN B 1 4 ? -30.922 -16.266 -49.312 1 33.09 4 ASN B O 1
ATOM 3186 N N . SER B 1 5 ? -33 -15.914 -49.031 1 31.02 5 SER B N 1
ATOM 3187 C CA . SER B 1 5 ? -32.969 -14.57 -48.438 1 31.02 5 SER B CA 1
ATOM 3188 C C . SER B 1 5 ? -32.344 -14.578 -47.062 1 31.02 5 SER B C 1
ATOM 3190 O O . SER B 1 5 ? -32.781 -15.328 -46.188 1 31.02 5 SER B O 1
ATOM 3192 N N . GLU B 1 6 ? -31.016 -14.383 -46.906 1 30.19 6 GLU B N 1
ATOM 3193 C CA . GLU B 1 6 ? -30.188 -14.203 -45.719 1 30.19 6 GLU B CA 1
ATOM 3194 C C . GLU B 1 6 ? -30.766 -13.125 -44.812 1 30.19 6 GLU B C 1
ATOM 3196 O O . GLU B 1 6 ? -30.859 -11.961 -45.219 1 30.19 6 GLU B O 1
ATOM 3201 N N . LEU B 1 7 ? -31.797 -13.367 -44.031 1 29.72 7 LEU B N 1
ATOM 3202 C CA . LEU B 1 7 ? -32.312 -12.484 -43 1 29.72 7 LEU B CA 1
ATOM 3203 C C . LEU B 1 7 ? -31.219 -12.016 -42.062 1 29.72 7 LEU B C 1
ATOM 3205 O O . LEU B 1 7 ? -30.609 -12.836 -41.375 1 29.72 7 LEU B O 1
ATOM 3209 N N . THR B 1 8 ? -30.375 -11.016 -42.469 1 30.33 8 THR B N 1
ATOM 3210 C CA . THR B 1 8 ? -29.391 -10.336 -41.625 1 30.33 8 THR B CA 1
ATOM 3211 C C . THR B 1 8 ? -30.047 -9.773 -40.375 1 30.33 8 THR B C 1
ATOM 3213 O O . THR B 1 8 ? -30.922 -8.906 -40.438 1 30.33 8 THR B O 1
ATOM 3216 N N . SER B 1 9 ? -30.359 -10.57 -39.344 1 30.16 9 SER B N 1
ATOM 3217 C CA . SER B 1 9 ? -30.797 -10.078 -38.062 1 30.16 9 SER B CA 1
ATOM 3218 C C . SER B 1 9 ? -29.922 -8.938 -37.562 1 30.16 9 SER B C 1
ATOM 3220 O O . SER B 1 9 ? -28.703 -9.094 -37.406 1 30.16 9 SER B O 1
ATOM 3222 N N . THR B 1 10 ? -30.203 -7.707 -37.938 1 30.47 10 THR B N 1
ATOM 3223 C CA . THR B 1 10 ? -29.609 -6.488 -37.375 1 30.47 10 THR B CA 1
ATOM 3224 C C . THR B 1 10 ? -29.672 -6.5 -35.844 1 30.47 10 THR B C 1
ATOM 3226 O O . THR B 1 10 ? -30.75 -6.457 -35.281 1 30.47 10 THR B O 1
ATOM 3229 N N . ILE B 1 11 ? -28.797 -7.203 -35.219 1 32.53 11 ILE B N 1
ATOM 3230 C CA . ILE B 1 11 ? -28.609 -7.016 -33.781 1 32.53 11 ILE B CA 1
ATOM 3231 C C . ILE B 1 11 ? -28.531 -5.523 -33.438 1 32.53 11 ILE B C 1
ATOM 3233 O O . ILE B 1 11 ? -27.641 -4.828 -33.938 1 32.53 11 ILE B O 1
ATOM 3237 N N . MET B 1 12 ? -29.672 -4.84 -33.344 1 27.42 12 MET B N 1
ATOM 3238 C CA . MET B 1 12 ? -29.719 -3.469 -32.844 1 27.42 12 MET B CA 1
ATOM 3239 C C . MET B 1 12 ? -28.734 -3.273 -31.688 1 27.42 12 MET B C 1
ATOM 3241 O O . MET B 1 12 ? -28.828 -3.953 -30.672 1 27.42 12 MET B O 1
ATOM 3245 N N . GLU B 1 13 ? -27.531 -2.92 -32.031 1 31.16 13 GLU B N 1
ATOM 3246 C CA . GLU B 1 13 ? -26.594 -2.432 -31 1 31.16 13 GLU B CA 1
ATOM 3247 C C . GLU B 1 13 ? -27.25 -1.368 -30.125 1 31.16 13 GLU B C 1
ATOM 3249 O O . GLU B 1 13 ? -27.625 -0.3 -30.609 1 31.16 13 GLU B O 1
ATOM 3254 N N . THR B 1 14 ? -28.141 -1.724 -29.25 1 31.64 14 THR B N 1
ATOM 3255 C CA . THR B 1 14 ? -28.578 -0.687 -28.328 1 31.64 14 THR B CA 1
ATOM 3256 C C . THR B 1 14 ? -27.406 0.193 -27.906 1 31.64 14 THR B C 1
ATOM 3258 O O . THR B 1 14 ? -26.344 -0.314 -27.547 1 31.64 14 THR B O 1
ATOM 3261 N N . PRO B 1 15 ? -27.344 1.452 -28.375 1 30.75 15 PRO B N 1
ATOM 3262 C CA . PRO B 1 15 ? -26.312 2.381 -27.891 1 30.75 15 PRO B CA 1
ATOM 3263 C C . PRO B 1 15 ? -26.094 2.291 -26.391 1 30.75 15 PRO B C 1
ATOM 3265 O O . PRO B 1 15 ? -27.047 2.279 -25.609 1 30.75 15 PRO B O 1
ATOM 3268 N N . VAL B 1 16 ? -25.141 1.593 -25.938 1 33.97 16 VAL B N 1
ATOM 3269 C CA . VAL B 1 16 ? -24.719 1.729 -24.547 1 33.97 16 VAL B CA 1
ATOM 3270 C C . VAL B 1 16 ? -24.641 3.207 -24.172 1 33.97 16 VAL B C 1
ATOM 3272 O O . VAL B 1 16 ? -23.812 3.949 -24.703 1 33.97 16 VAL B O 1
ATOM 3275 N N . GLU B 1 17 ? -25.734 3.908 -24.047 1 33.28 17 GLU B N 1
ATOM 3276 C CA . GLU B 1 17 ? -25.594 5.207 -23.391 1 33.28 17 GLU B CA 1
ATOM 3277 C C . GLU B 1 17 ? -24.469 5.18 -22.344 1 33.28 17 GLU B C 1
ATOM 3279 O O . GLU B 1 17 ? -24.406 4.262 -21.531 1 33.28 17 GLU B O 1
ATOM 3284 N N . GLU B 1 18 ? -23.328 5.641 -22.719 1 34.81 18 GLU B N 1
ATOM 3285 C CA . GLU B 1 18 ? -22.234 5.914 -21.781 1 34.81 18 GLU B CA 1
ATOM 3286 C C . GLU B 1 18 ? -22.766 6.387 -20.438 1 34.81 18 GLU B C 1
ATOM 3288 O O . GLU B 1 18 ? -23.406 7.426 -20.344 1 34.81 18 GLU B O 1
ATOM 3293 N N . MET B 1 19 ? -23.344 5.492 -19.703 1 37.09 19 MET B N 1
ATOM 3294 C CA . MET B 1 19 ? -23.547 5.949 -18.344 1 37.09 19 MET B CA 1
ATOM 3295 C C . MET B 1 19 ? -22.469 6.953 -17.938 1 37.09 19 MET B C 1
ATOM 3297 O O . MET B 1 19 ? -21.281 6.664 -18.016 1 37.09 19 MET B O 1
ATOM 3301 N N . SER B 1 20 ? -22.594 8.188 -18.266 1 35.66 20 SER B N 1
ATOM 3302 C CA . SER B 1 20 ? -21.734 9.234 -17.719 1 35.66 20 SER B CA 1
ATOM 3303 C C . SER B 1 20 ? -21.234 8.875 -16.328 1 35.66 20 SER B C 1
ATOM 3305 O O . SER B 1 20 ? -22.031 8.508 -15.453 1 35.66 20 SER B O 1
ATOM 3307 N N . THR B 1 21 ? -20.188 8.219 -16.156 1 40.28 21 THR B N 1
ATOM 3308 C CA . THR B 1 21 ? -19.438 7.992 -14.93 1 40.28 21 THR B CA 1
ATOM 3309 C C . THR B 1 21 ? -19.5 9.219 -14.023 1 40.28 21 THR B C 1
ATOM 3311 O O . THR B 1 21 ? -18.453 9.742 -13.609 1 40.28 21 THR B O 1
ATOM 3314 N N . ASN B 1 22 ? -20.359 10.164 -14.234 1 39.19 22 ASN B N 1
ATOM 3315 C CA . ASN B 1 22 ? -20.391 11.211 -13.211 1 39.19 22 ASN B CA 1
ATOM 3316 C C . ASN B 1 22 ? -20.484 10.609 -11.812 1 39.19 22 ASN B C 1
ATOM 3318 O O . ASN B 1 22 ? -21.328 9.742 -11.555 1 39.19 22 ASN B O 1
ATOM 3322 N N . THR B 1 23 ? -19.438 10.359 -11.141 1 49.81 23 THR B N 1
ATOM 3323 C CA . THR B 1 23 ? -19.25 10.031 -9.727 1 49.81 23 THR B CA 1
ATOM 3324 C C . THR B 1 23 ? -20.344 10.664 -8.883 1 49.81 23 THR B C 1
ATOM 3326 O O . THR B 1 23 ? -20.062 11.375 -7.918 1 49.81 23 THR B O 1
ATOM 3329 N N . ASP B 1 24 ? -21.562 10.875 -9.477 1 62.03 24 ASP B N 1
ATOM 3330 C CA . ASP B 1 24 ? -22.766 11.32 -8.789 1 62.03 24 ASP B CA 1
ATOM 3331 C C . ASP B 1 24 ? -23.266 10.266 -7.805 1 62.03 24 ASP B C 1
ATOM 3333 O O . ASP B 1 24 ? -23 9.078 -7.98 1 62.03 24 ASP B O 1
ATOM 3337 N N . ILE B 1 25 ? -23.625 10.68 -6.676 1 78.12 25 ILE B N 1
ATOM 3338 C CA . ILE B 1 25 ? -24.297 9.922 -5.629 1 78.12 25 ILE B CA 1
ATOM 3339 C C . ILE B 1 25 ? -25.391 9.047 -6.242 1 78.12 25 ILE B C 1
ATOM 3341 O O . ILE B 1 25 ? -26.203 9.523 -7.043 1 78.12 25 ILE B O 1
ATOM 3345 N N . PHE B 1 26 ? -25.25 7.656 -6.184 1 89.75 26 PHE B N 1
ATOM 3346 C CA . PHE B 1 26 ? -26.188 6.66 -6.703 1 89.75 26 PHE B CA 1
ATOM 3347 C C . PHE B 1 26 ? -27 6.051 -5.57 1 89.75 26 PHE B C 1
ATOM 3349 O O . PHE B 1 26 ? -26.531 5.16 -4.863 1 89.75 26 PHE B O 1
ATOM 3356 N N . ILE B 1 27 ? -28.203 6.586 -5.41 1 92.56 27 ILE B N 1
ATOM 3357 C CA . ILE B 1 27 ? -29.062 6.145 -4.316 1 92.56 27 ILE B CA 1
ATOM 3358 C C . ILE B 1 27 ? -30.188 5.285 -4.863 1 92.56 27 ILE B C 1
ATOM 3360 O O . ILE B 1 27 ? -30.781 5.609 -5.895 1 92.56 27 ILE B O 1
ATOM 3364 N N . VAL B 1 28 ? -30.422 4.195 -4.227 1 93.25 28 VAL B N 1
ATOM 3365 C CA . VAL B 1 28 ? -31.5 3.303 -4.617 1 93.25 28 VAL B CA 1
ATOM 3366 C C . VAL B 1 28 ? -32.375 2.975 -3.396 1 93.25 28 VAL B C 1
ATOM 3368 O O . VAL B 1 28 ? -31.891 3.064 -2.258 1 93.25 28 VAL B O 1
ATOM 3371 N N . LYS B 1 29 ? -33.594 2.707 -3.695 1 92.38 29 LYS B N 1
ATOM 3372 C CA . LYS B 1 29 ? -34.5 2.287 -2.643 1 92.38 29 LYS B CA 1
ATOM 3373 C C . LYS B 1 29 ? -34.812 0.797 -2.744 1 92.38 29 LYS B C 1
ATOM 3375 O O . LYS B 1 29 ? -35.031 0.273 -3.842 1 92.38 29 LYS B O 1
ATOM 3380 N N . TYR B 1 30 ? -34.719 0.07 -1.731 1 91.94 30 TYR B N 1
ATOM 3381 C CA . TYR B 1 30 ? -35.125 -1.326 -1.61 1 91.94 30 TYR B CA 1
ATOM 3382 C C . TYR B 1 30 ? -36.062 -1.526 -0.409 1 91.94 30 TYR B C 1
ATOM 3384 O O . TYR B 1 30 ? -35.625 -1.345 0.737 1 91.94 30 TYR B O 1
ATOM 3392 N N . ARG B 1 31 ? -37.25 -1.817 -0.716 1 90.69 31 ARG B N 1
ATOM 3393 C CA . ARG B 1 31 ? -38.281 -1.917 0.306 1 90.69 31 ARG B CA 1
ATOM 3394 C C . ARG B 1 31 ? -38.438 -0.601 1.061 1 90.69 31 ARG B C 1
ATOM 3396 O O . ARG B 1 31 ? -38.781 0.423 0.468 1 90.69 31 ARG B O 1
ATOM 3403 N N . LYS B 1 32 ? -37.969 -0.516 2.365 1 90 32 LYS B N 1
ATOM 3404 C CA . LYS B 1 32 ? -38.219 0.695 3.148 1 90 32 LYS B CA 1
ATOM 3405 C C . LYS B 1 32 ? -36.906 1.461 3.373 1 90 32 LYS B C 1
ATOM 3407 O O . LYS B 1 32 ? -36.906 2.508 4.027 1 90 32 LYS B O 1
ATOM 3412 N N . ASN B 1 33 ? -36 0.932 2.807 1 91.75 33 ASN B N 1
ATOM 3413 C CA . ASN B 1 33 ? -34.688 1.532 3.117 1 91.75 33 ASN B CA 1
ATOM 3414 C C . ASN B 1 33 ? -34.031 2.08 1.865 1 91.75 33 ASN B C 1
ATOM 3416 O O . ASN B 1 33 ? -34.312 1.656 0.75 1 91.75 33 ASN B O 1
ATOM 3420 N N . TYR B 1 34 ? -33.188 3.088 2.051 1 92.94 34 TYR B N 1
ATOM 3421 C CA . TYR B 1 34 ? -32.375 3.67 0.984 1 92.94 34 TYR B CA 1
ATOM 3422 C C . TYR B 1 34 ? -30.906 3.238 1.106 1 92.94 34 TYR B C 1
ATOM 3424 O O . TYR B 1 34 ? -30.406 3.061 2.215 1 92.94 34 TYR B O 1
ATOM 3432 N N . TYR B 1 35 ? -30.328 3.037 -0.042 1 93.88 35 TYR B N 1
ATOM 3433 C CA . TYR B 1 35 ? -28.938 2.584 -0.102 1 93.88 35 TYR B CA 1
ATOM 3434 C C . TYR B 1 35 ? -28.125 3.453 -1.051 1 93.88 35 TYR B C 1
ATOM 3436 O O . TYR B 1 35 ? -28.578 3.791 -2.143 1 93.88 35 TYR B O 1
ATOM 3444 N N . ASP B 1 36 ? -27 3.98 -0.565 1 93.19 36 ASP B N 1
ATOM 3445 C CA . ASP B 1 36 ? -26.031 4.648 -1.43 1 93.19 36 ASP B CA 1
ATOM 3446 C C . ASP B 1 36 ? -25.031 3.648 -2 1 93.19 36 ASP B C 1
ATOM 3448 O O . ASP B 1 36 ? -24.078 3.26 -1.319 1 93.19 36 ASP B O 1
ATOM 3452 N N . ILE B 1 37 ? -25.156 3.277 -3.254 1 92.38 37 ILE B N 1
ATOM 3453 C CA . ILE B 1 37 ? -24.312 2.227 -3.812 1 92.38 37 ILE B CA 1
ATOM 3454 C C . ILE B 1 37 ? -23.297 2.84 -4.777 1 92.38 37 ILE B C 1
ATOM 3456 O O . ILE B 1 37 ? -22.828 2.174 -5.703 1 92.38 37 ILE B O 1
ATOM 3460 N N . SER B 1 38 ? -22.938 4.113 -4.582 1 89.94 38 SER B N 1
ATOM 3461 C CA . SER B 1 38 ? -22.016 4.828 -5.449 1 89.94 38 SER B CA 1
ATOM 3462 C C . SER B 1 38 ? -20.672 4.105 -5.535 1 89.94 38 SER B C 1
ATOM 3464 O O . SER B 1 38 ? -20.125 3.918 -6.625 1 89.94 38 SER B O 1
ATOM 3466 N N . GLU B 1 39 ? -20.219 3.633 -4.414 1 87.69 39 GLU B N 1
ATOM 3467 C CA . GLU B 1 39 ? -18.922 2.986 -4.371 1 87.69 39 GLU B CA 1
ATOM 3468 C C . GLU B 1 39 ? -19.016 1.513 -4.75 1 87.69 39 GLU B C 1
ATOM 3470 O O . GLU B 1 39 ? -18 0.86 -5 1 87.69 39 GLU B O 1
ATOM 3475 N N . PHE B 1 40 ? -20.25 1.04 -4.793 1 91.81 40 PHE B N 1
ATOM 3476 C CA . PHE B 1 40 ? -20.469 -0.381 -5.043 1 91.81 40 PHE B CA 1
ATOM 3477 C C . PHE B 1 40 ? -20.656 -0.648 -6.531 1 91.81 40 PHE B C 1
ATOM 3479 O O . PHE B 1 40 ? -20.547 -1.792 -6.98 1 91.81 40 PHE B O 1
ATOM 3486 N N . LEU B 1 41 ? -20.828 0.307 -7.281 1 90.31 41 LEU B N 1
ATOM 3487 C CA . LEU B 1 41 ? -21.188 0.157 -8.688 1 90.31 41 LEU B CA 1
ATOM 3488 C C . LEU B 1 41 ? -20.141 -0.684 -9.422 1 90.31 41 LEU B C 1
ATOM 3490 O O . LEU B 1 41 ? -20.484 -1.658 -10.094 1 90.31 41 LEU B O 1
ATOM 3494 N N . HIS B 1 42 ? -18.906 -0.392 -9.172 1 89.19 42 HIS B N 1
ATOM 3495 C CA . HIS B 1 42 ? -17.844 -1.063 -9.906 1 89.19 42 HIS B CA 1
ATOM 3496 C C . HIS B 1 42 ? -17.453 -2.381 -9.242 1 89.19 42 HIS B C 1
ATOM 3498 O O . HIS B 1 42 ? -16.703 -3.174 -9.812 1 89.19 42 HIS B O 1
ATOM 3504 N N . LYS B 1 43 ? -18.016 -2.611 -8.062 1 91.69 43 LYS B N 1
ATOM 3505 C CA . LYS B 1 43 ? -17.719 -3.824 -7.305 1 91.69 43 LYS B CA 1
ATOM 3506 C C . LYS B 1 43 ? -18.812 -4.867 -7.48 1 91.69 43 LYS B C 1
ATOM 3508 O O . LYS B 1 43 ? -18.656 -6.016 -7.059 1 91.69 43 LYS B O 1
ATOM 3513 N N . HIS B 1 44 ? -19.906 -4.461 -8.078 1 92.44 44 HIS B N 1
ATOM 3514 C CA . HIS B 1 44 ? -21.078 -5.324 -8.18 1 92.44 44 HIS B CA 1
ATOM 3515 C C . HIS B 1 44 ? -20.781 -6.559 -9.023 1 92.44 44 HIS B C 1
ATOM 3517 O O . HIS B 1 44 ? -20.453 -6.445 -10.203 1 92.44 44 HIS B O 1
ATOM 3523 N N . PRO B 1 45 ? -20.953 -7.688 -8.438 1 90.62 45 PRO B N 1
ATOM 3524 C CA . PRO B 1 45 ? -20.672 -8.914 -9.18 1 90.62 45 PRO B CA 1
ATOM 3525 C C . PRO B 1 45 ? -21.516 -9.039 -10.445 1 90.62 45 PRO B C 1
ATOM 3527 O O . PRO B 1 45 ? -21.062 -9.609 -11.445 1 90.62 45 PRO B O 1
ATOM 3530 N N . GLY B 1 46 ? -22.656 -8.484 -10.492 1 91.19 46 GLY B N 1
ATOM 3531 C CA . GLY B 1 46 ? -23.531 -8.531 -11.648 1 91.19 46 GLY B CA 1
ATOM 3532 C C . GLY B 1 46 ? -23.219 -7.477 -12.688 1 91.19 46 GLY B C 1
ATOM 3533 O O . GLY B 1 46 ? -23.953 -7.324 -13.664 1 91.19 46 GLY B O 1
ATOM 3534 N N . GLY B 1 47 ? -22.172 -6.703 -12.453 1 91.56 47 GLY B N 1
ATOM 3535 C CA . GLY B 1 47 ? -21.781 -5.68 -13.414 1 91.56 47 GLY B CA 1
ATOM 3536 C C . GLY B 1 47 ? -22.516 -4.363 -13.203 1 91.56 47 GLY B C 1
ATOM 3537 O O . GLY B 1 47 ? -23.625 -4.336 -12.672 1 91.56 47 GLY B O 1
ATOM 3538 N N . ILE B 1 48 ? -21.891 -3.385 -13.719 1 91.75 48 ILE B N 1
ATOM 3539 C CA . ILE B 1 48 ? -22.422 -2.039 -13.57 1 91.75 48 ILE B CA 1
ATOM 3540 C C . ILE B 1 48 ? -23.609 -1.853 -14.523 1 91.75 48 ILE B C 1
ATOM 3542 O O . ILE B 1 48 ? -24.547 -1.118 -14.219 1 91.75 48 ILE B O 1
ATOM 3546 N N . ASN B 1 49 ? -23.578 -2.506 -15.617 1 90.44 49 ASN B N 1
ATOM 3547 C CA . ASN B 1 49 ? -24.594 -2.328 -16.641 1 90.44 49 ASN B CA 1
ATOM 3548 C C . ASN B 1 49 ? -25.953 -2.877 -16.172 1 90.44 49 ASN B C 1
ATOM 3550 O O . ASN B 1 49 ? -26.984 -2.484 -16.703 1 90.44 49 ASN B O 1
ATOM 3554 N N . THR B 1 50 ? -25.969 -3.77 -15.234 1 89.56 50 THR B N 1
ATOM 3555 C CA . THR B 1 50 ? -27.219 -4.293 -14.719 1 89.56 50 THR B CA 1
ATOM 3556 C C . THR B 1 50 ? -27.875 -3.299 -13.766 1 89.56 50 THR B C 1
ATOM 3558 O O . THR B 1 50 ? -29.047 -3.449 -13.406 1 89.56 50 THR B O 1
ATOM 3561 N N . LEU B 1 51 ? -27.156 -2.293 -13.391 1 90.19 51 LEU B N 1
ATOM 3562 C CA . LEU B 1 51 ? -27.656 -1.296 -12.445 1 90.19 51 LEU B CA 1
ATOM 3563 C C . LEU B 1 51 ? -28.109 -0.036 -13.18 1 90.19 51 LEU B C 1
ATOM 3565 O O . LEU B 1 51 ? -28.562 0.923 -12.547 1 90.19 51 LEU B O 1
ATOM 3569 N N . LYS B 1 52 ? -28.031 -0.104 -14.406 1 87.69 52 LYS B N 1
ATOM 3570 C CA . LYS B 1 52 ? -28.422 1.059 -15.203 1 87.69 52 LYS B CA 1
ATOM 3571 C C . LYS B 1 52 ? -29.875 1.419 -14.984 1 87.69 52 LYS B C 1
ATOM 3573 O O . LYS B 1 52 ? -30.75 0.539 -14.961 1 87.69 52 LYS B O 1
ATOM 3578 N N . GLY B 1 53 ? -30.156 2.701 -14.789 1 87.75 53 GLY B N 1
ATOM 3579 C CA . GLY B 1 53 ? -31.516 3.188 -14.672 1 87.75 53 GLY B CA 1
ATOM 3580 C C . GLY B 1 53 ? -32.062 3.104 -13.258 1 87.75 53 GLY B C 1
ATOM 3581 O O . GLY B 1 53 ? -33.219 3.457 -13 1 87.75 53 GLY B O 1
ATOM 3582 N N . LEU B 1 54 ? -31.266 2.652 -12.398 1 90.44 54 LEU B N 1
ATOM 3583 C CA . LEU B 1 54 ? -31.766 2.439 -11.047 1 90.44 54 LEU B CA 1
ATOM 3584 C C . LEU B 1 54 ? -31.5 3.66 -10.164 1 90.44 54 LEU B C 1
ATOM 3586 O O . LEU B 1 54 ? -31.984 3.736 -9.039 1 90.44 54 LEU B O 1
ATOM 3590 N N . GLN B 1 55 ? -30.766 4.57 -10.641 1 89 55 GLN B N 1
ATOM 3591 C CA . GLN B 1 55 ? -30.438 5.754 -9.844 1 89 55 GLN B CA 1
ATOM 3592 C C . GLN B 1 55 ? -31.703 6.453 -9.367 1 89 55 GLN B C 1
ATOM 3594 O O . GLN B 1 55 ? -32.594 6.762 -10.164 1 89 55 GLN B O 1
ATOM 3599 N N . ASN B 1 56 ? -31.828 6.633 -8.031 1 88.94 56 ASN B N 1
ATOM 3600 C CA . ASN B 1 56 ? -32.938 7.281 -7.375 1 88.94 56 ASN B CA 1
ATOM 3601 C C . ASN B 1 56 ? -34.25 6.551 -7.656 1 88.94 56 ASN B C 1
ATOM 3603 O O . ASN B 1 56 ? -35.312 7.18 -7.84 1 88.94 56 ASN B O 1
ATOM 3607 N N . SER B 1 57 ? -34.156 5.262 -7.816 1 90.25 57 SER B N 1
ATOM 3608 C CA . SER B 1 57 ? -35.344 4.457 -8.102 1 90.25 57 SER B CA 1
ATOM 3609 C C . SER B 1 57 ? -35.531 3.359 -7.055 1 90.25 57 SER B C 1
ATOM 3611 O O . SER B 1 57 ? -34.594 3.068 -6.285 1 90.25 57 SER B O 1
ATOM 3613 N N . ASP B 1 58 ? -36.75 2.936 -6.945 1 89.94 58 ASP B N 1
ATOM 3614 C CA . ASP B 1 58 ? -37.062 1.772 -6.117 1 89.94 58 ASP B CA 1
ATOM 3615 C C . ASP B 1 58 ? -36.719 0.474 -6.852 1 89.94 58 ASP B C 1
ATOM 3617 O O . ASP B 1 58 ? -37.375 0.113 -7.82 1 89.94 58 ASP B O 1
ATOM 3621 N N . MET B 1 59 ? -35.75 -0.144 -6.398 1 91.19 59 MET B N 1
ATOM 3622 C CA . MET B 1 59 ? -35.281 -1.324 -7.117 1 91.19 59 MET B CA 1
ATOM 3623 C C . MET B 1 59 ? -35.938 -2.59 -6.574 1 91.19 59 MET B C 1
ATOM 3625 O O . MET B 1 59 ? -35.594 -3.699 -6.984 1 91.19 59 MET B O 1
ATOM 3629 N N . THR B 1 60 ? -36.844 -2.52 -5.688 1 90.31 60 THR B N 1
ATOM 3630 C CA . THR B 1 60 ? -37.406 -3.67 -4.988 1 90.31 60 THR B CA 1
ATOM 3631 C C . THR B 1 60 ? -37.906 -4.711 -5.98 1 90.31 60 THR B C 1
ATOM 3633 O O . THR B 1 60 ? -37.531 -5.883 -5.906 1 90.31 60 THR B O 1
ATOM 3636 N N . ASN B 1 61 ? -38.656 -4.281 -6.898 1 88.25 61 ASN B N 1
ATOM 3637 C CA . ASN B 1 61 ? -39.25 -5.215 -7.859 1 88.25 61 ASN B CA 1
ATOM 3638 C C . ASN B 1 61 ? -38.156 -5.848 -8.742 1 88.25 61 ASN B C 1
ATOM 3640 O O . ASN B 1 61 ? -38.156 -7.062 -8.953 1 88.25 61 ASN B O 1
ATOM 3644 N N . ARG B 1 62 ? -37.312 -5.059 -9.227 1 87.56 62 ARG B N 1
ATOM 3645 C CA . ARG B 1 62 ? -36.219 -5.551 -10.078 1 87.56 62 ARG B CA 1
ATOM 3646 C C . ARG B 1 62 ? -35.312 -6.5 -9.305 1 87.56 62 ARG B C 1
ATOM 3648 O O . ARG B 1 62 ? -34.875 -7.508 -9.852 1 87.56 62 ARG B O 1
ATOM 3655 N N . PHE B 1 63 ? -35.062 -6.156 -8.109 1 87.69 63 PHE B N 1
ATOM 3656 C CA . PHE B 1 63 ? -34.219 -6.953 -7.25 1 87.69 63 PHE B CA 1
ATOM 3657 C C . PHE B 1 63 ? -34.844 -8.32 -6.984 1 87.69 63 PHE B C 1
ATOM 3659 O O . PHE B 1 63 ? -34.125 -9.336 -7.008 1 87.69 63 PHE B O 1
ATOM 3666 N N . MET B 1 64 ? -36.125 -8.328 -6.816 1 83.62 64 MET B N 1
ATOM 3667 C CA . MET B 1 64 ? -36.812 -9.57 -6.5 1 83.62 64 MET B CA 1
ATOM 3668 C C . MET B 1 64 ? -37 -10.43 -7.75 1 83.62 64 MET B C 1
ATOM 3670 O O . MET B 1 64 ? -37.031 -11.656 -7.664 1 83.62 64 MET B O 1
ATOM 3674 N N . LYS B 1 65 ? -37 -9.82 -8.898 1 82.56 65 LYS B N 1
ATOM 3675 C CA . LYS B 1 65 ? -37.188 -10.539 -10.156 1 82.56 65 LYS B CA 1
ATOM 3676 C C . LYS B 1 65 ? -35.875 -11.047 -10.695 1 82.56 65 LYS B C 1
ATOM 3678 O O . LYS B 1 65 ? -35.844 -11.992 -11.492 1 82.56 65 LYS B O 1
ATOM 3683 N N . ALA B 1 66 ? -34.875 -10.414 -10.305 1 81.44 66 ALA B N 1
ATOM 3684 C CA . ALA B 1 66 ? -33.531 -10.836 -10.727 1 81.44 66 ALA B CA 1
ATOM 3685 C C . ALA B 1 66 ? -33.156 -12.172 -10.086 1 81.44 66 ALA B C 1
ATOM 3687 O O . ALA B 1 66 ? -33.812 -12.609 -9.133 1 81.44 66 ALA B O 1
ATOM 3688 N N . PRO B 1 67 ? -32.25 -12.836 -10.781 1 78.12 67 PRO B N 1
ATOM 3689 C CA . PRO B 1 67 ? -31.75 -14.023 -10.086 1 78.12 67 PRO B CA 1
ATOM 3690 C C . PRO B 1 67 ? -31.453 -13.758 -8.609 1 78.12 67 PRO B C 1
ATOM 3692 O O . PRO B 1 67 ? -31 -12.664 -8.258 1 78.12 67 PRO B O 1
ATOM 3695 N N . PRO B 1 68 ? -31.719 -14.703 -7.879 1 79.31 68 PRO B N 1
ATOM 3696 C CA . PRO B 1 68 ? -31.609 -14.5 -6.434 1 79.31 68 PRO B CA 1
ATOM 3697 C C . PRO B 1 68 ? -30.188 -14.125 -5.996 1 79.31 68 PRO B C 1
ATOM 3699 O O . PRO B 1 68 ? -29.219 -14.672 -6.516 1 79.31 68 PRO B O 1
ATOM 3702 N N . HIS B 1 69 ? -30.109 -13.078 -5.18 1 88.12 69 HIS B N 1
ATOM 3703 C CA . HIS B 1 69 ? -28.875 -12.703 -4.504 1 88.12 69 HIS B CA 1
ATOM 3704 C C . HIS B 1 69 ? -28.609 -13.594 -3.297 1 88.12 69 HIS B C 1
ATOM 3706 O O . HIS B 1 69 ? -29.547 -13.984 -2.592 1 88.12 69 HIS B O 1
ATOM 3712 N N . SER B 1 70 ? -27.422 -13.984 -3.166 1 88.69 70 SER B N 1
ATOM 3713 C CA . SER B 1 70 ? -27 -14.852 -2.06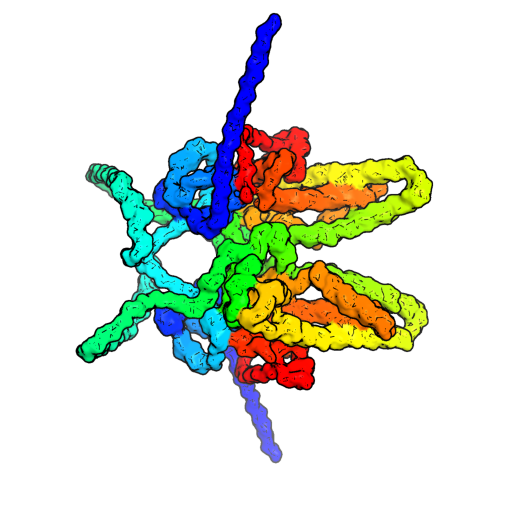6 1 88.69 70 SER B CA 1
ATOM 3714 C C . SER B 1 70 ? -27.156 -14.148 -0.721 1 88.69 70 SER B C 1
ATOM 3716 O O . SER B 1 70 ? -27.391 -12.938 -0.669 1 88.69 70 SER B O 1
ATOM 3718 N N . ASP B 1 71 ? -27.094 -14.93 0.323 1 87.88 71 ASP B N 1
ATOM 3719 C CA . ASP B 1 71 ? -27.109 -14.375 1.672 1 87.88 71 ASP B CA 1
ATOM 3720 C C . ASP B 1 71 ? -25.938 -13.406 1.872 1 87.88 71 ASP B C 1
ATOM 3722 O O . ASP B 1 71 ? -26.094 -12.367 2.514 1 87.88 71 ASP B O 1
ATOM 3726 N N . ALA B 1 72 ? -24.875 -13.766 1.336 1 89.56 72 ALA B N 1
ATOM 3727 C CA . ALA B 1 72 ? -23.688 -12.914 1.436 1 89.56 72 ALA B CA 1
ATOM 3728 C C . ALA B 1 72 ? -23.922 -11.562 0.756 1 89.56 72 ALA B C 1
ATOM 3730 O O . ALA B 1 72 ? -23.531 -10.523 1.277 1 89.56 72 ALA B O 1
ATOM 3731 N N . ALA B 1 73 ? -24.547 -11.633 -0.358 1 88.31 73 ALA B N 1
ATOM 3732 C CA . ALA B 1 73 ? -24.859 -10.398 -1.083 1 88.31 73 ALA B CA 1
ATOM 3733 C C . ALA B 1 73 ? -25.812 -9.516 -0.287 1 88.31 73 ALA B C 1
ATOM 3735 O O . ALA B 1 73 ? -25.625 -8.297 -0.214 1 88.31 73 ALA B O 1
ATOM 3736 N N . MET B 1 74 ? -26.75 -10.188 0.287 1 89.31 74 MET B N 1
ATOM 3737 C CA . MET B 1 74 ? -27.719 -9.445 1.103 1 89.31 74 MET B CA 1
ATOM 3738 C C . MET B 1 74 ? -27.031 -8.828 2.32 1 89.31 74 MET B C 1
ATOM 3740 O O . MET B 1 74 ? -27.359 -7.703 2.707 1 89.31 74 MET B O 1
ATOM 3744 N N . TYR B 1 75 ? -26.188 -9.602 2.846 1 92.19 75 TYR B N 1
ATOM 3745 C CA . TYR B 1 75 ? -25.406 -9.109 3.977 1 92.19 75 TYR B CA 1
ATOM 3746 C C . TYR B 1 75 ? -24.562 -7.898 3.576 1 92.19 75 TYR B C 1
ATOM 3748 O O . TYR B 1 75 ? -24.562 -6.883 4.273 1 92.19 75 TYR B O 1
ATOM 3756 N N . LEU B 1 76 ? -23.953 -7.977 2.465 1 92.38 76 LEU B N 1
ATOM 3757 C CA . LEU B 1 76 ? -23.094 -6.926 1.943 1 92.38 76 LEU B CA 1
ATOM 3758 C C . LEU B 1 76 ? -23.891 -5.664 1.635 1 92.38 76 LEU B C 1
ATOM 3760 O O . LEU B 1 76 ? -23.391 -4.551 1.828 1 92.38 76 LEU B O 1
ATOM 3764 N N . MET B 1 77 ? -25.078 -5.816 1.191 1 91 77 MET B N 1
ATOM 3765 C CA . MET B 1 77 ? -25.938 -4.691 0.842 1 91 77 MET B CA 1
ATOM 3766 C C . MET B 1 77 ? -26.141 -3.768 2.039 1 91 77 MET B C 1
ATOM 3768 O O . MET B 1 77 ? -26.25 -2.553 1.878 1 91 77 MET B O 1
ATOM 3772 N N . GLN B 1 78 ? -26.062 -4.352 3.205 1 91.25 78 GLN B N 1
ATOM 3773 C CA . GLN B 1 78 ? -26.297 -3.58 4.422 1 91.25 78 GLN B CA 1
ATOM 3774 C C . GLN B 1 78 ? -25.203 -2.543 4.641 1 91.25 78 GLN B C 1
ATOM 3776 O O . GLN B 1 78 ? -25.438 -1.521 5.293 1 91.25 78 GLN B O 1
ATOM 3781 N N . GLU B 1 79 ? -24.078 -2.795 4.082 1 92.75 79 GLU B N 1
ATOM 3782 C CA . GLU B 1 79 ? -22.953 -1.875 4.215 1 92.75 79 GLU B CA 1
ATOM 3783 C C . GLU B 1 79 ? -23.25 -0.539 3.539 1 92.75 79 GLU B C 1
ATOM 3785 O O . GLU B 1 79 ? -22.625 0.476 3.857 1 92.75 79 GLU B O 1
ATOM 3790 N N . TYR B 1 80 ? -24.234 -0.526 2.68 1 93 80 TYR B N 1
ATOM 3791 C CA . TYR B 1 80 ? -24.484 0.657 1.865 1 93 80 TYR B CA 1
ATOM 3792 C C . TYR B 1 80 ? -25.812 1.313 2.256 1 93 80 TYR B C 1
ATOM 3794 O O . TYR B 1 80 ? -26.266 2.234 1.581 1 93 80 TYR B O 1
ATOM 3802 N N . LYS B 1 81 ? -26.438 0.865 3.303 1 92.44 81 LYS B N 1
ATOM 3803 C CA . LYS B 1 81 ? -27.703 1.398 3.787 1 92.44 81 LYS B CA 1
ATOM 3804 C C . LYS B 1 81 ? -27.531 2.805 4.352 1 92.44 81 LYS B C 1
ATOM 3806 O O . LYS B 1 81 ? -26.594 3.068 5.094 1 92.44 81 LYS B O 1
ATOM 3811 N N . ILE B 1 82 ? -28.359 3.656 3.877 1 88.88 82 ILE B N 1
ATOM 3812 C CA . ILE B 1 82 ? -28.344 5.02 4.395 1 88.88 82 ILE B CA 1
ATOM 3813 C C . ILE B 1 82 ? -29.109 5.082 5.711 1 88.88 82 ILE B C 1
ATOM 3815 O O . ILE B 1 82 ? -30.25 4.602 5.797 1 88.88 82 ILE B O 1
ATOM 3819 N N . GLY B 1 83 ? -28.469 5.41 6.723 1 72.94 83 GLY B N 1
ATOM 3820 C CA . GLY B 1 83 ? -29.109 5.496 8.023 1 72.94 83 GLY B CA 1
ATOM 3821 C C . GLY B 1 83 ? -30.203 6.547 8.078 1 72.94 83 GLY B C 1
ATOM 3822 O O . GLY B 1 83 ? -30.297 7.395 7.195 1 72.94 83 GLY B O 1
ATOM 3823 N N . PRO B 1 84 ? -31.25 6.293 8.828 1 52.66 84 PRO B N 1
ATOM 3824 C CA . PRO B 1 84 ? -32.312 7.273 8.961 1 52.66 84 PRO B CA 1
ATOM 3825 C C . PRO B 1 84 ? -31.812 8.703 9.133 1 52.66 84 PRO B C 1
ATOM 3827 O O . PRO B 1 84 ? -30.859 8.93 9.891 1 52.66 84 PRO B O 1
ATOM 3830 N N . LYS B 1 85 ? -31.781 9.453 8.07 1 42.5 85 LYS B N 1
ATOM 3831 C CA . LYS B 1 85 ? -31.531 10.891 8.148 1 42.5 85 LYS B CA 1
ATOM 3832 C C . LYS B 1 85 ? -32.125 11.492 9.414 1 42.5 85 LYS B C 1
ATOM 3834 O O . LYS B 1 85 ? -33.25 11.117 9.82 1 42.5 85 LYS B O 1
ATOM 3839 N N . GLU B 1 86 ? -31.422 12 10.312 1 34.84 86 GLU B N 1
ATOM 3840 C CA . GLU B 1 86 ? -32.125 13.031 11.07 1 34.84 86 GLU B CA 1
ATOM 3841 C C . GLU B 1 86 ? -32.906 13.977 10.141 1 34.84 86 GLU B C 1
ATOM 3843 O O . GLU B 1 86 ? -32.344 14.469 9.164 1 34.84 86 GLU B O 1
ATOM 3848 N N . THR B 1 87 ? -34.188 13.945 9.812 1 29.69 87 THR B N 1
ATOM 3849 C CA . THR B 1 87 ? -35.062 14.883 9.117 1 29.69 87 THR B CA 1
ATOM 3850 C C . THR B 1 87 ? -34.688 16.328 9.461 1 29.69 87 THR B C 1
ATOM 3852 O O . THR B 1 87 ? -35.031 16.828 10.531 1 29.69 87 THR B O 1
ATOM 3855 N N . LYS B 1 88 ? -33.469 16.844 9.375 1 28.42 88 LYS B N 1
ATOM 3856 C CA . LYS B 1 88 ? -33.375 18.297 9.297 1 28.42 88 LYS B CA 1
ATOM 3857 C C . LYS B 1 88 ? -34.312 18.844 8.219 1 28.42 88 LYS B C 1
ATOM 3859 O O . LYS B 1 88 ? -34.406 18.266 7.129 1 28.42 88 LYS B O 1
ATOM 3864 N N . SER B 1 89 ? -35.312 19.719 8.625 1 27.84 89 SER B N 1
ATOM 3865 C CA . SER B 1 89 ? -36.125 20.641 7.836 1 27.84 89 SER B CA 1
ATOM 3866 C C . SER B 1 89 ? -35.25 21.438 6.863 1 27.84 89 SER B C 1
ATOM 3868 O O . SER B 1 89 ? -35 22.625 7.086 1 27.84 89 SER B O 1
ATOM 3870 N N . GLN B 1 90 ? -34.062 21.188 6.605 1 25.22 90 GLN B N 1
ATOM 3871 C CA . GLN B 1 90 ? -33.5 22.141 5.645 1 25.22 90 GLN B CA 1
ATOM 3872 C C . GLN B 1 90 ? -34.406 22.234 4.402 1 25.22 90 GLN B C 1
ATOM 3874 O O . GLN B 1 90 ? -34.375 21.344 3.559 1 25.22 90 GLN B O 1
ATOM 3879 N N . THR B 1 91 ? -35.531 22.906 4.48 1 25.48 91 THR B N 1
ATOM 3880 C CA . THR B 1 91 ? -36.375 23.531 3.469 1 25.48 91 THR B CA 1
ATOM 3881 C C . THR B 1 91 ? -35.562 24.375 2.514 1 25.48 91 THR B C 1
ATOM 3883 O O . THR B 1 91 ? -36.094 25.078 1.653 1 25.48 91 THR B O 1
ATOM 3886 N N . ASN B 1 92 ? -34.344 24.797 2.826 1 25.69 92 ASN B N 1
ATOM 3887 C CA . ASN B 1 92 ? -34.125 25.891 1.883 1 25.69 92 ASN B CA 1
ATOM 3888 C C . ASN B 1 92 ? -34.219 25.406 0.437 1 25.69 92 ASN B C 1
ATOM 3890 O O . ASN B 1 92 ? -34.188 24.203 0.173 1 25.69 92 ASN B O 1
ATOM 3894 N N . LYS B 1 93 ? -33.531 26.109 -0.609 1 26.92 93 LYS B N 1
ATOM 3895 C CA . LYS B 1 93 ? -33.844 26.312 -2.023 1 26.92 93 LYS B CA 1
ATOM 3896 C C . LYS B 1 93 ? -33.594 25.047 -2.824 1 26.92 93 LYS B C 1
ATOM 3898 O O . LYS B 1 93 ? -34.031 24.922 -3.965 1 26.92 93 LYS B O 1
ATOM 3903 N N . LEU B 1 94 ? -32.562 24.266 -2.66 1 26.7 94 LEU B N 1
ATOM 3904 C CA . LEU B 1 94 ? -32.625 23.375 -3.809 1 26.7 94 LEU B CA 1
ATOM 3905 C C . LEU B 1 94 ? -33.812 22.406 -3.662 1 26.7 94 LEU B C 1
ATOM 3907 O O . LEU B 1 94 ? -33.594 21.219 -3.373 1 26.7 94 LEU B O 1
ATOM 3911 N N . ASN B 1 95 ? -34.844 22.703 -2.809 1 27.03 95 ASN B N 1
ATOM 3912 C CA . ASN B 1 95 ? -36.125 22.047 -2.488 1 27.03 95 ASN B CA 1
ATOM 3913 C C . ASN B 1 95 ? -36.781 21.484 -3.738 1 27.03 95 ASN B C 1
ATOM 3915 O O . ASN B 1 95 ? -37.719 20.688 -3.641 1 27.03 95 ASN B O 1
ATOM 3919 N N . GLY B 1 96 ? -37 22.328 -4.777 1 25.83 96 GLY B N 1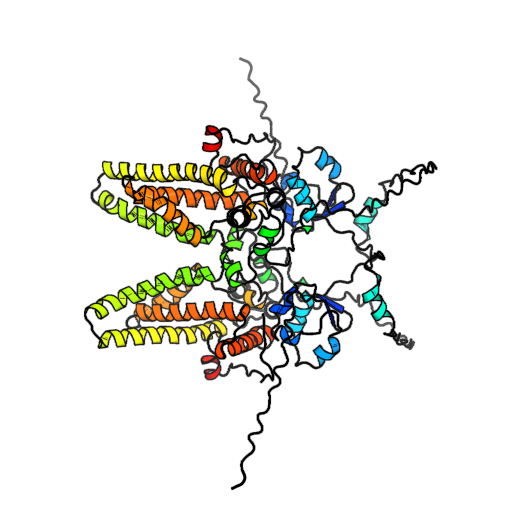
ATOM 3920 C CA . GLY B 1 96 ? -38.25 22.297 -5.504 1 25.83 96 GLY B CA 1
ATOM 3921 C C . GLY B 1 96 ? -38.5 20.984 -6.238 1 25.83 96 GLY B C 1
ATOM 3922 O O . GLY B 1 96 ? -39.562 20.406 -6.145 1 25.83 96 GLY B O 1
ATOM 3923 N N . HIS B 1 97 ? -37.75 20.766 -7.383 1 27.67 97 HIS B N 1
ATOM 3924 C CA . HIS B 1 97 ? -38.375 19.922 -8.391 1 27.67 97 HIS B CA 1
ATOM 3925 C C . HIS B 1 97 ? -38.344 18.453 -7.984 1 27.67 97 HIS B C 1
ATOM 3927 O O . HIS B 1 97 ? -39.281 17.703 -8.266 1 27.67 97 HIS B O 1
ATOM 3933 N N . ILE B 1 98 ? -37.219 17.938 -7.445 1 27.16 98 ILE B N 1
ATOM 3934 C CA . ILE B 1 98 ? -37.25 16.5 -7.594 1 27.16 98 ILE B CA 1
ATOM 3935 C C . ILE B 1 98 ? -38 15.875 -6.414 1 27.16 98 ILE B C 1
ATOM 3937 O O . ILE B 1 98 ? -38.656 14.852 -6.566 1 27.16 98 ILE B O 1
ATOM 3941 N N . ARG B 1 99 ? -37.969 16.422 -5.219 1 28.77 99 ARG B N 1
ATOM 3942 C CA . ARG B 1 99 ? -38.688 15.711 -4.184 1 28.77 99 ARG B CA 1
ATOM 3943 C C . ARG B 1 99 ? -40.188 15.969 -4.297 1 28.77 99 ARG B C 1
ATOM 3945 O O . ARG B 1 99 ? -41 15.305 -3.627 1 28.77 99 ARG B O 1
ATOM 3952 N N . THR B 1 100 ? -40.594 17.125 -4.84 1 29.33 100 THR B N 1
ATOM 3953 C CA . THR B 1 100 ? -42.031 17.391 -4.906 1 29.33 100 THR B CA 1
ATOM 3954 C C . THR B 1 100 ? -42.75 16.312 -5.711 1 29.33 100 THR B C 1
ATOM 3956 O O . THR B 1 100 ? -43.906 15.961 -5.41 1 29.33 100 THR B O 1
ATOM 3959 N N . GLU B 1 101 ? -42.219 15.883 -6.824 1 29.53 101 GLU B N 1
ATOM 3960 C CA . GLU B 1 101 ? -43.031 15 -7.629 1 29.53 101 GLU B CA 1
ATOM 3961 C C . GLU B 1 101 ? -43.188 13.633 -6.98 1 29.53 101 GLU B C 1
ATOM 3963 O O . GLU B 1 101 ? -44.156 12.914 -7.223 1 29.53 101 GLU B O 1
ATOM 3968 N N . LEU B 1 102 ? -42.281 13.242 -6.199 1 26.97 102 LEU B N 1
ATOM 3969 C CA . LEU B 1 102 ? -42.5 11.859 -5.812 1 26.97 102 LEU B CA 1
ATOM 3970 C C . LEU B 1 102 ? -43.469 11.766 -4.664 1 26.97 102 LEU B C 1
ATOM 3972 O O . LEU B 1 102 ? -43.906 10.664 -4.289 1 26.97 102 LEU B O 1
ATOM 3976 N N . LYS B 1 103 ? -43.719 12.836 -3.877 1 29.3 103 LYS B N 1
ATOM 3977 C CA . LYS B 1 103 ? -44.656 12.688 -2.775 1 29.3 103 LYS B CA 1
ATOM 3978 C C . LYS B 1 103 ? -46.094 12.555 -3.295 1 29.3 103 LYS B C 1
ATOM 3980 O O . LYS B 1 103 ? -47.031 12.344 -2.516 1 29.3 103 LYS B O 1
ATOM 3985 N N . GLU B 1 104 ? -46.406 13.125 -4.418 1 28.2 104 GLU B N 1
ATOM 3986 C CA . GLU B 1 104 ? -47.844 13.086 -4.602 1 28.2 104 GLU B CA 1
ATOM 3987 C C . GLU B 1 104 ? -48.375 11.656 -4.578 1 28.2 104 GLU B C 1
ATOM 3989 O O . GLU B 1 104 ? -49.438 11.391 -4.02 1 28.2 104 GLU B O 1
ATOM 3994 N N . ASN B 1 105 ? -47.938 10.898 -5.527 1 25.58 105 ASN B N 1
ATOM 3995 C CA . ASN B 1 105 ? -48.875 9.812 -5.828 1 25.58 105 ASN B CA 1
ATOM 3996 C C . ASN B 1 105 ? -48.812 8.719 -4.773 1 25.58 105 ASN B C 1
ATOM 3998 O O . ASN B 1 105 ? -49.438 7.668 -4.922 1 25.58 105 ASN B O 1
ATOM 4002 N N . ILE B 1 106 ? -47.656 8.586 -4.105 1 25.64 106 ILE B N 1
ATOM 4003 C CA . ILE B 1 106 ? -47.781 7.277 -3.461 1 25.64 106 ILE B CA 1
ATOM 4004 C C . ILE B 1 106 ? -48.625 7.387 -2.205 1 25.64 106 ILE B C 1
ATOM 4006 O O . ILE B 1 106 ? -48.312 8.148 -1.29 1 25.64 106 ILE B O 1
ATOM 4010 N N . GLU B 1 107 ? -49.938 7.219 -2.314 1 25.66 107 GLU B N 1
ATOM 4011 C CA . GLU B 1 107 ? -50.969 6.961 -1.31 1 25.66 107 GLU B CA 1
ATOM 4012 C C . GLU B 1 107 ? -50.438 6.012 -0.228 1 25.66 107 GLU B C 1
ATOM 4014 O O . GLU B 1 107 ? -50.031 4.891 -0.524 1 25.66 107 GLU B O 1
ATOM 4019 N N . ILE B 1 108 ? -49.719 6.516 0.627 1 26.89 108 ILE B N 1
ATOM 4020 C CA . ILE B 1 108 ? -49.375 5.695 1.785 1 26.89 108 ILE B CA 1
ATOM 4021 C C . ILE B 1 108 ? -50.625 4.992 2.309 1 26.89 108 ILE B C 1
ATOM 4023 O O . ILE B 1 108 ? -51.562 5.641 2.756 1 26.89 108 ILE B O 1
ATOM 4027 N N . ILE B 1 109 ? -51.125 3.912 1.674 1 23.23 109 ILE B N 1
ATOM 4028 C CA . ILE B 1 109 ? -52.219 3.1 2.217 1 23.23 109 ILE B CA 1
ATOM 4029 C C . ILE B 1 109 ? -51.875 2.693 3.652 1 23.23 109 ILE B C 1
ATOM 4031 O O . ILE B 1 109 ? -50.875 2.012 3.898 1 23.23 109 ILE B O 1
ATOM 4035 N N . GLU B 1 110 ? -52.125 3.537 4.598 1 27 110 GLU B N 1
ATOM 4036 C CA . GLU B 1 110 ? -52.156 3.207 6.02 1 27 110 GLU B CA 1
ATOM 4037 C C . GLU B 1 110 ? -53 1.965 6.273 1 27 110 GLU B C 1
ATOM 4039 O O . GLU B 1 110 ? -54.219 1.955 5.988 1 27 110 GLU B O 1
ATOM 4044 N N . GLU B 1 111 ? -52.531 0.735 5.883 1 23.52 111 GLU B N 1
ATOM 4045 C CA . GLU B 1 111 ? -53.344 -0.409 6.293 1 23.52 111 GLU B CA 1
ATOM 4046 C C . GLU B 1 111 ? -53.656 -0.354 7.785 1 23.52 111 GLU B C 1
ATOM 4048 O O . GLU B 1 111 ? -52.781 -0.081 8.602 1 23.52 111 GLU B O 1
ATOM 4053 N N . TYR B 1 112 ? -54.844 -0.057 8.109 1 24.14 112 TYR B N 1
ATOM 4054 C CA . TYR B 1 112 ? -55.594 -0.143 9.359 1 24.14 112 TYR B CA 1
ATOM 4055 C C . TYR B 1 112 ? -55.375 -1.483 10.047 1 24.14 112 TYR B C 1
ATOM 4057 O O . TYR B 1 112 ? -55.594 -2.541 9.445 1 24.14 112 TYR B O 1
ATOM 4065 N N . GLU B 1 113 ? -54.281 -1.611 10.812 1 24.88 113 GLU B N 1
ATOM 4066 C CA . GLU B 1 113 ? -54.188 -2.746 11.719 1 24.88 113 GLU B CA 1
ATOM 4067 C C . GLU B 1 113 ? -55.469 -2.906 12.555 1 24.88 113 GLU B C 1
ATOM 4069 O O . GLU B 1 113 ? -55.938 -1.946 13.164 1 24.88 113 GLU B O 1
ATOM 4074 N N . HIS B 1 114 ? -56.406 -3.619 12.055 1 23.47 114 HIS B N 1
ATOM 4075 C CA . HIS B 1 114 ? -57.5 -4.109 12.875 1 23.47 114 HIS B CA 1
ATOM 4076 C C . HIS B 1 114 ? -57 -4.691 14.195 1 23.47 114 HIS B C 1
ATOM 4078 O O . HIS B 1 114 ? -56.031 -5.469 14.203 1 23.47 114 HIS B O 1
ATOM 4084 N N . ASP B 1 115 ? -57.25 -3.947 15.32 1 24.2 115 ASP B N 1
ATOM 4085 C CA . ASP B 1 115 ? -57.031 -4.125 16.75 1 24.2 115 ASP B CA 1
ATOM 4086 C C . ASP B 1 115 ? -57.656 -5.43 17.234 1 24.2 115 ASP B C 1
ATOM 4088 O O . ASP B 1 115 ? -58.75 -5.438 17.766 1 24.2 115 ASP B O 1
ATOM 4092 N N . ASP B 1 116 ? -57.594 -6.594 16.531 1 23.7 116 ASP B N 1
ATOM 4093 C CA . ASP B 1 116 ? -58.281 -7.633 17.297 1 23.7 116 ASP B CA 1
ATOM 4094 C C . ASP B 1 116 ? -57.656 -7.812 18.672 1 23.7 116 ASP B C 1
ATOM 4096 O O . ASP B 1 116 ? -56.438 -7.707 18.828 1 23.7 116 ASP B O 1
ATOM 4100 N N . ASN B 1 117 ? -58.5 -7.758 19.797 1 24.22 117 ASN B N 1
ATOM 4101 C CA . ASN B 1 117 ? -58.531 -7.648 21.25 1 24.22 117 ASN B CA 1
ATOM 4102 C C . ASN B 1 117 ? -57.781 -8.797 21.922 1 24.22 117 ASN B C 1
ATOM 4104 O O . ASN B 1 117 ? -57.875 -8.969 23.141 1 24.22 117 ASN B O 1
ATOM 4108 N N . ASN B 1 118 ? -57.5 -9.922 21.234 1 24.89 118 ASN B N 1
ATOM 4109 C CA . ASN B 1 118 ? -57.406 -11.023 22.188 1 24.89 118 ASN B CA 1
ATOM 4110 C C . ASN B 1 118 ? -56.25 -10.812 23.172 1 24.89 118 ASN B C 1
ATOM 4112 O O . ASN B 1 118 ? -55.25 -10.203 22.844 1 24.89 118 ASN B O 1
ATOM 4116 N N . ASN B 1 119 ? -56.469 -11.117 24.516 1 25.11 119 ASN B N 1
ATOM 4117 C CA . ASN B 1 119 ? -56 -10.898 25.875 1 25.11 119 ASN B CA 1
ATOM 4118 C C . ASN B 1 119 ? -54.594 -11.414 26.062 1 25.11 119 ASN B C 1
ATOM 4120 O O . ASN B 1 119 ? -54.062 -11.414 27.172 1 25.11 119 ASN B O 1
ATOM 4124 N N . SER B 1 120 ? -54.125 -12.383 25.297 1 23.58 120 SER B N 1
ATOM 4125 C CA . SER B 1 120 ? -53.125 -13.156 26.047 1 23.58 120 SER B CA 1
ATOM 4126 C C . SER B 1 120 ? -51.875 -12.32 26.344 1 23.58 120 SER B C 1
ATOM 4128 O O . SER B 1 120 ? -51.438 -11.523 25.516 1 23.58 120 SER B O 1
ATOM 4130 N N . LYS B 1 121 ? -51.594 -12.07 27.594 1 24.55 121 LYS B N 1
ATOM 4131 C CA . LYS B 1 121 ? -50.531 -11.367 28.344 1 24.55 121 LYS B CA 1
ATOM 4132 C C . LYS B 1 121 ? -49.156 -11.773 27.859 1 24.55 121 LYS B C 1
ATOM 4134 O O . LYS B 1 121 ? -48.156 -11.57 28.562 1 24.55 121 LYS B O 1
ATOM 4139 N N . SER B 1 122 ? -49 -12.359 26.594 1 22.39 122 SER B N 1
ATOM 4140 C CA . SER B 1 122 ? -47.625 -12.852 26.516 1 22.39 122 SER B CA 1
ATOM 4141 C C . SER B 1 122 ? -46.625 -11.734 26.766 1 22.39 122 SER B C 1
ATOM 4143 O O . SER B 1 122 ? -46.906 -10.57 26.484 1 22.39 122 SER B O 1
ATOM 4145 N N . ASP B 1 123 ? -45.688 -11.969 27.719 1 25.28 123 ASP B N 1
ATOM 4146 C CA . ASP B 1 123 ? -44.562 -11.227 28.234 1 25.28 123 ASP B CA 1
ATOM 4147 C C . ASP B 1 123 ? -43.75 -10.633 27.094 1 25.28 123 ASP B C 1
ATOM 4149 O O . ASP B 1 123 ? -43.062 -11.359 26.359 1 25.28 123 ASP B O 1
ATOM 4153 N N . LYS B 1 124 ? -44.344 -9.703 26.344 1 24.34 124 LYS B N 1
ATOM 4154 C CA . LYS B 1 124 ? -43.812 -9.016 25.172 1 24.34 124 LYS B CA 1
ATOM 4155 C C . LYS B 1 124 ? -42.562 -8.242 25.516 1 24.34 124 LYS B C 1
ATOM 4157 O O . LYS B 1 124 ? -42.469 -7.031 25.297 1 24.34 124 LYS B O 1
ATOM 4162 N N . ASN B 1 125 ? -42 -8.508 26.719 1 26.23 125 ASN B N 1
ATOM 4163 C CA . ASN B 1 125 ? -40.875 -7.574 26.797 1 26.23 125 ASN B CA 1
ATOM 4164 C C . ASN B 1 125 ? -39.938 -7.738 25.609 1 26.23 125 ASN B C 1
ATOM 4166 O O . ASN B 1 125 ? -38.875 -8.359 25.734 1 26.23 125 ASN B O 1
ATOM 4170 N N . SER B 1 126 ? -40.469 -8.398 24.547 1 25.02 126 SER B N 1
ATOM 4171 C CA . SER B 1 126 ? -39.406 -8.539 23.547 1 25.02 126 SER B CA 1
ATOM 4172 C C . SER B 1 126 ? -38.875 -7.176 23.125 1 25.02 126 SER B C 1
ATOM 4174 O O . SER B 1 126 ? -39.594 -6.367 22.547 1 25.02 126 SER B O 1
ATOM 4176 N N . SER B 1 127 ? -38.094 -6.512 23.969 1 26.98 127 SER B N 1
ATOM 4177 C CA . SER B 1 127 ? -37.312 -5.379 23.5 1 26.98 127 SER B CA 1
ATOM 4178 C C . SER B 1 127 ? -36.875 -5.574 22.047 1 26.98 127 SER B C 1
ATOM 4180 O O . SER B 1 127 ? -36.25 -6.582 21.719 1 26.98 127 SER B O 1
ATOM 4182 N N . SER B 1 128 ? -37.719 -5.262 21.172 1 29.36 128 SER B N 1
ATOM 4183 C CA . SER B 1 128 ? -37.438 -5.16 19.734 1 29.36 128 SER B CA 1
ATOM 4184 C C . SER B 1 128 ? -36.062 -4.535 19.484 1 29.36 128 SER B C 1
ATOM 4186 O O . SER B 1 128 ? -35.938 -3.314 19.359 1 29.36 128 SER B O 1
ATOM 4188 N N . GLY B 1 129 ? -35.094 -4.59 20.469 1 30.44 129 GLY B N 1
ATOM 4189 C CA . GLY B 1 129 ? -33.812 -4.184 19.938 1 30.44 129 GLY B CA 1
ATOM 4190 C C . GLY B 1 129 ? -33.562 -4.711 18.531 1 30.44 129 GLY B C 1
ATOM 4191 O O . GLY B 1 129 ? -33.781 -5.895 18.266 1 30.44 129 GLY B O 1
ATOM 4192 N N . LEU B 1 130 ? -34.031 -4.023 17.562 1 33.22 130 LEU B N 1
ATOM 4193 C CA . LEU B 1 130 ? -33.531 -4.336 16.234 1 33.22 130 LEU B CA 1
ATOM 4194 C C . LEU B 1 130 ? -32.156 -5.027 16.297 1 33.22 130 LEU B C 1
ATOM 4196 O O . LEU B 1 130 ? -31.172 -4.406 16.672 1 33.22 130 LEU B O 1
ATOM 4200 N N . ILE B 1 131 ? -32 -6.102 16.953 1 37.16 131 ILE B N 1
ATOM 4201 C CA . ILE B 1 131 ? -30.859 -6.996 16.812 1 37.16 131 ILE B CA 1
ATOM 4202 C C . ILE B 1 131 ? -30.266 -6.867 15.406 1 37.16 131 ILE B C 1
ATOM 4204 O O . ILE B 1 131 ? -30.953 -7.117 14.414 1 37.16 131 ILE B O 1
ATOM 4208 N N . ASP B 1 132 ? -29.484 -5.898 15.055 1 46.16 132 ASP B N 1
ATOM 4209 C CA . ASP B 1 132 ? -28.625 -5.914 13.883 1 46.16 132 ASP B CA 1
ATOM 4210 C C . ASP B 1 132 ? -28.266 -7.344 13.484 1 46.16 132 ASP B C 1
ATOM 4212 O O . ASP B 1 132 ? -27.656 -8.078 14.266 1 46.16 132 ASP B O 1
ATOM 4216 N N . GLU B 1 133 ? -29.062 -8.109 12.859 1 61.94 133 GLU B N 1
ATOM 4217 C CA . GLU B 1 133 ? -28.797 -9.398 12.242 1 61.94 133 GLU B CA 1
ATOM 4218 C C . GLU B 1 133 ? -27.359 -9.484 11.742 1 61.94 133 GLU B C 1
ATOM 4220 O O . GLU B 1 133 ? -26.922 -10.531 11.266 1 61.94 133 GLU B O 1
ATOM 4225 N N . SER B 1 134 ? -26.703 -8.422 11.898 1 80.75 134 SER B N 1
ATOM 4226 C CA . SER B 1 134 ? -25.312 -8.438 11.461 1 80.75 134 SER B CA 1
ATOM 4227 C C . SER B 1 134 ? -24.406 -9.078 12.508 1 80.75 134 SER B C 1
ATOM 4229 O O . SER B 1 134 ? -24.688 -9 13.703 1 80.75 134 SER B O 1
ATOM 4231 N N . MET B 1 135 ? -23.625 -9.969 12.156 1 92.38 135 MET B N 1
ATOM 4232 C CA . MET B 1 135 ? -22.641 -10.617 13.016 1 92.38 135 MET B CA 1
ATOM 4233 C C . MET B 1 135 ? -21.516 -9.656 13.383 1 92.38 135 MET B C 1
ATOM 4235 O O . MET B 1 135 ? -20.578 -10.039 14.078 1 92.38 135 MET B O 1
ATOM 4239 N N . GLU B 1 136 ? -21.656 -8.352 13.086 1 93.81 136 GLU B N 1
ATOM 4240 C CA . GLU B 1 136 ? -20.547 -7.426 13.242 1 93.81 136 GLU B CA 1
ATOM 4241 C C . GLU B 1 136 ? -20.438 -6.945 14.688 1 93.81 136 GLU B C 1
ATOM 4243 O O . GLU B 1 136 ? -19.422 -6.34 15.07 1 93.81 136 GLU B O 1
ATOM 4248 N N . HIS B 1 137 ? -21.422 -7.191 15.57 1 91.62 137 HIS B N 1
ATOM 4249 C CA . HIS B 1 137 ? -21.344 -6.883 17 1 91.62 137 HIS B CA 1
ATOM 4250 C C . HIS B 1 137 ? -20.312 -7.762 17.703 1 91.62 137 HIS B C 1
ATOM 4252 O O . HIS B 1 137 ? -19.891 -7.453 18.812 1 91.62 137 HIS B O 1
ATOM 4258 N N . LEU B 1 138 ? -19.906 -8.867 17.047 1 95.44 138 LEU B N 1
ATOM 4259 C CA . LEU B 1 138 ? -18.969 -9.82 17.625 1 95.44 138 LEU B CA 1
ATOM 4260 C C . LEU B 1 138 ? -17.562 -9.219 17.719 1 95.44 138 LEU B C 1
ATOM 4262 O O . LEU B 1 138 ? -16.719 -9.711 18.469 1 95.44 138 LEU B O 1
ATOM 4266 N N . VAL B 1 139 ? -17.328 -8.188 16.859 1 96.62 139 VAL B N 1
ATOM 4267 C CA . VAL B 1 139 ? -15.977 -7.625 16.781 1 96.62 139 VAL B CA 1
ATOM 4268 C C . VAL B 1 139 ? -16.047 -6.102 16.859 1 96.62 139 VAL B C 1
ATOM 4270 O O . VAL B 1 139 ? -17.078 -5.508 16.578 1 96.62 139 VAL B O 1
ATOM 4273 N N . ASP B 1 140 ? -14.977 -5.543 17.312 1 95 140 ASP B N 1
ATOM 4274 C CA . ASP B 1 140 ? -14.781 -4.098 17.297 1 95 140 ASP B CA 1
ATOM 4275 C C . ASP B 1 140 ? -13.93 -3.664 16.109 1 95 140 ASP B C 1
ATOM 4277 O O . ASP B 1 140 ? -12.711 -3.855 16.109 1 95 140 ASP B O 1
ATOM 4281 N N . TRP B 1 141 ? -14.539 -3.047 15.086 1 94.12 141 TRP B N 1
ATOM 4282 C CA . TRP B 1 141 ? -13.875 -2.705 13.828 1 94.12 141 TRP B CA 1
ATOM 4283 C C . TRP B 1 141 ? -12.922 -1.531 14.023 1 94.12 141 TRP B C 1
ATOM 4285 O O . TRP B 1 141 ? -12.102 -1.246 13.148 1 94.12 141 TRP B O 1
ATOM 4295 N N . SER B 1 142 ? -12.977 -0.844 15.148 1 88.81 142 SER B N 1
ATOM 4296 C CA . SER B 1 142 ? -12.094 0.283 15.414 1 88.81 142 SER B CA 1
ATOM 4297 C C . SER B 1 142 ? -10.75 -0.188 15.977 1 88.81 142 SER B C 1
ATOM 4299 O O . SER B 1 142 ? -9.805 0.591 16.062 1 88.81 142 SER B O 1
ATOM 4301 N N . GLN B 1 143 ? -10.695 -1.455 16.297 1 93.19 143 GLN B N 1
ATOM 4302 C CA . GLN B 1 143 ? -9.484 -2.037 16.859 1 93.19 143 GLN B CA 1
ATOM 4303 C C . GLN B 1 143 ? -8.875 -3.066 15.914 1 93.19 143 GLN B C 1
ATOM 4305 O O . GLN B 1 143 ? -9.516 -3.477 14.945 1 93.19 143 GLN B O 1
ATOM 4310 N N . ALA B 1 144 ? -7.668 -3.42 16.312 1 96.62 144 ALA B N 1
ATOM 4311 C CA . ALA B 1 144 ? -7.016 -4.477 15.547 1 96.62 144 ALA B CA 1
ATOM 4312 C C . ALA B 1 144 ? -7.844 -5.758 15.562 1 96.62 144 ALA B C 1
ATOM 4314 O O . ALA B 1 144 ? -8.344 -6.168 16.609 1 96.62 144 ALA B O 1
ATOM 4315 N N . MET B 1 145 ? -7.988 -6.363 14.5 1 97.94 145 MET B N 1
ATOM 4316 C CA . MET B 1 145 ? -8.906 -7.484 14.344 1 97.94 145 MET B CA 1
ATOM 4317 C C . MET B 1 145 ? -8.266 -8.789 14.805 1 97.94 145 MET B C 1
ATOM 4319 O O . MET B 1 145 ? -8.938 -9.648 15.375 1 97.94 145 MET B O 1
ATOM 4323 N N . LEU B 1 146 ? -7.012 -8.969 14.609 1 97.5 146 LEU B N 1
ATOM 4324 C CA . LEU B 1 146 ? -6.355 -10.258 14.805 1 97.5 146 LEU B CA 1
ATOM 4325 C C . LEU B 1 146 ? -6.504 -10.719 16.25 1 97.5 146 LEU B C 1
ATOM 4327 O O . LEU B 1 146 ? -6.836 -11.883 16.5 1 97.5 146 LEU B O 1
ATOM 4331 N N . PRO B 1 147 ? -6.289 -9.812 17.25 1 96.88 147 PRO B N 1
ATOM 4332 C CA . PRO B 1 147 ? -6.426 -10.266 18.641 1 96.88 147 PRO B CA 1
ATOM 4333 C C . PRO B 1 147 ? -7.863 -10.648 19 1 96.88 147 PRO B C 1
ATOM 4335 O O . PRO B 1 147 ? -8.094 -11.289 20.016 1 96.88 147 PRO B O 1
ATOM 4338 N N . GLN B 1 148 ? -8.805 -10.297 18.172 1 97.5 148 GLN B N 1
ATOM 4339 C CA . GLN B 1 148 ? -10.211 -10.555 18.469 1 97.5 148 GLN B CA 1
ATOM 4340 C C . GLN B 1 148 ? -10.656 -11.898 17.906 1 97.5 148 GLN B C 1
ATOM 4342 O O . GLN B 1 148 ? -11.688 -12.445 18.328 1 97.5 148 GLN B O 1
ATOM 4347 N N . ILE B 1 149 ? -9.922 -12.469 17 1 97.62 149 ILE B N 1
ATOM 4348 C CA . ILE B 1 149 ? -10.336 -13.664 16.266 1 97.62 149 ILE B CA 1
ATOM 4349 C C . ILE B 1 149 ? -10.484 -14.836 17.25 1 97.62 149 ILE B C 1
ATOM 4351 O O . ILE B 1 149 ? -11.477 -15.562 17.219 1 97.62 149 ILE B O 1
ATOM 4355 N N . PRO B 1 150 ? -9.508 -15.039 18.203 1 96.25 150 PRO B N 1
ATOM 4356 C CA . PRO B 1 150 ? -9.641 -16.156 19.156 1 96.25 150 PRO B CA 1
ATOM 4357 C C . PRO B 1 150 ? -10.906 -16.078 20 1 96.25 150 PRO B C 1
ATOM 4359 O O . PRO B 1 150 ? -11.398 -17.094 20.484 1 96.25 150 PRO B O 1
ATOM 4362 N N . ARG B 1 151 ? -11.5 -14.906 20.047 1 95.19 151 ARG B N 1
ATOM 4363 C CA . ARG B 1 151 ? -12.648 -14.695 20.906 1 95.19 151 ARG B CA 1
ATOM 4364 C C . ARG B 1 151 ? -13.953 -15.039 20.188 1 95.19 151 ARG B C 1
ATOM 4366 O O . ARG B 1 151 ? -15 -15.172 20.828 1 95.19 151 ARG B O 1
ATOM 4373 N N . ILE B 1 152 ? -13.859 -15.195 18.891 1 95.75 152 ILE B N 1
ATOM 4374 C CA . ILE B 1 152 ? -15.102 -15.43 18.172 1 95.75 152 ILE B CA 1
ATOM 4375 C C . ILE B 1 152 ? -15.039 -16.766 17.438 1 95.75 152 ILE B C 1
ATOM 4377 O O . ILE B 1 152 ? -15.688 -16.953 16.406 1 95.75 152 ILE B O 1
ATOM 4381 N N . THR B 1 153 ? -14.273 -17.672 17.875 1 94.75 153 THR B N 1
ATOM 4382 C CA . THR B 1 153 ? -14.031 -18.953 17.219 1 94.75 153 THR B CA 1
ATOM 4383 C C . THR B 1 153 ? -15.336 -19.703 17.016 1 94.75 153 THR B C 1
ATOM 4385 O O . THR B 1 153 ? -15.516 -20.375 15.992 1 94.75 153 THR B O 1
ATOM 4388 N N . GLN B 1 154 ? -16.281 -19.609 17.906 1 92.69 154 GLN B N 1
ATOM 4389 C CA . GLN B 1 154 ? -17.562 -20.312 17.828 1 92.69 154 GLN B CA 1
ATOM 4390 C C . GLN B 1 154 ? -18.359 -19.844 16.609 1 92.69 154 GLN B C 1
ATOM 4392 O O . GLN B 1 154 ? -19.094 -20.625 16.016 1 92.69 154 GLN B O 1
ATOM 4397 N N . TYR B 1 155 ? -18.172 -18.594 16.234 1 93.88 155 TYR B N 1
ATOM 4398 C CA . TYR B 1 155 ? -18.938 -18.016 15.148 1 93.88 155 TYR B CA 1
ATOM 4399 C C . TYR B 1 155 ? -18.047 -17.672 13.969 1 93.88 155 TYR B C 1
ATOM 4401 O O . TYR B 1 155 ? -18.484 -17.078 12.984 1 93.88 155 TYR B O 1
ATOM 4409 N N . TYR B 1 156 ? -16.812 -18.047 14.047 1 96 156 TYR B N 1
ATOM 4410 C CA . TYR B 1 156 ? -15.797 -17.578 13.109 1 96 156 TYR B CA 1
ATOM 4411 C C . TYR B 1 156 ? -16.156 -17.969 11.68 1 96 156 TYR B C 1
ATOM 4413 O O . TYR B 1 156 ? -16.109 -17.125 10.773 1 96 156 TYR B O 1
ATOM 4421 N N . ASP B 1 157 ? -16.531 -19.156 11.43 1 93.94 157 ASP B N 1
ATOM 4422 C CA . ASP B 1 157 ? -16.797 -19.641 10.078 1 93.94 157 ASP B CA 1
ATOM 4423 C C . ASP B 1 157 ? -17.938 -18.844 9.43 1 93.94 157 ASP B C 1
ATOM 4425 O O . ASP B 1 157 ? -17.828 -18.438 8.273 1 93.94 157 ASP B O 1
ATOM 4429 N N . ASP B 1 158 ? -18.969 -18.625 10.141 1 92.62 158 ASP B N 1
ATOM 4430 C CA . ASP B 1 158 ? -20.094 -17.859 9.617 1 92.62 158 ASP B CA 1
ATOM 4431 C C . ASP B 1 158 ? -19.719 -16.391 9.422 1 92.62 158 ASP B C 1
ATOM 4433 O O . ASP B 1 158 ? -20.062 -15.789 8.398 1 92.62 158 ASP B O 1
ATOM 4437 N N . TRP B 1 159 ? -19.031 -15.898 10.383 1 95.38 159 TRP B N 1
ATOM 4438 C CA . TRP B 1 159 ? -18.656 -14.484 10.375 1 95.38 159 TRP B CA 1
ATOM 4439 C C . TRP B 1 159 ? -17.75 -14.172 9.188 1 95.38 159 TRP B C 1
ATOM 4441 O O . TRP B 1 159 ? -17.953 -13.188 8.484 1 95.38 159 TRP B O 1
ATOM 4451 N N . VAL B 1 160 ? -16.781 -15.039 8.977 1 95.44 160 VAL B N 1
ATOM 4452 C CA . VAL B 1 160 ? -15.75 -14.766 7.988 1 95.44 160 VAL B CA 1
ATOM 4453 C C . VAL B 1 160 ? -16.344 -14.867 6.582 1 95.44 160 VAL B C 1
ATOM 4455 O O . VAL B 1 160 ? -15.852 -14.227 5.648 1 95.44 160 VAL B O 1
ATOM 4458 N N . HIS B 1 161 ? -17.422 -15.555 6.387 1 93.06 161 HIS B N 1
ATOM 4459 C CA . HIS B 1 161 ? -18.016 -15.758 5.066 1 93.06 161 HIS B CA 1
ATOM 4460 C C . HIS B 1 161 ? -19.172 -14.781 4.828 1 93.06 161 HIS B C 1
ATOM 4462 O O . HIS B 1 161 ? -19.891 -14.898 3.83 1 93.06 161 HIS B O 1
ATOM 4468 N N . LYS B 1 162 ? -19.328 -13.852 5.688 1 95.06 162 LYS B N 1
ATOM 4469 C CA . LYS B 1 162 ? -20.219 -12.711 5.492 1 95.06 162 LYS B CA 1
ATOM 4470 C C . LYS B 1 162 ? -19.438 -11.438 5.203 1 95.06 162 LYS B C 1
ATOM 4472 O O . LYS B 1 162 ? -19.016 -10.742 6.125 1 95.06 162 LYS B O 1
ATOM 4477 N N . PRO B 1 163 ? -19.328 -11.18 3.932 1 95.62 163 PRO B N 1
ATOM 4478 C CA . PRO B 1 163 ? -18.422 -10.109 3.521 1 95.62 163 PRO B CA 1
ATOM 4479 C C . PRO B 1 163 ? -18.938 -8.719 3.9 1 95.62 163 PRO B C 1
ATOM 4481 O O . PRO B 1 163 ? -20.141 -8.508 3.977 1 95.62 163 PRO B O 1
ATOM 4484 N N . VAL B 1 164 ? -18.031 -7.828 4.152 1 96.25 164 VAL B N 1
ATOM 4485 C CA . VAL B 1 164 ? -18.312 -6.418 4.395 1 96.25 164 VAL B CA 1
ATOM 4486 C C . VAL B 1 164 ? -17.422 -5.555 3.51 1 96.25 164 VAL B C 1
ATOM 4488 O O . VAL B 1 164 ? -16.516 -6.062 2.848 1 96.25 164 VAL B O 1
ATOM 4491 N N . ASP B 1 165 ? -17.766 -4.344 3.352 1 94.25 165 ASP B N 1
ATOM 4492 C CA . ASP B 1 165 ? -16.969 -3.357 2.623 1 94.25 165 ASP B CA 1
ATOM 4493 C C . ASP B 1 165 ? -16.5 -2.242 3.551 1 94.25 165 ASP B C 1
ATOM 4495 O O . ASP B 1 165 ? -17.047 -1.136 3.529 1 94.25 165 ASP B O 1
ATOM 4499 N N . ARG B 1 166 ? -15.484 -2.574 4.41 1 92.44 166 ARG B N 1
ATOM 4500 C CA . ARG B 1 166 ? -14.898 -1.689 5.41 1 92.44 166 ARG B CA 1
ATOM 4501 C C . ARG B 1 166 ? -13.383 -1.844 5.457 1 92.44 166 ARG B C 1
ATOM 4503 O O . ARG B 1 166 ? -12.852 -2.896 5.098 1 92.44 166 ARG B O 1
ATOM 4510 N N . PRO B 1 167 ? -12.828 -0.713 5.859 1 91.56 167 PRO B N 1
ATOM 4511 C CA . PRO B 1 167 ? -11.398 -0.899 6.125 1 91.56 167 PRO B CA 1
ATOM 4512 C C . PRO B 1 167 ? -11.133 -1.805 7.324 1 91.56 167 PRO B C 1
ATOM 4514 O O . PRO B 1 167 ? -11.828 -1.713 8.336 1 91.56 167 PRO B O 1
ATOM 4517 N N . LEU B 1 168 ? -10.234 -2.682 7.156 1 96.19 168 LEU B N 1
ATOM 4518 C CA . LEU B 1 168 ? -9.883 -3.635 8.203 1 96.19 168 LEU B CA 1
ATOM 4519 C C . LEU B 1 168 ? -8.438 -3.438 8.648 1 96.19 168 LEU B C 1
ATOM 4521 O O . LEU B 1 168 ? -7.531 -3.363 7.82 1 96.19 168 LEU B O 1
ATOM 4525 N N . ARG B 1 169 ? -8.312 -3.225 9.961 1 95.56 169 ARG B N 1
ATOM 4526 C CA . ARG B 1 169 ? -6.977 -3.166 10.547 1 95.56 169 ARG B CA 1
ATOM 4527 C C . ARG B 1 169 ? -6.613 -4.488 11.219 1 95.56 169 ARG B C 1
ATOM 4529 O O . ARG B 1 169 ? -7.332 -4.961 12.102 1 95.56 169 ARG B O 1
ATOM 4536 N N . LEU B 1 170 ? -5.508 -5.098 10.891 1 97.12 170 LEU B N 1
ATOM 4537 C CA . LEU B 1 170 ? -5.129 -6.406 11.406 1 97.12 170 LEU B CA 1
ATOM 4538 C C . LEU B 1 170 ? -4.328 -6.266 12.695 1 97.12 170 LEU B C 1
ATOM 4540 O O . LEU B 1 170 ? -4.555 -7.008 13.656 1 97.12 170 LEU B O 1
ATOM 4544 N N . PHE B 1 171 ? -3.352 -5.297 12.68 1 96.25 171 PHE B N 1
ATOM 4545 C CA . PHE B 1 171 ? -2.434 -5.141 13.805 1 96.25 171 PHE B CA 1
ATOM 4546 C C . PHE B 1 171 ? -2.549 -3.748 14.414 1 96.25 171 PHE B C 1
ATOM 4548 O O . PHE B 1 171 ? -2.781 -2.771 13.695 1 96.25 171 PHE B O 1
ATOM 4555 N N . ALA B 1 172 ? -2.324 -3.672 15.625 1 92.62 172 ALA B N 1
ATOM 4556 C CA . ALA B 1 172 ? -2.342 -2.383 16.312 1 92.62 172 ALA B CA 1
ATOM 4557 C C . ALA B 1 172 ? -1.1 -1.564 15.977 1 92.62 172 ALA B C 1
ATOM 4559 O O . ALA B 1 172 ? -1.205 -0.414 15.539 1 92.62 172 ALA B O 1
ATOM 4560 N N . PRO B 1 173 ? 0.072 -2.184 16.094 1 91.44 173 PRO B N 1
ATOM 4561 C CA . PRO B 1 173 ? 1.236 -1.392 15.695 1 91.44 173 PRO B CA 1
ATOM 4562 C C . PRO B 1 173 ? 1.24 -1.062 14.203 1 91.44 173 PRO B C 1
ATOM 4564 O O . PRO B 1 173 ? 1.064 -1.953 13.367 1 91.44 173 PRO B O 1
ATOM 4567 N N . TRP B 1 174 ? 1.472 0.176 13.906 1 87.75 174 TRP B N 1
ATOM 4568 C CA . TRP B 1 174 ? 1.364 0.66 12.539 1 87.75 174 TRP B CA 1
ATOM 4569 C C . TRP B 1 174 ? 2.375 -0.037 11.633 1 87.75 174 TRP B C 1
ATOM 4571 O O . TRP B 1 174 ? 2.098 -0.288 10.461 1 87.75 174 TRP B O 1
ATOM 4581 N N . TYR B 1 175 ? 3.582 -0.346 12.125 1 90.12 175 TYR B N 1
ATOM 4582 C CA . TYR B 1 175 ? 4.617 -0.927 11.273 1 90.12 175 TYR B CA 1
ATOM 4583 C C . TYR B 1 175 ? 4.266 -2.359 10.891 1 90.12 175 TYR B C 1
ATOM 4585 O O . TYR B 1 175 ? 4.543 -2.791 9.766 1 90.12 175 TYR B O 1
ATOM 4593 N N . LEU B 1 176 ? 3.582 -3.062 11.797 1 93 176 LEU B N 1
ATOM 4594 C CA . LEU B 1 176 ? 3.135 -4.41 11.461 1 93 176 LEU B CA 1
ATOM 4595 C C . LEU B 1 176 ? 1.958 -4.371 10.492 1 93 176 LEU B C 1
ATOM 4597 O O . LEU B 1 176 ? 1.876 -5.188 9.57 1 93 176 LEU B O 1
ATOM 4601 N N . GLU B 1 177 ? 1.087 -3.408 10.734 1 93.94 177 GLU B N 1
ATOM 4602 C CA . GLU B 1 177 ? -0.056 -3.238 9.844 1 93.94 177 GLU B CA 1
ATOM 4603 C C . GLU B 1 177 ? 0.397 -3.002 8.406 1 93.94 177 GLU B C 1
ATOM 4605 O O . GLU B 1 177 ? -0.143 -3.6 7.473 1 93.94 177 GLU B O 1
ATOM 4610 N N . MET B 1 178 ? 1.383 -2.248 8.289 1 92.56 178 MET B N 1
ATOM 4611 C CA . MET B 1 178 ? 1.866 -1.897 6.953 1 92.56 178 MET B CA 1
ATOM 4612 C C . MET B 1 178 ? 2.492 -3.105 6.266 1 92.56 178 MET B C 1
ATOM 4614 O O . MET B 1 178 ? 2.445 -3.223 5.039 1 92.56 178 MET B O 1
ATOM 4618 N N . CYS B 1 179 ? 3.006 -4.051 6.988 1 92.44 179 CYS B N 1
ATOM 4619 C CA . CYS B 1 179 ? 3.65 -5.238 6.434 1 92.44 179 CYS B CA 1
ATOM 4620 C C . CYS B 1 179 ? 2.623 -6.176 5.812 1 92.44 179 CYS B C 1
ATOM 4622 O O . CYS B 1 179 ? 2.98 -7.082 5.059 1 92.44 179 CYS B O 1
ATOM 4624 N N . THR B 1 180 ? 1.373 -5.914 6.086 1 93.88 180 THR B N 1
ATOM 4625 C CA . THR B 1 180 ? 0.326 -6.77 5.539 1 93.88 180 THR B CA 1
ATOM 4626 C C . THR B 1 180 ? -0.212 -6.203 4.23 1 93.88 180 THR B C 1
ATOM 4628 O O . THR B 1 180 ? -1.07 -6.812 3.59 1 93.88 180 THR B O 1
ATOM 4631 N N . LYS B 1 181 ? 0.211 -5.023 3.861 1 95.25 181 LYS B N 1
ATOM 4632 C CA . LYS B 1 181 ? -0.28 -4.336 2.67 1 95.25 181 LYS B CA 1
ATOM 4633 C C . LYS B 1 181 ? 0.72 -4.445 1.522 1 95.25 181 LYS B C 1
ATOM 4635 O O . LYS B 1 181 ? 1.898 -4.125 1.686 1 95.25 181 LYS B O 1
ATOM 4640 N N . THR B 1 182 ? 0.23 -4.918 0.368 1 96.12 182 THR B N 1
ATOM 4641 C CA . THR B 1 182 ? 1.09 -5.133 -0.791 1 96.12 182 THR B CA 1
ATOM 4642 C C . THR B 1 182 ? 0.385 -4.703 -2.074 1 96.12 182 THR B C 1
ATOM 4644 O O . THR B 1 182 ? -0.572 -5.348 -2.508 1 96.12 182 THR B O 1
ATOM 4647 N N . PRO B 1 183 ? 0.867 -3.619 -2.666 1 94.75 183 PRO B N 1
ATOM 4648 C CA . PRO B 1 183 ? 0.306 -3.312 -3.984 1 94.75 183 PRO B CA 1
ATOM 4649 C C . PRO B 1 183 ? 0.634 -4.379 -5.027 1 94.75 183 PRO B C 1
ATOM 4651 O O . PRO B 1 183 ? 1.672 -5.039 -4.934 1 94.75 183 PRO B O 1
ATOM 4654 N N . TRP B 1 184 ? -0.152 -4.512 -6.004 1 95.31 184 TRP B N 1
ATOM 4655 C CA . TRP B 1 184 ? -0.055 -5.621 -6.941 1 95.31 184 TRP B CA 1
ATOM 4656 C C . TRP B 1 184 ? 1.292 -5.613 -7.656 1 95.31 184 TRP B C 1
ATOM 4658 O O . TRP B 1 184 ? 1.857 -6.676 -7.941 1 95.31 184 TRP B O 1
ATOM 4668 N N . TRP B 1 185 ? 1.882 -4.5 -8.023 1 95 185 TRP B N 1
ATOM 4669 C CA . TRP B 1 185 ? 3.066 -4.387 -8.867 1 95 185 TRP B CA 1
ATOM 4670 C C . TRP B 1 185 ? 4.305 -4.891 -8.133 1 95 185 TRP B C 1
ATOM 4672 O O . TRP B 1 185 ? 5.324 -5.195 -8.766 1 95 185 TRP B O 1
ATOM 4682 N N . VAL B 1 186 ? 4.258 -4.953 -6.836 1 95.94 186 VAL B N 1
ATOM 4683 C CA . VAL B 1 186 ? 5.387 -5.445 -6.051 1 95.94 186 VAL B CA 1
ATOM 4684 C C . VAL B 1 186 ? 5.66 -6.906 -6.402 1 95.94 186 VAL B C 1
ATOM 4686 O O . VAL B 1 186 ? 6.816 -7.328 -6.469 1 95.94 186 VAL B O 1
ATOM 4689 N N . VAL B 1 187 ? 4.645 -7.625 -6.695 1 96.38 187 VAL B N 1
ATOM 4690 C CA . VAL B 1 187 ? 4.754 -9.07 -6.895 1 96.38 187 VAL B CA 1
ATOM 4691 C C . VAL B 1 187 ? 5.52 -9.359 -8.188 1 96.38 187 VAL B C 1
ATOM 4693 O O . VAL B 1 187 ? 6.547 -10.039 -8.164 1 96.38 187 VAL B O 1
ATOM 4696 N N . PRO B 1 188 ? 5.172 -8.797 -9.328 1 96.38 188 PRO B N 1
ATOM 4697 C CA . PRO B 1 188 ? 5.977 -9.047 -10.523 1 96.38 188 PRO B CA 1
ATOM 4698 C C . PRO B 1 188 ? 7.363 -8.422 -10.445 1 96.38 188 PRO B C 1
ATOM 4700 O O . PRO B 1 188 ? 8.328 -8.977 -10.984 1 96.38 188 PRO B O 1
ATOM 4703 N N . THR B 1 189 ? 7.496 -7.379 -9.773 1 93.62 189 THR B N 1
ATOM 4704 C CA . THR B 1 189 ? 8.797 -6.738 -9.641 1 93.62 189 THR B CA 1
ATOM 4705 C C . THR B 1 189 ? 9.758 -7.633 -8.852 1 93.62 189 THR B C 1
ATOM 4707 O O . THR B 1 189 ? 10.953 -7.664 -9.141 1 93.62 189 THR B O 1
ATOM 4710 N N . PHE B 1 190 ? 9.234 -8.352 -7.914 1 94.56 190 PHE B N 1
ATOM 4711 C CA . PHE B 1 190 ? 10.047 -9.219 -7.078 1 94.56 190 PHE B CA 1
ATOM 4712 C C . PHE B 1 190 ? 10.328 -10.547 -7.785 1 94.56 190 PHE B C 1
ATOM 4714 O O . PHE B 1 190 ? 11.477 -10.977 -7.867 1 94.56 190 PHE B O 1
ATOM 4721 N N . TRP B 1 191 ? 9.344 -11.148 -8.375 1 97.25 191 TRP B N 1
ATOM 4722 C CA . TRP B 1 191 ? 9.461 -12.539 -8.805 1 97.25 191 TRP B CA 1
ATOM 4723 C C . TRP B 1 191 ? 9.992 -12.625 -10.234 1 97.25 191 TRP B C 1
ATOM 4725 O O . TRP B 1 191 ? 10.641 -13.609 -10.602 1 97.25 191 TRP B O 1
ATOM 4735 N N . LEU B 1 192 ? 9.805 -11.656 -11.109 1 97.75 192 LEU B N 1
ATOM 4736 C CA . LEU B 1 192 ? 10.219 -11.75 -12.5 1 97.75 192 LEU B CA 1
ATOM 4737 C C . LEU B 1 192 ? 11.742 -11.875 -12.602 1 97.75 192 LEU B C 1
ATOM 4739 O O . LEU B 1 192 ? 12.25 -12.734 -13.32 1 97.75 192 LEU B O 1
ATOM 4743 N N . PRO B 1 193 ? 12.516 -11.023 -11.852 1 95.44 193 PRO B N 1
ATOM 4744 C CA . PRO B 1 193 ? 13.969 -11.195 -11.906 1 95.44 193 PRO B CA 1
ATOM 4745 C C . PRO B 1 193 ? 14.422 -12.555 -11.383 1 95.44 193 PRO B C 1
ATOM 4747 O O . PRO B 1 193 ? 15.352 -13.148 -11.93 1 95.44 193 PRO B O 1
ATOM 4750 N N . VAL B 1 194 ? 13.758 -13.047 -10.367 1 96.69 194 VAL B N 1
ATOM 4751 C CA . VAL B 1 194 ? 14.094 -14.344 -9.789 1 96.69 194 VAL B CA 1
ATOM 4752 C C . VAL B 1 194 ? 13.852 -15.453 -10.812 1 96.69 194 VAL B C 1
ATOM 4754 O O . VAL B 1 194 ? 14.727 -16.281 -11.07 1 96.69 194 VAL B O 1
ATOM 4757 N N . ILE B 1 195 ? 12.734 -15.414 -11.453 1 98.56 195 ILE B N 1
ATOM 4758 C CA . ILE B 1 195 ? 12.352 -16.406 -12.445 1 98.56 195 ILE B CA 1
ATOM 4759 C C . ILE B 1 195 ? 13.297 -16.344 -13.641 1 98.56 195 ILE B C 1
ATOM 4761 O O . ILE B 1 195 ? 13.805 -17.375 -14.094 1 98.56 195 ILE B O 1
ATOM 4765 N N . THR B 1 196 ? 13.586 -15.156 -14.117 1 98.31 196 THR B N 1
ATOM 4766 C CA . THR B 1 196 ? 14.453 -14.961 -15.273 1 98.31 196 THR B CA 1
ATOM 4767 C C . THR B 1 196 ? 15.867 -15.453 -14.984 1 98.31 196 THR B C 1
ATOM 4769 O O . THR B 1 196 ? 16.484 -16.094 -15.828 1 98.31 196 THR B O 1
ATOM 4772 N N . LYS B 1 197 ? 16.312 -15.172 -13.82 1 97.44 197 LYS B N 1
ATOM 4773 C CA . LYS B 1 197 ? 17.656 -15.617 -13.445 1 97.44 197 LYS B CA 1
ATOM 4774 C C . LYS B 1 197 ? 17.719 -17.141 -13.375 1 97.44 197 LYS B C 1
ATOM 4776 O O . LYS B 1 197 ? 18.703 -17.734 -13.836 1 97.44 197 LYS B O 1
ATOM 4781 N N . LEU B 1 198 ? 16.75 -17.75 -12.781 1 97.88 198 LEU B N 1
ATOM 4782 C CA . LEU B 1 198 ? 16.703 -19.203 -12.703 1 97.88 198 LEU B CA 1
ATOM 4783 C C . LEU B 1 198 ? 16.719 -19.828 -14.094 1 97.88 198 LEU B C 1
ATOM 4785 O O . LEU B 1 198 ? 17.5 -20.75 -14.352 1 97.88 198 LEU B O 1
ATOM 4789 N N . ILE B 1 199 ? 15.938 -19.281 -14.961 1 98.5 199 ILE B N 1
ATOM 4790 C CA . ILE B 1 199 ? 15.859 -19.781 -16.328 1 98.5 199 ILE B CA 1
ATOM 4791 C C . ILE B 1 199 ? 17.188 -19.547 -17.047 1 98.5 199 ILE B C 1
ATOM 4793 O O . ILE B 1 199 ? 17.734 -20.469 -17.672 1 98.5 199 ILE B O 1
ATOM 4797 N N . TYR B 1 200 ? 17.688 -18.391 -16.906 1 98.25 200 TYR B N 1
ATOM 4798 C CA . TYR B 1 200 ? 18.953 -18.031 -17.562 1 98.25 200 TYR B CA 1
ATOM 4799 C C . TYR B 1 200 ? 20.062 -18.984 -17.125 1 98.25 200 TYR B C 1
ATOM 4801 O O . TYR B 1 200 ? 20.797 -19.531 -17.953 1 98.25 200 TYR B O 1
ATOM 4809 N N . ASP B 1 201 ? 20.219 -19.219 -15.844 1 97.69 201 ASP B N 1
ATOM 4810 C CA . ASP B 1 201 ? 21.281 -20.047 -15.297 1 97.69 201 ASP B CA 1
ATOM 4811 C C . ASP B 1 201 ? 21.203 -21.484 -15.836 1 97.69 201 ASP B C 1
ATOM 4813 O O . ASP B 1 201 ? 22.234 -22.109 -16.078 1 97.69 201 ASP B O 1
ATOM 4817 N N . GLU B 1 202 ? 20.016 -21.938 -16.062 1 97.69 202 GLU B N 1
ATOM 4818 C CA . GLU B 1 202 ? 19.844 -23.344 -16.438 1 97.69 202 GLU B CA 1
ATOM 4819 C C . GLU B 1 202 ? 19.844 -23.516 -17.953 1 97.69 202 GLU B C 1
ATOM 4821 O O . GLU B 1 202 ? 20.219 -24.578 -18.453 1 97.69 202 GLU B O 1
ATOM 4826 N N . PHE B 1 203 ? 19.625 -22.469 -18.703 1 98.06 203 PHE B N 1
ATOM 4827 C CA . PHE B 1 203 ? 19.422 -22.609 -20.141 1 98.06 203 PHE B CA 1
ATOM 4828 C C . PHE B 1 203 ? 20.641 -22.109 -20.906 1 98.06 203 PHE B C 1
ATOM 4830 O O . PHE B 1 203 ? 20.891 -22.547 -22.031 1 98.06 203 PHE B O 1
ATOM 4837 N N . ILE B 1 204 ? 21.406 -21.203 -20.328 1 98 204 ILE B N 1
ATOM 4838 C CA . ILE B 1 204 ? 22.391 -20.422 -21.078 1 98 204 ILE B CA 1
ATOM 4839 C C . ILE B 1 204 ? 23.438 -21.375 -21.672 1 98 204 ILE B C 1
ATOM 4841 O O . ILE B 1 204 ? 23.828 -21.219 -22.844 1 98 204 ILE B O 1
ATOM 4845 N N . GLN B 1 205 ? 23.938 -22.328 -21 1 97.19 205 GLN B N 1
ATOM 4846 C CA . GLN B 1 205 ? 24.969 -23.234 -21.5 1 97.19 205 GLN B CA 1
ATOM 4847 C C . GLN B 1 205 ? 24.453 -24.062 -22.672 1 97.19 205 GLN B C 1
ATOM 4849 O O . GLN B 1 205 ? 25.156 -24.266 -23.656 1 97.19 205 GLN B O 1
ATOM 4854 N N . GLU B 1 206 ? 23.203 -24.516 -22.484 1 97.38 206 GLU B N 1
ATOM 4855 C CA . GLU B 1 206 ? 22.625 -25.344 -23.531 1 97.38 206 GLU B CA 1
ATOM 4856 C C . GLU B 1 206 ? 22.328 -24.516 -24.781 1 97.38 206 GLU B C 1
ATOM 4858 O O . GLU B 1 206 ? 22.406 -25.016 -25.906 1 97.38 206 GLU B O 1
ATOM 4863 N N . ILE B 1 207 ? 21.984 -23.25 -24.609 1 97.31 207 ILE B N 1
ATOM 4864 C CA . ILE B 1 207 ? 21.781 -22.344 -25.734 1 97.31 207 ILE B CA 1
ATOM 4865 C C . ILE B 1 207 ? 23.094 -22.125 -26.469 1 97.31 207 ILE B C 1
ATOM 4867 O O . ILE B 1 207 ? 23.141 -22.188 -27.703 1 97.31 207 ILE B O 1
ATOM 4871 N N . GLN B 1 208 ? 24.156 -21.953 -25.734 1 97.44 208 GLN B N 1
ATOM 4872 C CA . GLN B 1 208 ? 25.469 -21.719 -26.312 1 97.44 208 GLN B CA 1
ATOM 4873 C C . GLN B 1 208 ? 25.953 -22.953 -27.078 1 97.44 208 GLN B C 1
ATOM 4875 O O . GLN B 1 208 ? 26.562 -22.828 -28.141 1 97.44 208 GLN B O 1
ATOM 4880 N N . LYS B 1 209 ? 25.609 -24.047 -26.641 1 97.31 209 LYS B N 1
ATOM 4881 C CA . LYS B 1 209 ? 26.016 -25.312 -27.266 1 97.31 209 LYS B CA 1
ATOM 4882 C C . LYS B 1 209 ? 25.047 -25.703 -28.359 1 97.31 209 LYS B C 1
ATOM 4884 O O . LYS B 1 209 ? 25.281 -26.688 -29.078 1 97.31 209 LYS B O 1
ATOM 4889 N N . GLN B 1 210 ? 23.984 -24.984 -28.469 1 96.69 210 GLN B N 1
ATOM 4890 C CA . GLN B 1 210 ? 22.953 -25.266 -29.453 1 96.69 210 GLN B CA 1
ATOM 4891 C C . GLN B 1 210 ? 22.438 -26.688 -29.312 1 96.69 210 GLN B C 1
ATOM 4893 O O . GLN B 1 210 ? 22.281 -27.391 -30.312 1 96.69 210 GLN B O 1
ATOM 4898 N N . ASN B 1 211 ? 22.359 -27.172 -28.125 1 97.06 211 ASN B N 1
ATOM 4899 C CA . ASN B 1 211 ? 21.828 -28.5 -27.844 1 97.06 211 ASN B CA 1
ATOM 4900 C C . ASN B 1 211 ? 20.312 -28.516 -27.844 1 97.06 211 ASN B C 1
ATOM 4902 O O . ASN B 1 211 ? 19.672 -28.344 -26.797 1 97.06 211 ASN B O 1
ATOM 4906 N N . THR B 1 212 ? 19.75 -28.797 -28.875 1 96.94 212 THR B N 1
ATOM 4907 C CA . THR B 1 212 ? 18.312 -28.703 -29.094 1 96.94 212 THR B CA 1
ATOM 4908 C C . THR B 1 212 ? 17.562 -29.688 -28.203 1 96.94 212 THR B C 1
ATOM 4910 O O . THR B 1 212 ? 16.484 -29.391 -27.688 1 96.94 212 THR B O 1
ATOM 4913 N N . PHE B 1 213 ? 18.109 -30.844 -28.078 1 97.31 213 PHE B N 1
ATOM 4914 C CA . PHE B 1 213 ? 17.438 -31.859 -27.281 1 97.31 213 PHE B CA 1
ATOM 4915 C C . PHE B 1 213 ? 17.328 -31.422 -25.828 1 97.31 213 PHE B C 1
ATOM 4917 O O . PHE B 1 213 ? 16.25 -31.5 -25.234 1 97.31 213 PHE B O 1
ATOM 4924 N N . LYS B 1 214 ? 18.375 -30.953 -25.234 1 97.12 214 LYS B N 1
ATOM 4925 C CA . LYS B 1 214 ? 18.375 -30.547 -23.844 1 97.12 214 LYS B CA 1
ATOM 4926 C C . LYS B 1 214 ? 17.516 -29.312 -23.625 1 97.12 214 LYS B C 1
ATOM 4928 O O . LYS B 1 214 ? 16.859 -29.172 -22.594 1 97.12 214 LYS B O 1
ATOM 4933 N N . LEU B 1 215 ? 17.562 -28.438 -24.609 1 98.06 215 LEU B N 1
ATOM 4934 C CA . LEU B 1 215 ? 16.719 -27.25 -24.516 1 98.06 215 LEU B CA 1
ATOM 4935 C C . LEU B 1 215 ? 15.25 -27.625 -24.5 1 98.06 215 LEU B C 1
ATOM 4937 O O . LEU B 1 215 ? 14.461 -27.047 -23.75 1 98.06 215 LEU B O 1
ATOM 4941 N N . THR B 1 216 ? 14.93 -28.562 -25.328 1 98.25 216 THR B N 1
ATOM 4942 C CA . THR B 1 216 ? 13.555 -29.047 -25.359 1 98.25 216 THR B CA 1
ATOM 4943 C C . THR B 1 216 ? 13.172 -29.688 -24.031 1 98.25 216 THR B C 1
ATOM 4945 O O . THR B 1 216 ? 12.078 -29.438 -23.516 1 98.25 216 THR B O 1
ATOM 4948 N N . LEU B 1 217 ? 14.07 -30.469 -23.5 1 97.88 217 LEU B N 1
ATOM 4949 C CA . LEU B 1 217 ? 13.812 -31.125 -22.219 1 97.88 217 LEU B CA 1
ATOM 4950 C C . LEU B 1 217 ? 13.633 -30.094 -21.109 1 97.88 217 LEU B C 1
ATOM 4952 O O . LEU B 1 217 ? 12.734 -30.219 -20.281 1 97.88 217 LEU B O 1
ATOM 4956 N N . LEU B 1 218 ? 14.492 -29.094 -21.062 1 98.31 218 LEU B N 1
ATOM 4957 C CA . LEU B 1 218 ? 14.398 -28.031 -20.062 1 98.31 218 LEU B CA 1
ATOM 4958 C C . LEU B 1 218 ? 13.078 -27.281 -20.203 1 98.31 218 LEU B C 1
ATOM 4960 O O . LEU B 1 218 ? 12.445 -26.953 -19.188 1 98.31 218 LEU B O 1
ATOM 4964 N N . SER B 1 219 ? 12.68 -27.031 -21.438 1 98.56 219 SER B N 1
ATOM 4965 C CA . SER B 1 219 ? 11.398 -26.375 -21.672 1 98.56 219 SER B CA 1
ATOM 4966 C C . SER B 1 219 ? 10.234 -27.203 -21.156 1 98.56 219 SER B C 1
ATOM 4968 O O . SER B 1 219 ? 9.266 -26.672 -20.609 1 98.56 219 SER B O 1
ATOM 4970 N N . LEU B 1 220 ? 10.32 -28.484 -21.344 1 98.44 220 LEU B N 1
ATOM 4971 C CA . LEU B 1 220 ? 9.281 -29.375 -20.828 1 98.44 220 LEU B CA 1
ATOM 4972 C C . LEU B 1 220 ? 9.234 -29.344 -19.312 1 98.44 220 LEU B C 1
ATOM 4974 O O . LEU B 1 220 ? 8.156 -29.344 -18.719 1 98.44 220 LEU B O 1
ATOM 4978 N N . TYR B 1 221 ? 10.422 -29.312 -18.641 1 98.31 221 TYR B N 1
ATOM 4979 C CA . TYR B 1 221 ? 10.469 -29.203 -17.188 1 98.31 221 TYR B CA 1
ATOM 4980 C C . TYR B 1 221 ? 9.844 -27.906 -16.703 1 98.31 221 TYR B C 1
ATOM 4982 O O . TYR B 1 221 ? 9.188 -27.875 -15.664 1 98.31 221 TYR B O 1
ATOM 4990 N N . LEU B 1 222 ? 10.109 -26.844 -17.453 1 98.62 222 LEU B N 1
ATOM 4991 C CA . LEU B 1 222 ? 9.484 -25.562 -17.156 1 98.62 222 LEU B CA 1
ATOM 4992 C C . LEU B 1 222 ? 7.961 -25.672 -17.188 1 98.62 222 LEU B C 1
ATOM 4994 O O . LEU B 1 222 ? 7.273 -25.172 -16.297 1 98.62 222 LEU B O 1
ATOM 4998 N N . LEU B 1 223 ? 7.465 -26.344 -18.219 1 98.5 223 LEU B N 1
ATOM 4999 C CA . LEU B 1 223 ? 6.027 -26.531 -18.375 1 98.5 223 LEU B CA 1
ATOM 5000 C C . LEU B 1 223 ? 5.461 -27.391 -17.25 1 98.5 223 LEU B C 1
ATOM 5002 O O . LEU B 1 223 ? 4.34 -27.156 -16.797 1 98.5 223 LEU B O 1
ATOM 5006 N N . VAL B 1 224 ? 6.156 -28.375 -16.859 1 97.94 224 VAL B N 1
ATOM 5007 C CA . VAL B 1 224 ? 5.742 -29.219 -15.742 1 97.94 224 VAL B CA 1
ATOM 5008 C C . VAL B 1 224 ? 5.594 -28.359 -14.492 1 97.94 224 VAL B C 1
ATOM 5010 O O . VAL B 1 224 ? 4.648 -28.547 -13.719 1 97.94 224 VAL B O 1
ATOM 5013 N N . GLY B 1 225 ? 6.543 -27.422 -14.266 1 98.25 225 GLY B N 1
ATOM 5014 C CA . GLY B 1 225 ? 6.445 -26.5 -13.141 1 98.25 225 GLY B CA 1
ATOM 5015 C C . GLY B 1 225 ? 5.195 -25.656 -13.172 1 98.25 225 GLY B C 1
ATOM 5016 O O . GLY B 1 225 ? 4.527 -25.484 -12.148 1 98.25 225 GLY B O 1
ATOM 5017 N N . ILE B 1 226 ? 4.875 -25.172 -14.328 1 98.31 226 ILE B N 1
ATOM 5018 C CA . ILE B 1 226 ? 3.689 -24.344 -14.492 1 98.31 226 ILE B CA 1
ATOM 5019 C C . ILE B 1 226 ? 2.438 -25.156 -14.18 1 98.31 226 ILE B C 1
ATOM 5021 O O . ILE B 1 226 ? 1.564 -24.703 -13.438 1 98.31 226 ILE B O 1
ATOM 5025 N N . LEU B 1 227 ? 2.371 -26.359 -14.695 1 97.31 227 LEU B N 1
ATOM 5026 C CA . LEU B 1 227 ? 1.23 -27.234 -14.461 1 97.31 227 LEU B CA 1
ATOM 5027 C C . LEU B 1 227 ? 1.143 -27.625 -12.992 1 97.31 227 LEU B C 1
ATOM 5029 O O . LEU B 1 227 ? 0.046 -27.734 -12.438 1 97.31 227 LEU B O 1
ATOM 5033 N N . PHE B 1 228 ? 2.295 -27.875 -12.461 1 96.69 228 PHE B N 1
ATOM 5034 C CA . PHE B 1 228 ? 2.33 -28.219 -11.047 1 96.69 228 PHE B CA 1
ATOM 5035 C C . PHE B 1 228 ? 1.728 -27.109 -10.203 1 96.69 228 PHE B C 1
ATOM 5037 O O . PHE B 1 228 ? 1.008 -27.375 -9.234 1 96.69 228 PHE B O 1
ATOM 5044 N N . TRP B 1 229 ? 1.997 -25.922 -10.531 1 97.69 229 TRP B N 1
ATOM 5045 C CA . TRP B 1 229 ? 1.425 -24.812 -9.773 1 97.69 229 TRP B CA 1
ATOM 5046 C C . TRP B 1 229 ? -0.099 -24.844 -9.836 1 97.69 229 TRP B C 1
ATOM 5048 O O . TRP B 1 229 ? -0.773 -24.578 -8.836 1 97.69 229 TRP B O 1
ATOM 5058 N N . THR B 1 230 ? -0.651 -25.094 -11.016 1 97.81 230 THR B N 1
ATOM 5059 C CA . THR B 1 230 ? -2.105 -25.094 -11.125 1 97.81 230 THR B CA 1
ATOM 5060 C C . THR B 1 230 ? -2.719 -26.094 -10.156 1 97.81 230 THR B C 1
ATOM 5062 O O . THR B 1 230 ? -3.773 -25.844 -9.57 1 97.81 230 THR B O 1
ATOM 5065 N N . PHE B 1 231 ? -2.096 -27.203 -10.031 1 97.56 231 PHE B N 1
ATOM 5066 C CA . PHE B 1 231 ? -2.557 -28.203 -9.07 1 97.56 231 PHE B CA 1
ATOM 5067 C C . PHE B 1 231 ? -2.385 -27.703 -7.641 1 97.56 231 PHE B C 1
ATOM 5069 O O . PHE B 1 231 ? -3.283 -27.844 -6.812 1 97.56 231 PHE B O 1
ATOM 5076 N N . LEU B 1 232 ? -1.217 -27.156 -7.383 1 96.88 232 LEU B N 1
ATOM 5077 C CA . LEU B 1 232 ? -0.942 -26.625 -6.055 1 96.88 232 LEU B CA 1
ATOM 5078 C C . LEU B 1 232 ? -1.93 -25.516 -5.699 1 96.88 232 LEU B C 1
ATOM 5080 O O . LEU B 1 232 ? -2.387 -25.422 -4.559 1 96.88 232 LEU B O 1
ATOM 5084 N N . GLU B 1 233 ? -2.195 -24.625 -6.641 1 97.44 233 GLU B N 1
ATOM 5085 C CA . GLU B 1 233 ? -3.205 -23.594 -6.469 1 97.44 233 GLU B CA 1
ATOM 5086 C C . GLU B 1 233 ? -4.527 -24.188 -5.984 1 97.44 233 GLU B C 1
ATOM 5088 O O . GLU B 1 233 ? -5.09 -23.719 -4.992 1 97.44 233 GLU B O 1
ATOM 5093 N N . TYR B 1 234 ? -4.984 -25.203 -6.66 1 98.06 234 TYR B N 1
ATOM 5094 C CA . TYR B 1 234 ? -6.238 -25.859 -6.312 1 98.06 234 TYR B CA 1
ATOM 5095 C C . TYR B 1 234 ? -6.156 -26.484 -4.926 1 98.06 234 TYR B C 1
ATOM 5097 O O . TYR B 1 234 ? -7.047 -26.281 -4.094 1 98.06 234 TYR B O 1
ATOM 5105 N N . ALA B 1 235 ? -5.094 -27.188 -4.684 1 97.44 235 ALA B N 1
ATOM 5106 C CA . ALA B 1 235 ? -4.938 -27.906 -3.424 1 97.44 235 ALA B CA 1
ATOM 5107 C C . ALA B 1 235 ? -4.867 -26.953 -2.242 1 97.44 235 ALA B C 1
ATOM 5109 O O . ALA B 1 235 ? -5.555 -27.141 -1.236 1 97.44 235 ALA B O 1
ATOM 5110 N N . LEU B 1 236 ? -4.078 -25.922 -2.352 1 96.56 236 LEU B N 1
ATOM 5111 C CA . LEU B 1 236 ? -3.955 -24.938 -1.276 1 96.56 236 LEU B CA 1
ATOM 5112 C C . LEU B 1 236 ? -5.281 -24.219 -1.043 1 96.56 236 LEU B C 1
ATOM 5114 O O . LEU B 1 236 ? -5.676 -24 0.103 1 96.56 236 LEU B O 1
ATOM 5118 N N . HIS B 1 237 ? -5.941 -23.828 -2.107 1 98.06 237 HIS B N 1
ATOM 5119 C CA . HIS B 1 237 ? -7.211 -23.125 -2.006 1 98.06 237 HIS B CA 1
ATOM 5120 C C . HIS B 1 237 ? -8.266 -23.969 -1.317 1 98.06 237 HIS B C 1
ATOM 5122 O O . HIS B 1 237 ? -8.906 -23.531 -0.359 1 98.06 237 HIS B O 1
ATOM 5128 N N . ARG B 1 238 ? -8.375 -25.203 -1.729 1 97.75 238 ARG B N 1
ATOM 5129 C CA . ARG B 1 238 ? -9.422 -26.094 -1.22 1 97.75 238 ARG B CA 1
ATOM 5130 C C . ARG B 1 238 ? -9.094 -26.562 0.193 1 97.75 238 ARG B C 1
ATOM 5132 O O . ARG B 1 238 ? -9.945 -26.5 1.086 1 97.75 238 ARG B O 1
ATOM 5139 N N . TYR B 1 239 ? -7.832 -26.938 0.439 1 97.06 239 TYR B N 1
ATOM 5140 C CA . TYR B 1 239 ? -7.551 -27.703 1.655 1 97.06 239 TYR B CA 1
ATOM 5141 C C . TYR B 1 239 ? -6.934 -26.797 2.721 1 97.06 239 TYR B C 1
ATOM 5143 O O . TYR B 1 239 ? -6.98 -27.125 3.912 1 97.06 239 TYR B O 1
ATOM 5151 N N . VAL B 1 240 ? -6.34 -25.688 2.359 1 94.81 240 VAL B N 1
ATOM 5152 C CA . VAL B 1 240 ? -5.699 -24.812 3.34 1 94.81 240 VAL B CA 1
ATOM 5153 C C . VAL B 1 240 ? -6.504 -23.531 3.49 1 94.81 240 VAL B C 1
ATOM 5155 O O . VAL B 1 240 ? -6.996 -23.219 4.578 1 94.81 240 VAL B O 1
ATOM 5158 N N . PHE B 1 241 ? -6.777 -22.828 2.43 1 96.38 241 PHE B N 1
ATOM 5159 C CA . PHE B 1 241 ? -7.457 -21.531 2.469 1 96.38 241 PHE B CA 1
ATOM 5160 C C . PHE B 1 241 ? -8.914 -21.703 2.881 1 96.38 241 PHE B C 1
ATOM 5162 O O . PHE B 1 241 ? -9.469 -20.844 3.57 1 96.38 241 PHE B O 1
ATOM 5169 N N . HIS B 1 242 ? -9.539 -22.797 2.447 1 96.56 242 HIS B N 1
ATOM 5170 C CA . HIS B 1 242 ? -10.938 -23.062 2.783 1 96.56 242 HIS B CA 1
ATOM 5171 C C . HIS B 1 242 ? -11.07 -24.281 3.693 1 96.56 242 HIS B C 1
ATOM 5173 O O . HIS B 1 242 ? -12.07 -24.984 3.648 1 96.56 242 HIS B O 1
ATOM 5179 N N . MET B 1 243 ? -10.023 -24.5 4.457 1 93.69 243 MET B N 1
ATOM 5180 C CA . MET B 1 243 ? -10.117 -25.562 5.445 1 93.69 243 MET B CA 1
ATOM 5181 C C . MET B 1 243 ? -11.359 -25.406 6.309 1 93.69 243 MET B C 1
ATOM 5183 O O . MET B 1 243 ? -11.75 -24.297 6.645 1 93.69 243 MET B O 1
ATOM 5187 N N . GLU B 1 244 ? -11.906 -26.453 6.68 1 88.12 244 GLU B N 1
ATOM 5188 C CA . GLU B 1 244 ? -13.102 -26.422 7.52 1 88.12 244 GLU B CA 1
ATOM 5189 C C . GLU B 1 244 ? -12.766 -25.984 8.938 1 88.12 244 GLU B C 1
ATOM 5191 O O . GLU B 1 244 ? -11.953 -26.609 9.617 1 88.12 244 GLU B O 1
ATOM 5196 N N . VAL B 1 245 ? -13.234 -24.859 9.281 1 90.56 245 VAL B N 1
ATOM 5197 C CA . VAL B 1 245 ? -13.078 -24.375 10.648 1 90.56 245 VAL B CA 1
ATOM 5198 C C . VAL B 1 245 ? -14.367 -24.609 11.43 1 90.56 245 VAL B C 1
ATOM 5200 O O . VAL B 1 245 ? -15.438 -24.141 11.031 1 90.56 245 VAL B O 1
ATOM 5203 N N . LYS B 1 246 ? -14.188 -25.391 12.438 1 89.88 246 LYS B N 1
ATOM 5204 C CA . LYS B 1 246 ? -15.328 -25.719 13.289 1 89.88 246 LYS B CA 1
ATOM 5205 C C . LYS B 1 246 ? -15.273 -24.938 14.602 1 89.88 246 LYS B C 1
ATOM 5207 O O . LYS B 1 246 ? -14.305 -24.219 14.867 1 89.88 246 LYS B O 1
ATOM 5212 N N . SER B 1 247 ? -16.328 -25.078 15.336 1 86.38 247 SER B N 1
ATOM 5213 C CA . SER B 1 247 ? -16.438 -24.344 16.594 1 86.38 247 SER B CA 1
ATOM 5214 C C . SER B 1 247 ? -15.359 -24.781 17.578 1 86.38 247 SER B C 1
ATOM 5216 O O . SER B 1 247 ? -14.953 -24 18.438 1 86.38 247 SER B O 1
ATOM 5218 N N . ASN B 1 248 ? -14.852 -25.953 17.406 1 89.19 248 ASN B N 1
ATOM 5219 C CA . ASN B 1 248 ? -13.859 -26.453 18.344 1 89.19 248 ASN B CA 1
ATOM 5220 C C . ASN B 1 248 ? -12.445 -26.344 17.781 1 89.19 248 ASN B C 1
ATOM 5222 O O . ASN B 1 248 ? -11.492 -26.828 18.391 1 89.19 248 ASN B O 1
ATOM 5226 N N . THR B 1 249 ? -12.328 -25.688 16.672 1 91.06 249 THR B N 1
ATOM 5227 C CA . THR B 1 249 ? -11 -25.484 16.109 1 91.06 249 THR B CA 1
ATOM 5228 C C . THR B 1 249 ? -10.164 -24.594 17.016 1 91.06 249 THR B C 1
ATOM 5230 O O . THR B 1 249 ? -10.688 -23.656 17.625 1 91.06 249 THR B O 1
ATOM 5233 N N . HIS B 1 250 ? -8.938 -24.906 17.125 1 93.69 250 HIS B N 1
ATOM 5234 C CA . HIS B 1 250 ? -8.023 -24.141 17.969 1 93.69 250 HIS B CA 1
ATOM 5235 C C . HIS B 1 250 ? -7.961 -22.672 17.531 1 93.69 250 HIS B C 1
ATOM 5237 O O . HIS B 1 250 ? -7.91 -22.391 16.344 1 93.69 250 HIS B O 1
ATOM 5243 N N . PRO B 1 251 ? -7.941 -21.766 18.453 1 94.31 251 PRO B N 1
ATOM 5244 C CA . PRO B 1 251 ? -7.98 -20.344 18.141 1 94.31 251 PRO B CA 1
ATOM 5245 C C . PRO B 1 251 ? -6.805 -19.891 17.281 1 94.31 251 PRO B C 1
ATOM 5247 O O . PRO B 1 251 ? -6.961 -19.016 16.422 1 94.31 251 PRO B O 1
ATOM 5250 N N . TRP B 1 252 ? -5.742 -20.5 17.453 1 94.5 252 TRP B N 1
ATOM 5251 C CA . TRP B 1 252 ? -4.574 -20.125 16.672 1 94.5 252 TRP B CA 1
ATOM 5252 C C . TRP B 1 252 ? -4.766 -20.484 15.195 1 94.5 252 TRP B C 1
ATOM 5254 O O . TRP B 1 252 ? -4.312 -19.75 14.312 1 94.5 252 TRP B O 1
ATOM 5264 N N . LEU B 1 253 ? -5.391 -21.562 14.984 1 95.56 253 LEU B N 1
ATOM 5265 C CA . LEU B 1 253 ? -5.633 -21.969 13.609 1 95.56 253 LEU B CA 1
ATOM 5266 C C . LEU B 1 253 ? -6.648 -21.047 12.938 1 95.56 253 LEU B C 1
ATOM 5268 O O . LEU B 1 253 ? -6.531 -20.75 11.75 1 95.56 253 LEU B O 1
ATOM 5272 N N . CYS B 1 254 ? -7.598 -20.609 13.711 1 96.06 254 CYS B N 1
ATOM 5273 C CA . CYS B 1 254 ? -8.562 -19.656 13.188 1 96.06 254 CYS B CA 1
ATOM 5274 C C . CYS B 1 254 ? -7.875 -18.344 12.82 1 96.06 254 CYS B C 1
ATOM 5276 O O . CYS B 1 254 ? -8.156 -17.766 11.766 1 96.06 254 CYS B O 1
ATOM 5278 N N . THR B 1 255 ? -6.98 -17.984 13.688 1 96.94 255 THR B N 1
ATOM 5279 C CA . THR B 1 255 ? -6.238 -16.75 13.438 1 96.94 255 THR B CA 1
ATOM 5280 C C . THR B 1 255 ? -5.367 -16.875 12.195 1 96.94 255 THR B C 1
ATOM 5282 O O . THR B 1 255 ? -5.34 -15.969 11.352 1 96.94 255 THR B O 1
ATOM 5285 N N . LEU B 1 256 ? -4.727 -17.984 12.133 1 95.56 256 LEU B N 1
ATOM 5286 C CA . LEU B 1 256 ? -3.896 -18.219 10.961 1 95.56 256 LEU B CA 1
ATOM 5287 C C . LEU B 1 256 ? -4.746 -18.266 9.695 1 95.56 256 LEU B C 1
ATOM 5289 O O . LEU B 1 256 ? -4.395 -17.656 8.68 1 95.56 256 LEU B O 1
ATOM 5293 N N . HIS B 1 257 ? -5.848 -18.969 9.758 1 96.94 257 HIS B N 1
ATOM 5294 C CA . HIS B 1 257 ? -6.773 -19.047 8.633 1 96.94 257 HIS B CA 1
ATOM 5295 C C . HIS B 1 257 ? -7.234 -17.672 8.188 1 96.94 257 HIS B C 1
ATOM 5297 O O . HIS B 1 257 ? -7.277 -17.375 6.992 1 96.94 257 HIS B O 1
ATOM 5303 N N . PHE B 1 258 ? -7.547 -16.859 9.156 1 97.5 258 PHE B N 1
ATOM 5304 C CA . PHE B 1 258 ? -7.992 -15.5 8.859 1 97.5 258 PHE B CA 1
ATOM 5305 C C . PHE B 1 258 ? -6.91 -14.727 8.117 1 97.5 258 PHE B C 1
ATOM 5307 O O . PHE B 1 258 ? -7.191 -14.055 7.125 1 97.5 258 PHE B O 1
ATOM 5314 N N . MET B 1 259 ? -5.73 -14.836 8.508 1 95.69 259 MET B N 1
ATOM 5315 C CA . MET B 1 259 ? -4.613 -14.078 7.957 1 95.69 259 MET B CA 1
ATOM 5316 C C . MET B 1 259 ? -4.297 -14.523 6.531 1 95.69 259 MET B C 1
ATOM 5318 O O . MET B 1 259 ? -3.951 -13.695 5.684 1 95.69 259 MET B O 1
ATOM 5322 N N . ILE B 1 260 ? -4.406 -15.773 6.305 1 94.31 260 ILE B N 1
ATOM 5323 C CA . ILE B 1 260 ? -3.893 -16.266 5.031 1 94.31 260 ILE B CA 1
ATOM 5324 C C . ILE B 1 260 ? -4.996 -16.219 3.977 1 94.31 260 ILE B C 1
ATOM 5326 O O . ILE B 1 260 ? -4.711 -16.172 2.777 1 94.31 260 ILE B O 1
ATOM 5330 N N . HIS B 1 261 ? -6.312 -16.25 4.457 1 95.88 261 HIS B N 1
ATOM 5331 C CA . HIS B 1 261 ? -7.332 -16.266 3.416 1 95.88 261 HIS B CA 1
ATOM 5332 C C . HIS B 1 261 ? -8.656 -15.711 3.924 1 95.88 261 HIS B C 1
ATOM 5334 O O . HIS B 1 261 ? -9.391 -15.07 3.168 1 95.88 261 HIS B O 1
ATOM 5340 N N . GLY B 1 262 ? -8.984 -15.953 5.172 1 96.81 262 GLY B N 1
ATOM 5341 C CA . GLY B 1 262 ? -10.258 -15.508 5.723 1 96.81 262 GLY B CA 1
ATOM 5342 C C . GLY B 1 262 ? -10.516 -14.031 5.516 1 96.81 262 GLY B C 1
ATOM 5343 O O . GLY B 1 262 ? -11.633 -13.633 5.172 1 96.81 262 GLY B O 1
ATOM 5344 N N . LEU B 1 263 ? -9.484 -13.234 5.711 1 97.19 263 LEU B N 1
ATOM 5345 C CA . LEU B 1 263 ? -9.633 -11.797 5.535 1 97.19 263 LEU B CA 1
ATOM 5346 C C . LEU B 1 263 ? -10.039 -11.461 4.102 1 97.19 263 LEU B C 1
ATOM 5348 O O . LEU B 1 263 ? -10.789 -10.516 3.873 1 97.19 263 LEU B O 1
ATOM 5352 N N . HIS B 1 264 ? -9.586 -12.25 3.115 1 96.75 264 HIS B N 1
ATOM 5353 C CA . HIS B 1 264 ? -9.898 -12.07 1.702 1 96.75 264 HIS B CA 1
ATOM 5354 C C . HIS B 1 264 ? -11.391 -12.25 1.439 1 96.75 264 HIS B C 1
ATOM 5356 O O . HIS B 1 264 ? -11.969 -11.562 0.597 1 96.75 264 HIS B O 1
ATOM 5362 N N . HIS B 1 265 ? -11.977 -13.125 2.146 1 96.5 265 HIS B N 1
ATOM 5363 C CA . HIS B 1 265 ? -13.414 -13.352 2.004 1 96.5 265 HIS B CA 1
ATOM 5364 C C . HIS B 1 265 ? -14.211 -12.344 2.826 1 96.5 265 HIS B C 1
ATOM 5366 O O . HIS B 1 265 ? -15.305 -11.938 2.426 1 96.5 265 HIS B O 1
ATOM 5372 N N . LYS B 1 266 ? -13.711 -11.914 3.934 1 97.06 266 LYS B N 1
ATOM 5373 C CA . LYS B 1 266 ? -14.406 -10.984 4.816 1 97.06 266 LYS B CA 1
ATOM 5374 C C . LYS B 1 266 ? -14.422 -9.578 4.227 1 97.06 266 LYS B C 1
ATOM 5376 O O . LYS B 1 266 ? -15.43 -8.875 4.305 1 97.06 266 LYS B O 1
ATOM 5381 N N . VAL B 1 267 ? -13.266 -9.148 3.693 1 96.94 267 VAL B N 1
ATOM 5382 C CA . VAL B 1 267 ? -13.141 -7.844 3.059 1 96.94 267 VAL B CA 1
ATOM 5383 C C . VAL B 1 267 ? -12.57 -8.008 1.651 1 96.94 267 VAL B C 1
ATOM 5385 O O . VAL B 1 267 ? -11.445 -7.574 1.375 1 96.94 267 VAL B O 1
ATOM 5388 N N . PRO B 1 268 ? -13.398 -8.453 0.775 1 95.94 268 PRO B N 1
ATOM 5389 C CA . PRO B 1 268 ? -12.906 -8.844 -0.546 1 95.94 268 PRO B CA 1
ATOM 5390 C C . PRO B 1 268 ? -12.5 -7.648 -1.406 1 95.94 268 PRO B C 1
ATOM 5392 O O . PRO B 1 268 ? -11.852 -7.82 -2.443 1 95.94 268 PRO B O 1
ATOM 5395 N N . PHE B 1 269 ? -12.789 -6.422 -0.985 1 94.56 269 PHE B N 1
ATOM 5396 C CA . PHE B 1 269 ? -12.594 -5.273 -1.862 1 94.56 269 PHE B CA 1
ATOM 5397 C C . PHE B 1 269 ? -11.391 -4.453 -1.42 1 94.56 269 PHE B C 1
ATOM 5399 O O . PHE B 1 269 ? -11.188 -3.332 -1.888 1 94.56 269 PHE B O 1
ATOM 5406 N N . ASP B 1 270 ? -10.617 -4.945 -0.504 1 94.06 270 ASP B N 1
ATOM 5407 C CA . ASP B 1 270 ? -9.383 -4.273 -0.112 1 94.06 270 ASP B CA 1
ATOM 5408 C C . ASP B 1 270 ? -8.289 -4.465 -1.167 1 94.06 270 ASP B C 1
ATOM 5410 O O . ASP B 1 270 ? -7.777 -5.57 -1.344 1 94.06 270 ASP B O 1
ATOM 5414 N N . PRO B 1 271 ? -7.883 -3.445 -1.82 1 93.5 271 PRO B N 1
ATOM 5415 C CA . PRO B 1 271 ? -6.941 -3.609 -2.932 1 93.5 271 PRO B CA 1
ATOM 5416 C C . PRO B 1 271 ? -5.516 -3.891 -2.463 1 93.5 271 PRO B C 1
ATOM 5418 O O . PRO B 1 271 ? -4.668 -4.293 -3.264 1 93.5 271 PRO B O 1
ATOM 5421 N N . MET B 1 272 ? -5.238 -3.734 -1.211 1 95.12 272 MET B N 1
ATOM 5422 C CA . MET B 1 272 ? -3.867 -3.852 -0.721 1 95.12 272 MET B CA 1
ATOM 5423 C C . MET B 1 272 ? -3.613 -5.238 -0.141 1 95.12 272 MET B C 1
ATOM 5425 O O . MET B 1 272 ? -2.502 -5.539 0.3 1 95.12 272 MET B O 1
ATOM 5429 N N . ARG B 1 273 ? -4.633 -6.062 -0.142 1 95.75 273 ARG B N 1
ATOM 5430 C CA . ARG B 1 273 ? -4.477 -7.383 0.462 1 95.75 273 ARG B CA 1
ATOM 5431 C C . ARG B 1 273 ? -5.035 -8.469 -0.448 1 95.75 273 ARG B C 1
ATOM 5433 O O . ARG B 1 273 ? -5.594 -9.461 0.031 1 95.75 273 ARG B O 1
ATOM 5440 N N . LEU B 1 274 ? -4.844 -8.227 -1.706 1 95.5 274 LEU B N 1
ATOM 5441 C CA . LEU B 1 274 ? -5.336 -9.188 -2.691 1 95.5 274 LEU B CA 1
ATOM 5442 C C . LEU B 1 274 ? -4.207 -10.086 -3.182 1 95.5 274 LEU B C 1
ATOM 5444 O O . LEU B 1 274 ? -4.457 -11.195 -3.656 1 95.5 274 LEU B O 1
ATOM 5448 N N . VAL B 1 275 ? -3.023 -9.531 -3.156 1 96.06 275 VAL B N 1
ATOM 5449 C CA . VAL B 1 275 ? -1.886 -10.312 -3.627 1 96.06 275 VAL B CA 1
ATOM 5450 C C . VAL B 1 275 ? -1.078 -10.82 -2.434 1 96.06 275 VAL B C 1
ATOM 5452 O O . VAL B 1 275 ? -1.17 -10.273 -1.334 1 96.06 275 VAL B O 1
ATOM 5455 N N . PHE B 1 276 ? -0.41 -11.875 -2.701 1 94.38 276 PHE B N 1
ATOM 5456 C CA . PHE B 1 276 ? 0.389 -12.5 -1.652 1 94.38 276 PHE B CA 1
ATOM 5457 C C . PHE B 1 276 ? 1.714 -11.766 -1.476 1 94.38 276 PHE B C 1
ATOM 5459 O O . PHE B 1 276 ? 2.473 -11.609 -2.434 1 94.38 276 PHE B O 1
ATOM 5466 N N . PRO B 1 277 ? 2 -11.336 -0.257 1 92.31 277 PRO B N 1
ATOM 5467 C CA . PRO B 1 277 ? 3.25 -10.602 -0.034 1 92.31 277 PRO B CA 1
ATOM 5468 C C . PRO B 1 277 ? 4.488 -11.445 -0.336 1 92.31 277 PRO B C 1
ATOM 5470 O O . PRO B 1 277 ? 4.473 -12.664 -0.149 1 92.31 277 PRO B O 1
ATOM 5473 N N . PRO B 1 278 ? 5.559 -10.828 -0.764 1 91.62 278 PRO B N 1
ATOM 5474 C CA . PRO B 1 278 ? 6.742 -11.57 -1.205 1 91.62 278 PRO B CA 1
ATOM 5475 C C . PRO B 1 278 ? 7.395 -12.367 -0.078 1 91.62 278 PRO B C 1
ATOM 5477 O O . PRO B 1 278 ? 7.82 -13.5 -0.289 1 91.62 278 PRO B O 1
ATOM 5480 N N . LEU B 1 279 ? 7.492 -11.844 1.108 1 90.31 279 LEU B N 1
ATOM 5481 C CA . LEU B 1 279 ? 8.203 -12.539 2.184 1 90.31 279 LEU B CA 1
ATOM 5482 C C . LEU B 1 279 ? 7.52 -13.859 2.52 1 90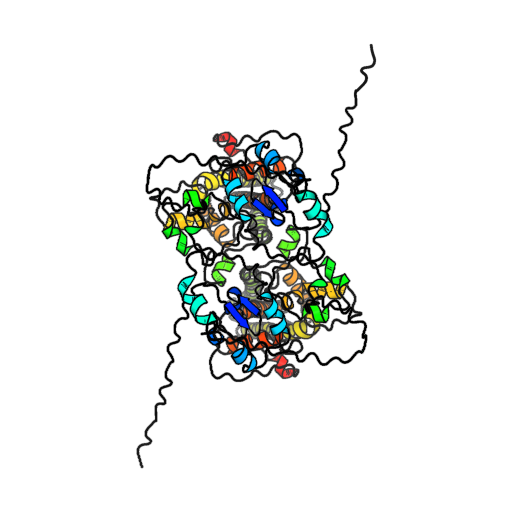.31 279 LEU B C 1
ATOM 5484 O O . LEU B 1 279 ? 8.148 -14.922 2.463 1 90.31 279 LEU B O 1
ATOM 5488 N N . PRO B 1 280 ? 6.262 -13.828 2.889 1 90.62 280 PRO B N 1
ATOM 5489 C CA . PRO B 1 280 ? 5.609 -15.125 3.084 1 90.62 280 PRO B CA 1
ATOM 5490 C C . PRO B 1 280 ? 5.645 -16 1.833 1 90.62 280 PRO B C 1
ATOM 5492 O O . PRO B 1 280 ? 5.695 -17.219 1.934 1 90.62 280 PRO B O 1
ATOM 5495 N N . GLY B 1 281 ? 5.633 -15.398 0.68 1 93.5 281 GLY B N 1
ATOM 5496 C CA . GLY B 1 281 ? 5.777 -16.141 -0.559 1 93.5 281 GLY B CA 1
ATOM 5497 C C . GLY B 1 281 ? 7.086 -16.906 -0.648 1 93.5 281 GLY B C 1
ATOM 5498 O O . GLY B 1 281 ? 7.109 -18.078 -1.039 1 93.5 281 GLY B O 1
ATOM 5499 N N . VAL B 1 282 ? 8.188 -16.266 -0.268 1 94.88 282 VAL B N 1
ATOM 5500 C CA . VAL B 1 282 ? 9.508 -16.891 -0.295 1 94.88 282 VAL B CA 1
ATOM 5501 C C . VAL B 1 282 ? 9.555 -18.047 0.703 1 94.88 282 VAL B C 1
ATOM 5503 O O . VAL B 1 282 ? 10.094 -19.109 0.404 1 94.88 282 VAL B O 1
ATOM 5506 N N . ILE B 1 283 ? 8.969 -17.797 1.823 1 93.19 283 ILE B N 1
ATOM 5507 C CA . ILE B 1 283 ? 8.945 -18.828 2.855 1 93.19 283 ILE B CA 1
ATOM 5508 C C . ILE B 1 283 ? 8.203 -20.062 2.34 1 93.19 283 ILE B C 1
ATOM 5510 O O . ILE B 1 283 ? 8.711 -21.172 2.422 1 93.19 283 ILE B O 1
ATOM 5514 N N . LEU B 1 284 ? 7.055 -19.891 1.764 1 92.56 284 LEU B N 1
ATOM 5515 C CA . LEU B 1 284 ? 6.258 -20.984 1.247 1 92.56 284 LEU B CA 1
ATOM 5516 C C . LEU B 1 284 ? 6.969 -21.672 0.082 1 92.56 284 LEU B C 1
ATOM 5518 O O . LEU B 1 284 ? 6.973 -22.906 -0.013 1 92.56 284 LEU B O 1
ATOM 5522 N N . ALA B 1 285 ? 7.527 -20.859 -0.786 1 95.5 285 ALA B N 1
ATOM 5523 C CA . ALA B 1 285 ? 8.273 -21.422 -1.913 1 95.5 285 ALA B CA 1
ATOM 5524 C C . ALA B 1 285 ? 9.414 -22.312 -1.432 1 95.5 285 ALA B C 1
ATOM 5526 O O . ALA B 1 285 ? 9.648 -23.391 -1.981 1 95.5 285 ALA B O 1
ATOM 5527 N N . THR B 1 286 ? 10.102 -21.922 -0.372 1 95.44 286 THR B N 1
ATOM 5528 C CA . THR B 1 286 ? 11.227 -22.672 0.175 1 95.44 286 THR B CA 1
ATOM 5529 C C . THR B 1 286 ? 10.742 -23.969 0.818 1 95.44 286 THR B C 1
ATOM 5531 O O . THR B 1 286 ? 11.352 -25.016 0.631 1 95.44 286 THR B O 1
ATOM 5534 N N . ILE B 1 287 ? 9.656 -23.875 1.508 1 93.62 287 ILE B N 1
ATOM 5535 C CA . ILE B 1 287 ? 9.086 -25.031 2.189 1 93.62 287 ILE B CA 1
ATOM 5536 C C . ILE B 1 287 ? 8.711 -26.109 1.167 1 93.62 287 ILE B C 1
ATOM 5538 O O . ILE B 1 287 ? 8.984 -27.297 1.371 1 93.62 287 ILE B O 1
ATOM 5542 N N . PHE B 1 288 ? 8.188 -25.75 0.052 1 93.5 288 PHE B N 1
ATOM 5543 C CA . PHE B 1 288 ? 7.75 -26.703 -0.96 1 93.5 288 PHE B CA 1
ATOM 5544 C C . PHE B 1 288 ? 8.93 -27.156 -1.817 1 93.5 288 PHE B C 1
ATOM 5546 O O . PHE B 1 288 ? 9 -28.328 -2.215 1 93.5 288 PHE B O 1
ATOM 5553 N N . TYR B 1 289 ? 9.836 -26.297 -2.074 1 95.12 289 TYR B N 1
ATOM 5554 C CA . TYR B 1 289 ? 10.945 -26.578 -2.969 1 95.12 289 TYR B CA 1
ATOM 5555 C C . TYR B 1 289 ? 11.938 -27.547 -2.318 1 95.12 289 TYR B C 1
ATOM 5557 O O . TYR B 1 289 ? 12.453 -28.453 -2.975 1 95.12 289 TYR B O 1
ATOM 5565 N N . ALA B 1 290 ? 12.227 -27.406 -1.051 1 95.06 290 ALA B N 1
ATOM 5566 C CA . ALA B 1 290 ? 13.305 -28.125 -0.372 1 95.06 290 ALA B CA 1
ATOM 5567 C C . ALA B 1 290 ? 13.117 -29.625 -0.489 1 95.06 290 ALA B C 1
ATOM 5569 O O . ALA B 1 290 ? 13.977 -30.328 -1.027 1 95.06 290 ALA B O 1
ATOM 5570 N N . PRO B 1 291 ? 11.984 -30.125 -0.131 1 94.38 291 PRO B N 1
ATOM 5571 C CA . PRO B 1 291 ? 11.82 -31.578 -0.276 1 94.38 291 PRO B CA 1
ATOM 5572 C C . PRO B 1 291 ? 11.727 -32 -1.735 1 94.38 291 PRO B C 1
ATOM 5574 O O . PRO B 1 291 ? 12.242 -33.062 -2.098 1 94.38 291 PRO B O 1
ATOM 5577 N N . LEU B 1 292 ? 11.164 -31.25 -2.572 1 92.94 292 LEU B N 1
ATOM 5578 C CA . LEU B 1 292 ? 10.969 -31.609 -3.971 1 92.94 292 LEU B CA 1
ATOM 5579 C C . LEU B 1 292 ? 12.289 -31.578 -4.727 1 92.94 292 LEU B C 1
ATOM 5581 O O . LEU B 1 292 ? 12.492 -32.344 -5.668 1 92.94 292 LEU B O 1
ATOM 5585 N N . SER B 1 293 ? 13.172 -30.703 -4.258 1 94.88 293 SER B N 1
ATOM 5586 C CA . SER B 1 293 ? 14.453 -30.547 -4.938 1 94.88 293 SER B CA 1
ATOM 5587 C C . SER B 1 293 ? 15.32 -31.797 -4.777 1 94.88 293 SER B C 1
ATOM 5589 O O . SER B 1 293 ? 16.25 -32 -5.559 1 94.88 293 SER B O 1
ATOM 5591 N N . LEU B 1 294 ? 15.008 -32.656 -3.818 1 94.69 294 LEU B N 1
ATOM 5592 C CA . LEU B 1 294 ? 15.781 -33.875 -3.545 1 94.69 294 LEU B CA 1
ATOM 5593 C C . LEU B 1 294 ? 15.375 -35 -4.477 1 94.69 294 LEU B C 1
ATOM 5595 O O . LEU B 1 294 ? 16.141 -35.938 -4.68 1 94.69 294 LEU B O 1
ATOM 5599 N N . VAL B 1 295 ? 14.25 -34.875 -5.07 1 94.06 295 VAL B N 1
ATOM 5600 C CA . VAL B 1 295 ? 13.727 -36.031 -5.797 1 94.06 295 VAL B CA 1
ATOM 5601 C C . VAL B 1 295 ? 13.547 -35.688 -7.27 1 94.06 295 VAL B C 1
ATOM 5603 O O . VAL B 1 295 ? 13.57 -36.562 -8.141 1 94.06 295 VAL B O 1
ATOM 5606 N N . LEU B 1 296 ? 13.336 -34.469 -7.633 1 94.12 296 LEU B N 1
ATOM 5607 C CA . LEU B 1 296 ? 12.984 -34.062 -8.984 1 94.12 296 LEU B CA 1
ATOM 5608 C C . LEU B 1 296 ? 14.234 -33.812 -9.82 1 94.12 296 LEU B C 1
ATOM 5610 O O . LEU B 1 296 ? 15.234 -33.281 -9.312 1 94.12 296 LEU B O 1
ATOM 5614 N N . PRO B 1 297 ? 14.109 -34.25 -11.047 1 93.5 297 PRO B N 1
ATOM 5615 C CA . PRO B 1 297 ? 15.18 -33.844 -11.969 1 93.5 297 PRO B CA 1
ATOM 5616 C C . PRO B 1 297 ? 15.133 -32.344 -12.32 1 93.5 297 PRO B C 1
ATOM 5618 O O . PRO B 1 297 ? 14.055 -31.797 -12.531 1 93.5 297 PRO B O 1
ATOM 5621 N N . ARG B 1 298 ? 16.219 -31.672 -12.383 1 95.56 298 ARG B N 1
ATOM 5622 C CA . ARG B 1 298 ? 16.344 -30.25 -12.703 1 95.56 298 ARG B CA 1
ATOM 5623 C C . ARG B 1 298 ? 15.383 -29.422 -11.852 1 95.56 298 ARG B C 1
ATOM 5625 O O . ARG B 1 298 ? 14.57 -28.656 -12.391 1 95.56 298 ARG B O 1
ATOM 5632 N N . PRO B 1 299 ? 15.398 -29.531 -10.586 1 97.19 299 PRO B N 1
ATOM 5633 C CA . PRO B 1 299 ? 14.43 -28.906 -9.688 1 97.19 299 PRO B CA 1
ATOM 5634 C C . PRO B 1 299 ? 14.375 -27.391 -9.836 1 97.19 299 PRO B C 1
ATOM 5636 O O . PRO B 1 299 ? 13.32 -26.781 -9.641 1 97.19 299 PRO B O 1
ATOM 5639 N N . ARG B 1 300 ? 15.438 -26.734 -10.258 1 97.62 300 ARG B N 1
ATOM 5640 C CA . ARG B 1 300 ? 15.461 -25.281 -10.391 1 97.62 300 ARG B CA 1
ATOM 5641 C C . ARG B 1 300 ? 14.602 -24.828 -11.57 1 97.62 300 ARG B C 1
ATOM 5643 O O . ARG B 1 300 ? 13.969 -23.766 -11.508 1 97.62 300 ARG B O 1
ATOM 5650 N N . VAL B 1 301 ? 14.625 -25.625 -12.602 1 98.38 301 VAL B N 1
ATOM 5651 C CA . VAL B 1 301 ? 13.812 -25.281 -13.766 1 98.38 301 VAL B CA 1
ATOM 5652 C C . VAL B 1 301 ? 12.336 -25.469 -13.445 1 98.38 301 VAL B C 1
ATOM 5654 O O . VAL B 1 301 ? 11.5 -24.656 -13.82 1 98.38 301 VAL B O 1
ATOM 5657 N N . ILE B 1 302 ? 12.023 -26.531 -12.734 1 98.19 302 ILE B N 1
ATOM 5658 C CA . ILE B 1 302 ? 10.648 -26.797 -12.312 1 98.19 302 ILE B CA 1
ATOM 5659 C C . ILE B 1 302 ? 10.18 -25.688 -11.367 1 98.19 302 ILE B C 1
ATOM 5661 O O . ILE B 1 302 ? 9.047 -25.219 -11.469 1 98.19 302 ILE B O 1
ATOM 5665 N N . LEU B 1 303 ? 11.078 -25.297 -10.492 1 98.25 303 LEU B N 1
ATOM 5666 C CA . LEU B 1 303 ? 10.773 -24.188 -9.602 1 98.25 303 LEU B CA 1
ATOM 5667 C C . LEU B 1 303 ? 10.461 -22.922 -10.391 1 98.25 303 LEU B C 1
ATOM 5669 O O . LEU B 1 303 ? 9.508 -22.219 -10.07 1 98.25 303 LEU B O 1
ATOM 5673 N N . ALA B 1 304 ? 11.258 -22.641 -11.406 1 98.62 304 ALA B N 1
ATOM 5674 C CA . ALA B 1 304 ? 11.023 -21.453 -12.234 1 98.62 304 ALA B CA 1
ATOM 5675 C C . ALA B 1 304 ? 9.641 -21.516 -12.875 1 98.62 304 ALA B C 1
ATOM 5677 O O . ALA B 1 304 ? 8.93 -20.5 -12.906 1 98.62 304 ALA B O 1
ATOM 5678 N N . GLY B 1 305 ? 9.32 -22.656 -13.383 1 98.75 305 GLY B N 1
ATOM 5679 C CA . GLY B 1 305 ? 7.988 -22.828 -13.945 1 98.75 305 GLY B CA 1
ATOM 5680 C C . GLY B 1 305 ? 6.879 -22.641 -12.93 1 98.75 305 GLY B C 1
ATOM 5681 O O . GLY B 1 305 ? 5.879 -21.984 -13.211 1 98.75 305 GLY B O 1
ATOM 5682 N N . ALA B 1 306 ? 7.027 -23.219 -11.781 1 98.62 306 ALA B N 1
ATOM 5683 C CA . ALA B 1 306 ? 6.035 -23.109 -10.711 1 98.62 306 ALA B CA 1
ATOM 5684 C C . ALA B 1 306 ? 5.883 -21.656 -10.25 1 98.62 306 ALA B C 1
ATOM 5686 O O . ALA B 1 306 ? 4.766 -21.188 -10.031 1 98.62 306 ALA B O 1
ATOM 5687 N N . LEU B 1 307 ? 6.98 -20.984 -10.109 1 98.69 307 LEU B N 1
ATOM 5688 C CA . LEU B 1 307 ? 6.949 -19.594 -9.703 1 98.69 307 LEU B CA 1
ATOM 5689 C C . LEU B 1 307 ? 6.254 -18.734 -10.758 1 98.69 307 LEU B C 1
ATOM 5691 O O . LEU B 1 307 ? 5.543 -17.781 -10.422 1 98.69 307 LEU B O 1
ATOM 5695 N N . PHE B 1 308 ? 6.512 -19.062 -11.977 1 98.75 308 PHE B N 1
ATOM 5696 C CA . PHE B 1 308 ? 5.824 -18.344 -13.047 1 98.75 308 PHE B CA 1
ATOM 5697 C C . PHE B 1 308 ? 4.324 -18.594 -12.992 1 98.75 308 PHE B C 1
ATOM 5699 O O . PHE B 1 308 ? 3.525 -17.672 -13.148 1 98.75 308 PHE B O 1
ATOM 5706 N N . GLY B 1 309 ? 3.949 -19.844 -12.812 1 98.56 309 GLY B N 1
ATOM 5707 C CA . GLY B 1 309 ? 2.543 -20.156 -12.617 1 98.56 309 GLY B CA 1
ATOM 5708 C C . GLY B 1 309 ? 1.918 -19.422 -11.453 1 98.56 309 GLY B C 1
ATOM 5709 O O . GLY B 1 309 ? 0.812 -18.891 -11.578 1 98.56 309 GLY B O 1
ATOM 5710 N N . TYR B 1 310 ? 2.613 -19.422 -10.359 1 98.31 310 TYR B N 1
ATOM 5711 C CA . TYR B 1 310 ? 2.172 -18.672 -9.188 1 98.31 310 TYR B CA 1
ATOM 5712 C C . TYR B 1 310 ? 1.986 -17.203 -9.516 1 98.31 310 TYR B C 1
ATOM 5714 O O . TYR B 1 310 ? 0.987 -16.594 -9.133 1 98.31 310 TYR B O 1
ATOM 5722 N N . LEU B 1 311 ? 2.953 -16.594 -10.18 1 98.5 311 LEU B N 1
ATOM 5723 C CA . LEU B 1 311 ? 2.893 -15.188 -10.555 1 98.5 311 LEU B CA 1
ATOM 5724 C C . LEU B 1 311 ? 1.654 -14.906 -11.391 1 98.5 311 LEU B C 1
ATOM 5726 O O . LEU B 1 311 ? 0.934 -13.938 -11.133 1 98.5 311 LEU B O 1
ATOM 5730 N N . CYS B 1 312 ? 1.424 -15.711 -12.367 1 98.19 312 CYS B N 1
ATOM 5731 C CA . CYS B 1 312 ? 0.241 -15.555 -13.203 1 98.19 312 CYS B CA 1
ATOM 5732 C C . CYS B 1 312 ? -1.033 -15.656 -12.375 1 98.19 312 CYS B C 1
ATOM 5734 O O . CYS B 1 312 ? -1.946 -14.844 -12.531 1 98.19 312 CYS B O 1
ATOM 5736 N N . TYR B 1 313 ? -1.076 -16.656 -11.555 1 97.94 313 TYR B N 1
ATOM 5737 C CA . TYR B 1 313 ? -2.219 -16.844 -10.672 1 97.94 313 TYR B CA 1
ATOM 5738 C C . TYR B 1 313 ? -2.502 -15.57 -9.875 1 97.94 313 TYR B C 1
ATOM 5740 O O . TYR B 1 313 ? -3.645 -15.117 -9.812 1 97.94 313 TYR B O 1
ATOM 5748 N N . ASP B 1 314 ? -1.495 -15.023 -9.266 1 98.12 314 ASP B N 1
ATOM 5749 C CA . ASP B 1 314 ? -1.639 -13.875 -8.383 1 98.12 314 ASP B CA 1
ATOM 5750 C C . ASP B 1 314 ? -2.107 -12.641 -9.156 1 98.12 314 ASP B C 1
ATOM 5752 O O . ASP B 1 314 ? -3.01 -11.93 -8.719 1 98.12 314 ASP B O 1
ATOM 5756 N N . MET B 1 315 ? -1.544 -12.383 -10.328 1 97.44 315 MET B N 1
ATOM 5757 C CA . MET B 1 315 ? -1.939 -11.258 -11.172 1 97.44 315 MET B CA 1
ATOM 5758 C C . MET B 1 315 ? -3.363 -11.438 -11.688 1 97.44 315 MET B C 1
ATOM 5760 O O . MET B 1 315 ? -4.141 -10.484 -11.719 1 97.44 315 MET B O 1
ATOM 5764 N N . ILE B 1 316 ? -3.705 -12.641 -12.031 1 98 316 ILE B N 1
ATOM 5765 C CA . ILE B 1 316 ? -5.059 -12.93 -12.484 1 98 316 ILE B CA 1
ATOM 5766 C C . ILE B 1 316 ? -6.051 -12.695 -11.352 1 98 316 ILE B C 1
ATOM 5768 O O . ILE B 1 316 ? -7.094 -12.062 -11.555 1 98 316 ILE B O 1
ATOM 5772 N N . HIS B 1 317 ? -5.703 -13.188 -10.219 1 98.19 317 HIS B N 1
ATOM 5773 C CA . HIS B 1 317 ? -6.566 -13.023 -9.055 1 98.19 317 HIS B CA 1
ATOM 5774 C C . HIS B 1 317 ? -6.879 -11.555 -8.805 1 98.19 317 HIS B C 1
ATOM 5776 O O . HIS B 1 317 ? -8.047 -11.172 -8.656 1 98.19 317 HIS B O 1
ATOM 5782 N N . TYR B 1 318 ? -5.855 -10.773 -8.805 1 97.25 318 TYR B N 1
ATOM 5783 C CA . TYR B 1 318 ? -6.047 -9.344 -8.617 1 97.25 318 TYR B CA 1
ATOM 5784 C C . TYR B 1 318 ? -6.941 -8.766 -9.719 1 97.25 318 TYR B C 1
ATOM 5786 O O . TYR B 1 318 ? -7.859 -7.996 -9.43 1 97.25 318 TYR B O 1
ATOM 5794 N N . TYR B 1 319 ? -6.633 -9.141 -10.93 1 96.56 319 TYR B N 1
ATOM 5795 C CA . TYR B 1 319 ? -7.363 -8.633 -12.086 1 96.56 319 TYR B CA 1
ATOM 5796 C C . TYR B 1 319 ? -8.828 -9.031 -12.023 1 96.56 319 TYR B C 1
ATOM 5798 O O . TYR B 1 319 ? -9.711 -8.266 -12.414 1 96.56 319 TYR B O 1
ATOM 5806 N N . LEU B 1 320 ? -9.125 -10.172 -11.523 1 96.88 320 LEU B N 1
ATOM 5807 C CA . LEU B 1 320 ? -10.5 -10.633 -11.414 1 96.88 320 LEU B CA 1
ATOM 5808 C C . LEU B 1 320 ? -11.289 -9.766 -10.438 1 96.88 320 LEU B C 1
ATOM 5810 O O . LEU B 1 320 ? -12.492 -9.555 -10.617 1 96.88 320 LEU B O 1
ATOM 5814 N N . HIS B 1 321 ? -10.617 -9.258 -9.484 1 95.81 321 HIS B N 1
ATOM 5815 C CA . HIS B 1 321 ? -11.305 -8.438 -8.492 1 95.81 321 HIS B CA 1
ATOM 5816 C C . HIS B 1 321 ? -11.461 -7 -8.977 1 95.81 321 HIS B C 1
ATOM 5818 O O . HIS B 1 321 ? -12.484 -6.363 -8.719 1 95.81 321 HIS B O 1
ATOM 5824 N N . TYR B 1 322 ? -10.594 -6.52 -9.773 1 92.38 322 TYR B N 1
ATOM 5825 C CA . TYR B 1 322 ? -10.625 -5.082 -10.016 1 92.38 322 TYR B CA 1
ATOM 5826 C C . TYR B 1 322 ? -10.703 -4.785 -11.508 1 92.38 322 TYR B C 1
ATOM 5828 O O . TYR B 1 322 ? -11.023 -3.66 -11.906 1 92.38 322 TYR B O 1
ATOM 5836 N N . GLY B 1 323 ? -10.445 -5.758 -12.266 1 91.94 323 GLY B N 1
ATOM 5837 C CA . GLY B 1 323 ? -10.477 -5.547 -13.703 1 91.94 323 GLY B CA 1
ATOM 5838 C C . GLY B 1 323 ? -11.859 -5.723 -14.305 1 91.94 323 GLY B C 1
ATOM 5839 O O . GLY B 1 323 ? -12.82 -6.035 -13.586 1 91.94 323 GLY B O 1
ATOM 5840 N N . SER B 1 324 ? -11.938 -5.324 -15.578 1 93.06 324 SER B N 1
ATOM 5841 C CA . SER B 1 324 ? -13.094 -5.578 -16.422 1 93.06 324 SER B CA 1
ATOM 5842 C C . SER B 1 324 ? -12.703 -6.34 -17.688 1 93.06 324 SER B C 1
ATOM 5844 O O . SER B 1 324 ? -12.578 -5.75 -18.766 1 93.06 324 SER B O 1
ATOM 5846 N N . PRO B 1 325 ? -12.664 -7.613 -17.531 1 93.88 325 PRO B N 1
ATOM 5847 C CA . PRO B 1 325 ? -12.117 -8.422 -18.609 1 93.88 325 PRO B CA 1
ATOM 5848 C C . PRO B 1 325 ? -13.055 -8.508 -19.812 1 93.88 325 PRO B C 1
ATOM 5850 O O . PRO B 1 325 ? -14.273 -8.57 -19.641 1 93.88 325 PRO B O 1
ATOM 5853 N N . SER B 1 326 ? -12.391 -8.5 -21 1 91.12 326 SER B N 1
ATOM 5854 C CA . SER B 1 326 ? -13.117 -8.695 -22.25 1 91.12 326 SER B CA 1
ATOM 5855 C C . SER B 1 326 ? -12.773 -10.039 -22.875 1 91.12 326 SER B C 1
ATOM 5857 O O . SER B 1 326 ? -13.555 -10.57 -23.672 1 91.12 326 SER B O 1
ATOM 5859 N N . VAL B 1 327 ? -11.633 -10.547 -22.484 1 94.12 327 VAL B N 1
ATOM 5860 C CA . VAL B 1 327 ? -11.219 -11.852 -22.984 1 94.12 327 VAL B CA 1
ATOM 5861 C C . VAL B 1 327 ? -12.102 -12.938 -22.391 1 94.12 327 VAL B C 1
ATOM 5863 O O . VAL B 1 327 ? -12.359 -12.938 -21.188 1 94.12 327 VAL B O 1
ATOM 5866 N N . LYS B 1 328 ? -12.516 -13.828 -23.141 1 95.19 328 LYS B N 1
ATOM 5867 C CA . LYS B 1 328 ? -13.523 -14.828 -22.797 1 95.19 328 LYS B CA 1
ATOM 5868 C C . LYS B 1 328 ? -13.117 -15.594 -21.531 1 95.19 328 LYS B C 1
ATOM 5870 O O . LYS B 1 328 ? -13.914 -15.734 -20.609 1 95.19 328 LYS B O 1
ATOM 5875 N N . HIS B 1 329 ? -11.93 -16.062 -21.516 1 96.56 329 HIS B N 1
ATOM 5876 C CA . HIS B 1 329 ? -11.492 -16.859 -20.375 1 96.56 329 HIS B CA 1
ATOM 5877 C C . HIS B 1 329 ? -11.5 -16.047 -19.094 1 96.56 329 HIS B C 1
ATOM 5879 O O . HIS B 1 329 ? -12.016 -16.516 -18.062 1 96.56 329 HIS B O 1
ATOM 5885 N N . LEU B 1 330 ? -10.938 -14.891 -19.125 1 97.44 330 LEU B N 1
ATOM 5886 C CA . LEU B 1 330 ? -10.859 -14.047 -17.938 1 97.44 330 LEU B CA 1
ATOM 5887 C C . LEU B 1 330 ? -12.242 -13.578 -17.516 1 97.44 330 LEU B C 1
ATOM 5889 O O . LEU B 1 330 ? -12.523 -13.445 -16.312 1 97.44 330 LEU B O 1
ATOM 5893 N N . TYR B 1 331 ? -13.062 -13.297 -18.5 1 96.69 331 TYR B N 1
ATOM 5894 C CA . TYR B 1 331 ? -14.453 -12.953 -18.203 1 96.69 331 TYR B CA 1
ATOM 5895 C C . TYR B 1 331 ? -15.148 -14.094 -17.469 1 96.69 331 TYR B C 1
ATOM 5897 O O . TYR B 1 331 ? -15.797 -13.867 -16.438 1 96.69 331 TYR B O 1
ATOM 5905 N N . HIS B 1 332 ? -14.992 -15.266 -18 1 96.94 332 HIS B N 1
ATOM 5906 C CA . HIS B 1 332 ? -15.57 -16.438 -17.359 1 96.94 332 HIS B CA 1
ATOM 5907 C C . HIS B 1 332 ? -15.031 -16.609 -15.945 1 96.94 332 HIS B C 1
ATOM 5909 O O . HIS B 1 332 ? -15.805 -16.859 -15.016 1 96.94 332 HIS B O 1
ATOM 5915 N N . MET B 1 333 ? -13.75 -16.438 -15.812 1 97.81 333 MET B N 1
ATOM 5916 C CA . MET B 1 333 ? -13.133 -16.672 -14.516 1 97.81 333 MET B CA 1
ATOM 5917 C C . MET B 1 333 ? -13.547 -15.609 -13.508 1 97.81 333 MET B C 1
ATOM 5919 O O . MET B 1 333 ? -13.664 -15.891 -12.312 1 97.81 333 MET B O 1
ATOM 5923 N N . LYS B 1 334 ? -13.734 -14.414 -13.953 1 97.5 334 LYS B N 1
ATOM 5924 C CA . LYS B 1 334 ? -14.234 -13.383 -13.039 1 97.5 334 LYS B CA 1
ATOM 5925 C C . LYS B 1 334 ? -15.602 -13.758 -12.477 1 97.5 334 LYS B C 1
ATOM 5927 O O . LYS B 1 334 ? -15.812 -13.734 -11.266 1 97.5 334 LYS B O 1
ATOM 5932 N N . ARG B 1 335 ? -16.516 -14.133 -13.32 1 96.38 335 ARG B N 1
ATOM 5933 C CA . ARG B 1 335 ? -17.828 -14.57 -12.883 1 96.38 335 ARG B CA 1
ATOM 5934 C C . ARG B 1 335 ? -17.734 -15.789 -11.969 1 96.38 335 ARG B C 1
ATOM 5936 O O . ARG B 1 335 ? -18.406 -15.852 -10.938 1 96.38 335 ARG B O 1
ATOM 5943 N N . TYR B 1 336 ? -16.875 -16.703 -12.422 1 97.69 336 TYR B N 1
ATOM 5944 C CA . TYR B 1 336 ? -16.641 -17.953 -11.695 1 97.69 336 TYR B CA 1
ATOM 5945 C C . TYR B 1 336 ? -16.141 -17.656 -10.289 1 97.69 336 TYR B C 1
ATOM 5947 O O . TYR B 1 336 ? -16.672 -18.188 -9.305 1 97.69 336 TYR B O 1
ATOM 5955 N N . HIS B 1 337 ? -15.164 -16.781 -10.164 1 97.81 337 HIS B N 1
ATOM 5956 C CA . HIS B 1 337 ? -14.539 -16.438 -8.891 1 97.81 337 HIS B CA 1
ATOM 5957 C C . HIS B 1 337 ? -15.492 -15.664 -7.996 1 97.81 337 HIS B C 1
ATOM 5959 O O . HIS B 1 337 ? -15.516 -15.859 -6.777 1 97.81 337 HIS B O 1
ATOM 5965 N N . TYR B 1 338 ? -16.297 -14.828 -8.555 1 95.75 338 TYR B N 1
ATOM 5966 C CA . TYR B 1 338 ? -17.281 -14.078 -7.785 1 95.75 338 TYR B CA 1
ATOM 5967 C C . TYR B 1 338 ? -18.328 -15.016 -7.184 1 95.75 338 TYR B C 1
ATOM 5969 O O . TYR B 1 338 ? -18.766 -14.82 -6.051 1 95.75 338 TYR B O 1
ATOM 5977 N N . GLN B 1 339 ? -18.734 -16 -7.957 1 95.44 339 GLN B N 1
ATOM 5978 C CA . GLN B 1 339 ? -19.641 -17 -7.406 1 95.44 339 GLN B CA 1
ATOM 5979 C C . GLN B 1 339 ? -19 -17.734 -6.23 1 95.44 339 GLN B C 1
ATOM 5981 O O . GLN B 1 339 ? -19.672 -18.016 -5.234 1 95.44 339 GLN B O 1
ATOM 5986 N N . HIS B 1 340 ? -17.719 -18.016 -6.355 1 96.88 340 HIS B N 1
ATOM 5987 C CA . HIS B 1 340 ? -17 -18.641 -5.254 1 96.88 340 HIS B CA 1
ATOM 5988 C C . HIS B 1 340 ? -17.016 -17.75 -4.016 1 96.88 340 HIS B C 1
ATOM 5990 O O . HIS B 1 340 ? -17.25 -18.234 -2.906 1 96.88 340 HIS B O 1
ATOM 5996 N N . HIS B 1 341 ? -16.828 -16.5 -4.164 1 95.56 341 HIS B N 1
ATOM 5997 C CA . HIS B 1 341 ? -16.734 -15.57 -3.051 1 95.56 341 HIS B CA 1
ATOM 5998 C C . HIS B 1 341 ? -18.078 -15.367 -2.379 1 95.56 341 HIS B C 1
ATOM 6000 O O . HIS B 1 341 ? -18.172 -15.297 -1.15 1 95.56 341 HIS B O 1
ATOM 6006 N N . PHE B 1 342 ? -19.172 -15.375 -3.168 1 93.25 342 PHE B N 1
ATOM 6007 C CA . PHE B 1 342 ? -20.359 -14.758 -2.613 1 93.25 342 PHE B CA 1
ATOM 6008 C C . PHE B 1 342 ? -21.531 -15.742 -2.625 1 93.25 342 PHE B C 1
ATOM 6010 O O . PHE B 1 342 ? -22.578 -15.492 -2.018 1 93.25 342 PHE B O 1
ATOM 6017 N N . ALA B 1 343 ? -21.359 -16.859 -3.299 1 91.44 343 ALA B N 1
ATOM 6018 C CA . ALA B 1 343 ? -22.5 -17.781 -3.383 1 91.44 343 ALA B CA 1
ATOM 6019 C C . ALA B 1 343 ? -22.078 -19.203 -3.041 1 91.44 343 ALA B C 1
ATOM 6021 O O . ALA B 1 343 ? -22.766 -19.906 -2.297 1 91.44 343 ALA B O 1
ATOM 6022 N N . HIS B 1 344 ? -20.984 -19.609 -3.621 1 93.12 344 HIS B N 1
ATOM 6023 C CA . HIS B 1 344 ? -20.547 -21 -3.48 1 93.12 344 HIS B CA 1
ATOM 6024 C C . HIS B 1 344 ? -19.125 -21.078 -2.922 1 93.12 344 HIS B C 1
ATOM 6026 O O . HIS B 1 344 ? -18.188 -21.422 -3.641 1 93.12 344 HIS B O 1
ATOM 6032 N N . GLN B 1 345 ? -19.016 -21.031 -1.634 1 91.38 345 GLN B N 1
ATOM 6033 C CA . GLN B 1 345 ? -17.703 -20.922 -1.027 1 91.38 345 GLN B CA 1
ATOM 6034 C C . GLN B 1 345 ? -17 -22.281 -0.998 1 91.38 345 GLN B C 1
ATOM 6036 O O . GLN B 1 345 ? -15.773 -22.344 -0.817 1 91.38 345 GLN B O 1
ATOM 6041 N N . ASN B 1 346 ? -17.734 -23.375 -1.174 1 94.62 346 ASN B N 1
ATOM 6042 C CA . ASN B 1 346 ? -17.141 -24.703 -1.118 1 94.62 346 ASN B CA 1
ATOM 6043 C C . ASN B 1 346 ? -16.922 -25.281 -2.514 1 94.62 346 ASN B C 1
ATOM 6045 O O . ASN B 1 346 ? -16.703 -26.484 -2.666 1 94.62 346 ASN B O 1
ATOM 6049 N N . MET B 1 347 ? -17.016 -24.422 -3.5 1 97.44 347 MET B N 1
ATOM 6050 C CA . MET B 1 347 ? -16.781 -24.812 -4.891 1 97.44 347 MET B CA 1
ATOM 6051 C C . MET B 1 347 ? -15.953 -23.75 -5.613 1 97.44 347 MET B C 1
ATOM 6053 O O . MET B 1 347 ? -15.781 -22.641 -5.113 1 97.44 347 MET B O 1
ATOM 6057 N N . GLY B 1 348 ? -15.453 -24.172 -6.773 1 98.19 348 GLY B N 1
ATOM 6058 C CA . GLY B 1 348 ? -14.766 -23.219 -7.629 1 98.19 348 GLY B CA 1
ATOM 6059 C C . GLY B 1 348 ? -13.445 -22.75 -7.047 1 98.19 348 GLY B C 1
ATOM 6060 O O . GLY B 1 348 ? -13.203 -21.531 -6.957 1 98.19 348 GLY B O 1
ATOM 6061 N N . TYR B 1 349 ? -12.57 -23.656 -6.738 1 98.31 349 TYR B N 1
ATOM 6062 C CA . TYR B 1 349 ? -11.312 -23.328 -6.078 1 98.31 349 TYR B CA 1
ATOM 6063 C C . TYR B 1 349 ? -10.281 -22.844 -7.086 1 98.31 349 TYR B C 1
ATOM 6065 O O . TYR B 1 349 ? -9.289 -22.219 -6.711 1 98.31 349 TYR B O 1
ATOM 6073 N N . GLY B 1 350 ? -10.469 -23.156 -8.344 1 97.88 350 GLY B N 1
ATOM 6074 C CA . GLY B 1 350 ? -9.57 -22.656 -9.375 1 97.88 350 GLY B CA 1
ATOM 6075 C C . GLY B 1 350 ? -9.734 -21.172 -9.648 1 97.88 350 GLY B C 1
ATOM 6076 O O . GLY B 1 350 ? -10.852 -20.703 -9.852 1 97.88 350 GLY B O 1
ATOM 6077 N N . ILE B 1 351 ? -8.664 -20.438 -9.664 1 97 351 ILE B N 1
ATOM 6078 C CA . ILE B 1 351 ? -8.695 -19 -9.93 1 97 351 ILE B CA 1
ATOM 6079 C C . ILE B 1 351 ? -8.203 -18.734 -11.352 1 97 351 ILE B C 1
ATOM 6081 O O . ILE B 1 351 ? -8.891 -18.094 -12.148 1 97 351 ILE B O 1
ATOM 6085 N N . SER B 1 352 ? -7.055 -19.344 -11.68 1 95.81 352 SER B N 1
ATOM 6086 C CA . SER B 1 352 ? -6.484 -19.172 -13.016 1 95.81 352 SER B CA 1
ATOM 6087 C C . SER B 1 352 ? -7.211 -20.047 -14.039 1 95.81 352 SER B C 1
ATOM 6089 O O . SER B 1 352 ? -7.344 -19.656 -15.203 1 95.81 352 SER B O 1
ATOM 6091 N N . SER B 1 353 ? -7.578 -21.172 -13.555 1 96 353 SER B N 1
ATOM 6092 C CA . SER B 1 353 ? -8.242 -22.141 -14.406 1 96 353 SER B CA 1
ATOM 6093 C C . SER B 1 353 ? -9.148 -23.062 -13.594 1 96 353 SER B C 1
ATOM 6095 O O . SER B 1 353 ? -8.844 -23.391 -12.445 1 96 353 SER B O 1
ATOM 6097 N N . PRO B 1 354 ? -10.234 -23.516 -14.227 1 96.88 354 PRO B N 1
ATOM 6098 C CA . PRO B 1 354 ? -11.125 -24.438 -13.523 1 96.88 354 PRO B CA 1
ATOM 6099 C C . PRO B 1 354 ? -10.742 -25.906 -13.734 1 96.88 354 PRO B C 1
ATOM 6101 O O . PRO B 1 354 ? -11.523 -26.797 -13.406 1 96.88 354 PRO B O 1
ATOM 6104 N N . LEU B 1 355 ? -9.594 -26.172 -14.297 1 97.31 355 LEU B N 1
ATOM 6105 C CA . LEU B 1 355 ? -9.164 -27.516 -14.703 1 97.31 355 LEU B CA 1
ATOM 6106 C C . LEU B 1 355 ? -9.375 -28.516 -13.57 1 97.31 355 LEU B C 1
ATOM 6108 O O . LEU B 1 355 ? -10.047 -29.531 -13.758 1 97.31 355 LEU B O 1
ATOM 6112 N N . TRP B 1 356 ? -8.844 -28.234 -12.477 1 98.31 356 TRP B N 1
ATOM 6113 C CA . TRP B 1 356 ? -8.859 -29.203 -11.391 1 98.31 356 TRP B CA 1
ATOM 6114 C C . TRP B 1 356 ? -10.227 -29.25 -10.719 1 98.31 356 TRP B C 1
ATOM 6116 O O . TRP B 1 356 ? -10.586 -30.25 -10.094 1 98.31 356 TRP B O 1
ATOM 6126 N N . ASP B 1 357 ? -10.953 -28.172 -10.773 1 98.56 357 ASP B N 1
ATOM 6127 C CA . ASP B 1 357 ? -12.344 -28.203 -10.328 1 98.56 357 ASP B CA 1
ATOM 6128 C C . ASP B 1 357 ? -13.156 -29.219 -11.141 1 98.56 357 ASP B C 1
ATOM 6130 O O . ASP B 1 357 ? -14.055 -29.875 -10.609 1 98.56 357 ASP B O 1
ATOM 6134 N N . PHE B 1 358 ? -12.859 -29.281 -12.398 1 97.88 358 PHE B N 1
ATOM 6135 C CA . PHE B 1 358 ? -13.5 -30.281 -13.258 1 97.88 358 PHE B CA 1
ATOM 6136 C C . PHE B 1 358 ? -13.094 -31.688 -12.852 1 97.88 358 PHE B C 1
ATOM 6138 O O . PHE B 1 358 ? -13.945 -32.562 -12.727 1 97.88 358 PHE B O 1
ATOM 6145 N N . VAL B 1 359 ? -11.875 -31.891 -12.609 1 98.12 359 VAL B N 1
ATOM 6146 C CA . VAL B 1 359 ? -11.328 -33.219 -12.305 1 98.12 359 VAL B CA 1
ATOM 6147 C C . VAL B 1 359 ? -11.875 -33.719 -10.969 1 98.12 359 VAL B C 1
ATOM 6149 O O . VAL B 1 359 ? -12.242 -34.875 -10.828 1 98.12 359 VAL B O 1
ATOM 6152 N N . PHE B 1 360 ? -11.938 -32.844 -10 1 98.19 360 PHE B N 1
ATOM 6153 C CA . PHE B 1 360 ? -12.297 -33.25 -8.656 1 98.19 360 PHE B CA 1
ATOM 6154 C C . PHE B 1 360 ? -13.75 -32.938 -8.359 1 98.19 360 PHE B C 1
ATOM 6156 O O . PHE B 1 360 ? -14.18 -32.969 -7.199 1 98.19 360 PHE B O 1
ATOM 6163 N N . ASN B 1 361 ? -14.555 -32.469 -9.289 1 97.69 361 ASN B N 1
ATOM 6164 C CA . ASN B 1 361 ? -16 -32.25 -9.227 1 97.69 361 ASN B CA 1
ATOM 6165 C C . ASN B 1 361 ? -16.375 -31.172 -8.227 1 97.69 361 ASN B C 1
ATOM 6167 O O . ASN B 1 361 ? -17.266 -31.375 -7.391 1 97.69 361 ASN B O 1
ATOM 6171 N N . THR B 1 362 ? -15.641 -30.062 -8.305 1 98.31 362 THR B N 1
ATOM 6172 C CA . THR B 1 362 ? -15.953 -28.875 -7.5 1 98.31 362 THR B CA 1
ATOM 6173 C C . THR B 1 362 ? -16.266 -27.688 -8.398 1 98.31 362 THR B C 1
ATOM 6175 O O . THR B 1 362 ? -16.125 -26.531 -7.977 1 98.31 362 THR B O 1
ATOM 6178 N N . ARG B 1 363 ? -16.641 -27.938 -9.57 1 97.88 363 ARG B N 1
ATOM 6179 C CA . ARG B 1 363 ? -16.875 -26.891 -10.562 1 97.88 363 ARG B CA 1
ATOM 6180 C C . ARG B 1 363 ? -18.172 -26.141 -10.273 1 97.88 363 ARG B C 1
ATOM 6182 O O . ARG B 1 363 ? -19.172 -26.75 -9.875 1 97.88 363 ARG B O 1
ATOM 6189 N N . ILE B 1 364 ? -18.109 -24.891 -10.516 1 97 364 ILE B N 1
ATOM 6190 C CA . ILE B 1 364 ? -19.312 -24.062 -10.492 1 97 364 ILE B CA 1
ATOM 6191 C C . ILE B 1 364 ? -19.891 -23.953 -11.898 1 97 364 ILE B C 1
ATOM 6193 O O . ILE B 1 364 ? -19.156 -23.672 -12.852 1 97 364 ILE B O 1
ATOM 6197 N N . HIS B 1 365 ? -21.141 -24.203 -12 1 95.88 365 HIS B N 1
ATOM 6198 C CA . HIS B 1 365 ? -21.828 -24.016 -13.273 1 95.88 365 HIS B CA 1
ATOM 6199 C C . HIS B 1 365 ? -22.469 -22.625 -13.344 1 95.88 365 HIS B C 1
ATOM 6201 O O . HIS B 1 365 ? -23.438 -22.359 -12.633 1 95.88 365 HIS B O 1
ATOM 6207 N N . LEU B 1 366 ? -21.922 -21.828 -14.25 1 94.38 366 LEU B N 1
ATOM 6208 C CA . LEU B 1 366 ? -22.391 -20.453 -14.391 1 94.38 366 LEU B CA 1
ATOM 6209 C C . LEU B 1 366 ? -23.656 -20.391 -15.242 1 94.38 366 LEU B C 1
ATOM 6211 O O . LEU B 1 366 ? -23.781 -21.125 -16.234 1 94.38 366 LEU B O 1
ATOM 6215 N N . ARG B 1 367 ? -24.422 -19.547 -14.859 1 90.69 367 ARG B N 1
ATOM 6216 C CA . ARG B 1 367 ? -25.625 -19.297 -15.656 1 90.69 367 ARG B CA 1
ATOM 6217 C C . ARG B 1 367 ? -25.266 -18.609 -16.984 1 90.69 367 ARG B C 1
ATOM 6219 O O . ARG B 1 367 ? -24.422 -17.719 -17.016 1 90.69 367 ARG B O 1
ATOM 6226 N N . LYS B 1 368 ? -25.953 -19.016 -18 1 90.44 368 LYS B N 1
ATOM 6227 C CA . LYS B 1 368 ? -25.781 -18.344 -19.281 1 90.44 368 LYS B CA 1
ATOM 6228 C C . LYS B 1 368 ? -26.5 -17 -19.312 1 90.44 368 LYS B C 1
ATOM 6230 O O . LYS B 1 368 ? -27.688 -16.906 -18.984 1 90.44 368 LYS B O 1
ATOM 6235 N N . LEU B 1 369 ? -25.766 -15.984 -19.656 1 89.38 369 LEU B N 1
ATOM 6236 C CA . LEU B 1 369 ? -26.328 -14.641 -19.656 1 89.38 369 LEU B CA 1
ATOM 6237 C C . LEU B 1 369 ? -26.656 -14.188 -21.078 1 89.38 369 LEU B C 1
ATOM 6239 O O . LEU B 1 369 ? -25.984 -14.586 -22.031 1 89.38 369 LEU B O 1
ATOM 6243 N N . ARG B 1 370 ? -27.609 -13.328 -21.172 1 85.69 370 ARG B N 1
ATOM 6244 C CA . ARG B 1 370 ? -28.031 -12.789 -22.453 1 85.69 370 ARG B CA 1
ATOM 6245 C C . ARG B 1 370 ? -27.188 -11.586 -22.859 1 85.69 370 ARG B C 1
ATOM 6247 O O . ARG B 1 370 ? -27.219 -11.156 -24.016 1 85.69 370 ARG B O 1
ATOM 6254 N N . PHE B 1 371 ? -26.516 -11.031 -21.938 1 85.75 371 PHE B N 1
ATOM 6255 C CA . PHE B 1 371 ? -25.656 -9.883 -22.203 1 85.75 371 PHE B CA 1
ATOM 6256 C C . PHE B 1 371 ? -24.328 -10.016 -21.469 1 85.75 371 PHE B C 1
ATOM 6258 O O . PHE B 1 371 ? -24.203 -10.828 -20.547 1 85.75 371 PHE B O 1
ATOM 6265 N N . HIS B 1 372 ? -23.422 -9.273 -21.984 1 90.5 372 HIS B N 1
ATOM 6266 C CA . HIS B 1 372 ? -22.094 -9.266 -21.375 1 90.5 372 HIS B CA 1
ATOM 6267 C C . HIS B 1 372 ? -22.031 -8.297 -20.203 1 90.5 372 HIS B C 1
ATOM 6269 O O . HIS B 1 372 ? -22.453 -7.141 -20.328 1 90.5 372 HIS B O 1
ATOM 6275 N N . LEU B 1 373 ? -21.578 -8.781 -19.094 1 92.31 373 LEU B N 1
ATOM 6276 C CA . LEU B 1 373 ? -21.438 -7.934 -17.922 1 92.31 373 LEU B CA 1
ATOM 6277 C C . LEU B 1 373 ? -20.234 -7.008 -18.062 1 92.31 373 LEU B C 1
ATOM 6279 O O . LEU B 1 373 ? -19.203 -7.402 -18.609 1 92.31 373 LEU B O 1
ATOM 6283 N N . LYS B 1 374 ? -20.406 -5.797 -17.609 1 91.06 374 LYS B N 1
ATOM 6284 C CA . LYS B 1 374 ? -19.344 -4.801 -17.609 1 91.06 374 LYS B CA 1
ATOM 6285 C C . LYS B 1 374 ? -19.094 -4.25 -16.219 1 91.06 374 LYS B C 1
ATOM 6287 O O . LYS B 1 374 ? -20.047 -4.012 -15.461 1 91.06 374 LYS B O 1
ATOM 6292 N N . TRP B 1 375 ? -17.859 -4.082 -15.844 1 90.88 375 TRP B N 1
ATOM 6293 C CA . TRP B 1 375 ? -17.547 -3.574 -14.516 1 90.88 375 TRP B CA 1
ATOM 6294 C C . TRP B 1 375 ? -16.844 -2.221 -14.602 1 90.88 375 TRP B C 1
ATOM 6296 O O . TRP B 1 375 ? -16.297 -1.731 -13.617 1 90.88 375 TRP B O 1
ATOM 6306 N N . LYS B 1 376 ? -16.594 -1.636 -15.672 1 83.19 376 LYS B N 1
ATOM 6307 C CA . LYS B 1 376 ? -16.109 -0.272 -15.875 1 83.19 376 LYS B CA 1
ATOM 6308 C C . LYS B 1 376 ? -16.828 0.39 -17.047 1 83.19 376 LYS B C 1
ATOM 6310 O O . LYS B 1 376 ? -17.297 -0.293 -17.969 1 83.19 376 LYS B O 1
#